Protein AF-U6K6Q1-F1 (afdb_monomer)

Secondary structure (DSSP, 8-state):
-EEEEEEEEEE--SSS-SSEEEEEEEEEEE-S-EEEEESEEEEEEEEE---TTSTTSSTTSTTSSTTTSTTTHHHHHHHHHHHTEEEEEEEEESSEEE-SEEEEEEEEEEE---GGGHHHHHHHHHHHHTT---EEEEEEEEEE-TTSPBPPHHHHHHHHT-EEEEEPPP-TTTTT-SSS-------B--PPPTHHHHHHH-SEEEEEEEEEEE-------------------SS-TT--------EEEEEEEEEE---TT-TTSPPEEEEEEEEEEEEE--HHHHHHHHHHHHHHHHHHHHHHHHHHTS--SS-----HHHHHHHHHHHHHHHHHHHHHHHHHS----EEEEEEEEEEEE-EEETTEEEEEEEEEEBPSSSSHHHHHHHHHHHH-SSEEEEEEEEEEEEEEEETTEEEEEEEEEEEEEEEEEP--TTSHHHHHHHHHHHHHHT------------------PPPP----------------------HHHHHHHHHHHHHHHHHHHHT--

pLDDT: mean 73.86, std 17.52, range [28.7, 96.25]

Radius of gyration: 39.55 Å; Cα contacts (8 Å, |Δi|>4): 735; chains: 1; bounding box: 113×82×103 Å

Foldseek 3Di:
DWKWWFDKDWDDDPDPDPFIKIKTKMKDADQAQKKFKFQKWKKWKKAFAPPPPDPPPPPPPPPPCVPVCPVVVVVVVVVVVPVRIFTFWMKMFRIDIDGHGIDITMIIITGDTDPVCVVVVVVVVVCLQVQFFGKMKIATQATGFPPRDHDFPVVRVQRRPDIDTDTDGRVPCVVPPVDDGDGMDIGDDDRPDPVVVLCQFFVAFDFPDKDKDQPPPPPPPPPDDDDDDDDDDDDDPPPPPPPPRFIWIKTKTKTFTDDPRDPVWDKAWFKKWWKKWKFFDDPVPVVVVVVVVVVVVVVVVVVVVVVVPPDPDDDDDPDDVVVVVVVVVVVVVVVVVVVVCVVVVARDGHTQFIWTGPIDTWDDDPRMIIDIGTTTTHDPDPNPSVVVQLVCLAQDQFWGKMWMWTWMWIWMQTSSGTMIHTRSIHTDIDTHHRPNCPPPVNVVVVVVVVVVVPPPPPPPPPDDDDDDDDDDDDDDDDDDDDDDDDDDDDDDDDDDDPPPVVVVVVVVVVVVVVCVVVVPD

Solvent-accessible surface area (backbone atoms only — not comparable to full-atom values): 30880 Å² total; per-residue (Å²): 75,32,54,23,62,44,44,79,47,80,41,78,48,92,54,98,59,84,50,40,30,36,38,34,39,32,38,38,35,34,96,48,60,42,39,45,49,31,50,23,41,34,30,36,34,28,34,70,60,83,74,85,78,69,82,86,76,62,86,86,69,60,90,81,52,70,88,75,42,74,83,54,43,76,71,46,52,68,60,54,68,55,77,45,49,41,65,34,30,42,37,34,23,59,67,40,61,48,37,48,42,77,26,78,40,62,32,40,31,44,40,54,54,53,82,89,48,48,66,60,52,49,51,50,53,52,39,30,74,68,50,37,50,64,64,34,36,41,31,31,68,46,58,40,22,48,91,75,44,82,52,55,66,69,58,46,51,55,35,51,65,37,72,42,81,43,63,47,78,49,51,80,43,68,90,75,41,96,62,82,86,74,78,77,48,90,40,85,43,90,67,85,77,69,58,65,60,57,60,52,26,54,70,46,71,42,72,79,44,85,42,84,40,79,60,76,77,80,72,77,70,78,82,80,77,81,86,79,91,73,95,75,83,84,91,78,84,86,72,72,69,74,77,81,88,42,45,36,38,38,31,43,44,34,29,50,51,42,51,84,69,40,95,90,39,73,64,45,62,50,28,44,20,39,41,36,33,36,19,47,47,71,66,68,62,59,57,53,52,53,53,53,52,52,51,52,54,50,53,54,51,50,55,57,51,58,66,72,70,68,79,94,77,91,80,94,70,98,62,69,72,64,59,58,56,55,54,53,52,54,56,53,53,55,55,56,52,51,59,53,46,67,74,60,55,66,89,73,44,54,74,36,29,34,42,70,43,72,73,35,75,45,52,68,61,88,48,38,37,35,43,81,43,82,40,59,43,44,52,94,61,96,43,58,55,39,52,52,52,53,48,49,33,35,54,32,76,51,64,45,53,34,28,37,42,36,34,30,34,39,36,29,41,42,80,53,41,68,33,48,43,49,71,44,76,41,75,44,78,41,74,44,76,24,67,26,54,70,35,74,65,47,42,51,49,51,50,54,49,51,55,63,69,60,58,72,74,75,78,76,88,75,77,79,87,78,94,79,87,82,91,81,86,87,84,86,81,88,81,87,85,86,90,82,91,84,90,84,82,89,84,90,76,92,83,82,80,80,66,67,62,58,57,52,51,53,53,50,52,53,52,51,53,52,51,58,68,71,64,78,122

Sequence (521 aa):
MDFTVSKIKFEAPQDSSRGLRLSADLSLQVPLDVSIHLSGISFQLLLPRTQQHQHHQHQQQQQQQQEQQEQQQEQQEEEEYGAGLLYLGELFVPEFELKGGVAELHAEGLINPAAGDLGEVSLFVSRVLGGLSPPVVVRGRGVSSVGGYPAPHWLKETLQHIHLTVSLPPLEGLIDSAFSQLQHIHLTVSLPPLEGLIDSAFSQLKMDRLTLRMLEGDREEKENNKETDRDTDGDRDKRRQHKDTGVLLGATIAASINSPFGDSSPIQIKRVGVDIQLLEMQQQQQQQQQQQQQQQQEEEKEQQQEEETGDDDERPSGGVSARRLQAAEQQQQQQQQQEQEEETAGVEGRSVGRLVVEEREVTQVGSIVSFEVYELLQFRDRGETFASLALSIMQEQQHVRVGVKGTASVLLLSPLGELHLTGLPIHSVVFIKGLGLFQPQTLKTLAASALNSLRIYDINPTTKASPHAPITPPTSSSSSSSSSSGDQGVSSRPYHPPHQQQQQQQQQQQQQQWWWWCGSG

Nearest PDB structures (foldseek):
  3but-assembly1_A-2  TM=4.213E-01  e=3.000E-02  Archaeoglobus fulgidus DSM 4304
  3isy-assembly1_A  TM=3.663E-01  e=3.340E-01  Bacillus subtilis
  1tza-assembly1_A  TM=3.771E-01  e=5.942E-01  Shewanella oneidensis MR-1
  7cun-assembly1_G  TM=4.565E-01  e=1.785E+00  Homo sapiens
  2zai-assembly6_C  TM=3.179E-01  e=1.526E+00  Pyrococcus furiosus DSM 3638

Structure (mmCIF, N/CA/C/O backbone):
data_AF-U6K6Q1-F1
#
_entry.id   AF-U6K6Q1-F1
#
loop_
_atom_site.group_PDB
_atom_site.id
_atom_site.type_symbol
_atom_site.label_atom_id
_atom_site.label_alt_id
_atom_site.label_comp_id
_atom_site.label_asym_id
_atom_site.label_entity_id
_atom_site.label_seq_id
_atom_site.pdbx_PDB_ins_code
_atom_site.Cartn_x
_atom_site.Cartn_y
_atom_site.Cartn_z
_atom_site.occupancy
_atom_site.B_iso_or_equiv
_atom_site.auth_seq_id
_atom_site.auth_comp_id
_atom_site.auth_asym_id
_atom_site.auth_atom_id
_atom_site.pdbx_PDB_model_num
ATOM 1 N N . MET A 1 1 ? 4.958 -8.259 -9.492 1.00 66.56 1 MET A N 1
ATOM 2 C CA . MET A 1 1 ? 4.538 -7.243 -10.479 1.00 66.56 1 MET A CA 1
ATOM 3 C C . MET A 1 1 ? 4.814 -7.856 -11.828 1.00 66.56 1 MET A C 1
ATOM 5 O O . MET A 1 1 ? 5.928 -8.316 -12.024 1.00 66.56 1 MET A O 1
ATOM 9 N N . ASP A 1 2 ? 3.858 -7.876 -12.742 1.00 74.25 2 ASP A N 1
ATOM 10 C CA . ASP A 1 2 ? 4.081 -8.536 -14.033 1.00 74.25 2 ASP A CA 1
ATOM 11 C C . ASP A 1 2 ? 4.434 -7.490 -15.083 1.00 74.25 2 ASP A C 1
ATOM 13 O O . ASP A 1 2 ? 3.788 -6.450 -15.163 1.00 74.25 2 ASP A O 1
ATOM 17 N N . PHE A 1 3 ? 5.503 -7.717 -15.843 1.00 79.31 3 PHE A N 1
ATOM 18 C CA . PHE A 1 3 ? 6.021 -6.747 -16.805 1.00 79.31 3 PHE A CA 1
ATOM 19 C C . PHE A 1 3 ? 5.931 -7.335 -18.202 1.00 79.31 3 PHE A C 1
ATOM 21 O O . PHE A 1 3 ? 6.559 -8.337 -18.502 1.00 79.31 3 PHE A O 1
ATOM 28 N N . THR A 1 4 ? 5.167 -6.712 -19.082 1.00 81.44 4 THR A N 1
ATOM 29 C CA . THR A 1 4 ? 4.908 -7.230 -20.426 1.00 81.44 4 THR A CA 1
ATOM 30 C C . THR A 1 4 ? 5.379 -6.233 -21.466 1.00 81.44 4 THR A C 1
ATOM 32 O O . THR A 1 4 ? 5.224 -5.027 -21.297 1.00 81.44 4 THR A O 1
ATOM 35 N N . VAL A 1 5 ? 5.979 -6.727 -22.546 1.00 82.25 5 VAL A N 1
ATOM 36 C CA . VAL A 1 5 ? 6.353 -5.897 -23.695 1.00 82.25 5 VAL A CA 1
ATOM 37 C C . VAL A 1 5 ? 5.320 -6.152 -24.779 1.00 82.25 5 VAL A C 1
ATOM 39 O O . VAL A 1 5 ? 5.245 -7.258 -25.313 1.00 82.25 5 VAL A O 1
ATOM 42 N N . SER A 1 6 ? 4.484 -5.157 -25.067 1.00 81.06 6 SER A N 1
ATOM 43 C CA . SER A 1 6 ? 3.384 -5.298 -26.026 1.00 81.06 6 SER A CA 1
ATOM 44 C C . SER A 1 6 ? 3.833 -4.977 -27.447 1.00 81.06 6 SER A C 1
ATOM 46 O O . SER A 1 6 ? 3.416 -5.643 -28.395 1.00 81.06 6 SER A O 1
ATOM 48 N N . LYS A 1 7 ? 4.721 -3.990 -27.613 1.00 83.94 7 LYS A N 1
ATOM 49 C CA . LYS A 1 7 ? 5.198 -3.562 -28.929 1.00 83.94 7 LYS A CA 1
ATOM 50 C C . LYS A 1 7 ? 6.616 -3.028 -28.859 1.00 83.94 7 LYS A C 1
ATOM 52 O O . LYS A 1 7 ? 6.969 -2.321 -27.927 1.00 83.94 7 LYS A O 1
ATOM 57 N N . ILE A 1 8 ? 7.407 -3.321 -29.887 1.00 83.50 8 ILE A N 1
ATOM 58 C CA . ILE A 1 8 ? 8.744 -2.758 -30.079 1.00 83.50 8 ILE A CA 1
ATOM 59 C C . ILE A 1 8 ? 8.831 -2.210 -31.502 1.00 83.50 8 ILE A C 1
ATOM 61 O O . ILE A 1 8 ? 8.461 -2.890 -32.459 1.00 83.50 8 ILE A O 1
ATOM 65 N N . LYS A 1 9 ? 9.319 -0.980 -31.649 1.00 86.81 9 LYS A N 1
ATOM 66 C CA . LYS A 1 9 ? 9.547 -0.316 -32.930 1.00 86.81 9 LYS A CA 1
ATOM 67 C C . LYS A 1 9 ? 10.988 0.174 -32.999 1.00 86.81 9 LYS A C 1
ATOM 69 O O . LYS A 1 9 ? 11.479 0.840 -32.093 1.00 86.81 9 LYS A O 1
ATOM 74 N N . PHE A 1 10 ? 11.650 -0.141 -34.104 1.00 85.81 10 PHE A N 1
ATOM 75 C CA . PHE A 1 10 ? 12.980 0.367 -34.414 1.00 85.81 10 PHE A CA 1
ATOM 76 C C . PHE A 1 10 ? 12.859 1.470 -35.462 1.00 85.81 10 PHE A C 1
ATOM 78 O O . PHE A 1 10 ? 12.177 1.299 -36.474 1.00 85.81 10 PHE A O 1
ATOM 85 N N . GLU A 1 11 ? 13.518 2.597 -35.226 1.00 85.94 11 GLU A N 1
ATOM 86 C CA . GLU A 1 11 ? 13.535 3.735 -36.139 1.00 85.94 11 GLU A CA 1
ATOM 87 C C . GLU A 1 11 ? 14.973 4.132 -36.467 1.00 85.94 11 GLU A C 1
ATOM 89 O O . GLU A 1 11 ? 15.870 4.087 -35.619 1.00 85.94 11 GLU A O 1
ATOM 94 N N . ALA A 1 12 ? 15.194 4.550 -37.714 1.00 84.88 12 ALA A N 1
ATOM 95 C CA . ALA A 1 12 ? 16.441 5.205 -38.070 1.00 84.88 12 ALA A CA 1
ATOM 96 C C . ALA A 1 12 ? 16.584 6.497 -37.240 1.00 84.88 12 ALA A C 1
ATOM 98 O O . ALA A 1 12 ? 15.589 7.206 -37.048 1.00 84.88 12 ALA A O 1
ATOM 99 N N . PRO A 1 13 ? 17.788 6.818 -36.739 1.00 85.12 13 PRO A N 1
ATOM 100 C CA . PRO A 1 13 ? 18.009 8.072 -36.034 1.00 85.12 13 PRO A CA 1
ATOM 101 C C . PRO A 1 13 ? 17.679 9.242 -36.973 1.00 85.12 13 PRO A C 1
ATOM 103 O O . PRO A 1 13 ? 18.097 9.256 -38.130 1.00 85.12 13 PRO A O 1
ATOM 106 N N . GLN A 1 14 ? 16.885 10.204 -36.493 1.00 83.62 14 GLN A N 1
ATOM 107 C CA . GLN A 1 14 ? 16.539 11.407 -37.268 1.00 83.62 14 GLN A CA 1
ATOM 108 C C . GLN A 1 14 ? 17.723 12.375 -37.371 1.00 83.62 14 GLN A C 1
ATOM 110 O O . GLN A 1 14 ? 17.832 13.136 -38.331 1.00 83.62 14 GLN A O 1
ATOM 115 N N . ASP A 1 15 ? 18.629 12.296 -36.400 1.00 84.88 15 ASP A N 1
ATOM 116 C CA . ASP A 1 15 ? 19.842 13.092 -36.338 1.00 84.88 15 ASP A CA 1
ATOM 117 C C . ASP A 1 15 ? 21.032 12.310 -36.903 1.00 84.88 15 ASP A C 1
ATOM 119 O O . ASP A 1 15 ? 21.005 11.086 -37.027 1.00 84.88 15 ASP A O 1
ATOM 123 N N . SER A 1 16 ? 22.149 12.993 -37.155 1.00 85.44 16 SER A N 1
ATOM 124 C CA . SER A 1 16 ? 23.437 12.353 -37.470 1.00 85.44 16 SER A CA 1
ATOM 125 C C . SER A 1 16 ? 24.037 11.568 -36.286 1.00 85.44 16 SER A C 1
ATOM 127 O O . SER A 1 16 ? 25.249 11.340 -36.238 1.00 85.44 16 SER A O 1
ATOM 129 N N . SER A 1 17 ? 23.221 11.219 -35.290 1.00 85.75 17 SER A N 1
ATOM 130 C CA . SER A 1 17 ? 23.610 10.392 -34.163 1.00 85.75 17 SER A CA 1
ATOM 131 C C . SER A 1 17 ? 23.842 8.961 -34.646 1.00 85.75 17 SER A C 1
ATOM 133 O O . SER A 1 17 ? 23.129 8.415 -35.486 1.00 85.75 17 SER A O 1
ATOM 135 N N . ARG A 1 18 ? 24.917 8.352 -34.145 1.00 85.31 18 ARG A N 1
ATOM 136 C CA . ARG A 1 18 ? 25.202 6.941 -34.398 1.00 85.31 18 ARG A CA 1
ATOM 137 C C . ARG A 1 18 ? 24.337 6.119 -33.447 1.00 85.31 18 ARG A C 1
ATOM 139 O O . ARG A 1 18 ? 24.408 6.331 -32.241 1.00 85.31 18 ARG A O 1
ATOM 146 N N . GLY A 1 19 ? 23.539 5.207 -33.988 1.00 88.44 19 GLY A N 1
ATOM 147 C CA . GLY A 1 19 ? 22.717 4.287 -33.206 1.00 88.44 19 GLY A CA 1
ATOM 148 C C . GLY A 1 19 ? 21.410 3.932 -33.905 1.00 88.44 19 GLY A C 1
ATOM 149 O O . GLY A 1 19 ? 21.126 4.417 -34.998 1.00 88.44 19 GLY A O 1
ATOM 150 N N . LEU A 1 20 ? 20.627 3.069 -33.267 1.00 88.81 20 LEU A N 1
ATOM 151 C CA . LEU A 1 20 ? 19.281 2.701 -33.697 1.00 88.81 20 LEU A CA 1
ATOM 152 C C . LEU A 1 20 ? 18.295 3.180 -32.632 1.00 88.81 20 LEU A C 1
ATOM 154 O O . LEU A 1 20 ? 18.433 2.809 -31.464 1.00 88.81 20 LEU A O 1
ATOM 158 N N . ARG A 1 21 ? 17.328 4.021 -33.012 1.00 90.69 21 ARG A N 1
ATOM 159 C CA . ARG A 1 21 ? 16.302 4.476 -32.071 1.00 90.69 21 ARG A CA 1
ATOM 160 C C . ARG A 1 21 ? 15.331 3.329 -31.823 1.00 90.69 21 ARG A C 1
ATOM 162 O O . ARG A 1 21 ? 14.949 2.610 -32.746 1.00 90.69 21 ARG A O 1
ATOM 169 N N . LEU A 1 22 ? 14.954 3.167 -30.569 1.00 91.75 22 LEU A N 1
ATOM 170 C CA . LEU A 1 22 ? 14.046 2.143 -30.090 1.00 91.75 22 LEU A CA 1
ATOM 171 C C . LEU A 1 22 ? 12.865 2.835 -29.419 1.00 91.75 22 LEU A C 1
ATOM 173 O O . LEU A 1 22 ? 13.074 3.727 -28.603 1.00 91.75 22 LEU A O 1
ATOM 177 N N . SER A 1 23 ? 11.645 2.419 -29.725 1.00 91.69 23 SER A N 1
ATOM 178 C CA . SER A 1 23 ? 10.492 2.693 -28.874 1.00 91.69 23 SER A CA 1
ATOM 179 C C . SER A 1 23 ? 9.794 1.394 -28.510 1.00 91.69 23 SER A C 1
ATOM 181 O O . SER A 1 23 ? 9.734 0.461 -29.314 1.00 91.69 23 SER A O 1
ATOM 183 N N . ALA A 1 24 ? 9.324 1.302 -27.274 1.00 90.38 24 ALA A N 1
ATOM 184 C CA . ALA A 1 24 ? 8.655 0.126 -26.758 1.00 90.38 24 ALA A CA 1
ATOM 185 C C . ALA A 1 24 ? 7.426 0.530 -25.948 1.00 90.38 24 ALA A C 1
ATOM 187 O O . ALA A 1 24 ? 7.513 1.388 -25.072 1.00 90.38 24 ALA A O 1
ATOM 188 N N . ASP A 1 25 ? 6.307 -0.124 -26.233 1.00 89.88 25 ASP A N 1
ATOM 189 C CA . ASP A 1 25 ? 5.116 -0.060 -25.398 1.00 89.88 25 ASP A CA 1
ATOM 190 C C . ASP A 1 25 ? 5.191 -1.230 -24.410 1.00 89.88 25 ASP A C 1
ATOM 192 O O . ASP A 1 25 ? 5.415 -2.388 -24.788 1.00 89.88 25 ASP A O 1
ATOM 196 N N . LEU A 1 26 ? 5.062 -0.910 -23.129 1.00 88.81 26 LEU A N 1
ATOM 197 C CA . LEU A 1 26 ? 5.197 -1.838 -22.016 1.00 88.81 26 LEU A CA 1
ATOM 198 C C . LEU A 1 26 ? 3.900 -1.810 -21.211 1.00 88.81 26 LEU A C 1
ATOM 200 O O . LEU A 1 26 ? 3.242 -0.774 -21.129 1.00 88.81 26 LEU A O 1
ATOM 204 N N . SER A 1 27 ? 3.537 -2.917 -20.576 1.00 86.06 27 SER A N 1
ATOM 205 C CA . SER A 1 27 ? 2.455 -2.931 -19.595 1.00 86.06 27 SER A CA 1
ATOM 206 C C . SER A 1 27 ? 2.941 -3.556 -18.294 1.00 86.06 27 SER A C 1
ATOM 208 O O . SER A 1 27 ? 3.436 -4.682 -18.288 1.00 86.06 27 SER A O 1
ATOM 210 N N . LEU A 1 28 ? 2.818 -2.810 -17.200 1.00 85.62 28 LEU A N 1
ATOM 211 C CA . LEU A 1 28 ? 3.228 -3.198 -15.856 1.00 85.62 28 LEU A CA 1
ATOM 212 C C . LEU A 1 28 ? 1.984 -3.437 -14.998 1.00 85.62 28 LEU A C 1
ATOM 214 O O . LEU A 1 28 ? 1.212 -2.515 -14.752 1.00 85.62 28 LEU A O 1
ATOM 218 N N . GLN A 1 29 ? 1.797 -4.661 -14.519 1.00 84.44 29 GLN A N 1
ATOM 219 C CA . GLN A 1 29 ? 0.744 -5.004 -13.577 1.00 84.44 29 GLN A CA 1
ATOM 220 C C . GLN A 1 29 ? 1.226 -4.782 -12.141 1.00 84.44 29 GLN A C 1
ATOM 222 O O . GLN A 1 29 ? 2.078 -5.511 -11.615 1.00 84.44 29 GLN A O 1
ATOM 227 N N . VAL A 1 30 ? 0.649 -3.769 -11.508 1.00 80.31 30 VAL A N 1
ATOM 228 C CA . VAL A 1 30 ? 0.929 -3.340 -10.142 1.00 80.31 30 VAL A CA 1
ATOM 229 C C . VAL A 1 30 ? -0.158 -3.920 -9.236 1.00 80.31 30 VAL A C 1
ATOM 231 O O . VAL A 1 30 ? -1.322 -3.537 -9.363 1.00 80.31 30 VAL A O 1
ATOM 234 N N . PRO A 1 31 ? 0.179 -4.844 -8.317 1.00 71.88 31 PRO A N 1
ATOM 235 C CA . PRO A 1 31 ? -0.803 -5.467 -7.429 1.00 71.88 31 PRO A CA 1
ATOM 236 C C . PRO A 1 31 ? -1.235 -4.553 -6.269 1.00 71.88 31 PRO A C 1
ATOM 238 O O . PRO A 1 31 ? -2.012 -4.977 -5.422 1.00 71.88 31 PRO A O 1
ATOM 241 N N . LEU A 1 32 ? -0.702 -3.331 -6.200 1.00 72.94 32 LEU A N 1
ATOM 242 C CA . LEU A 1 32 ? -0.916 -2.381 -5.113 1.00 72.94 32 LEU A CA 1
ATOM 243 C C . LEU A 1 32 ? -1.757 -1.204 -5.603 1.00 72.94 32 LEU A C 1
ATOM 245 O O . LEU A 1 32 ? -1.434 -0.622 -6.637 1.00 72.94 32 LEU A O 1
ATOM 249 N N . ASP A 1 33 ? -2.751 -0.786 -4.820 1.00 74.00 33 ASP A N 1
ATOM 250 C CA . ASP A 1 33 ? -3.537 0.431 -5.066 1.00 74.00 33 ASP A CA 1
ATOM 251 C C . ASP A 1 33 ? -2.784 1.694 -4.609 1.00 74.00 33 ASP A C 1
ATOM 253 O O . ASP A 1 33 ? -3.235 2.465 -3.755 1.00 74.00 33 ASP A O 1
ATOM 257 N N . VAL A 1 34 ? -1.592 1.893 -5.175 1.00 71.06 34 VAL A N 1
ATOM 258 C CA . VAL A 1 34 ? -0.758 3.078 -4.957 1.00 71.06 34 VAL A CA 1
ATOM 259 C C . VAL A 1 34 ? -0.616 3.823 -6.276 1.00 71.06 34 VAL A C 1
ATOM 261 O O . VAL A 1 34 ? -0.290 3.222 -7.301 1.00 71.06 34 VAL A O 1
ATOM 264 N N . SER A 1 35 ? -0.839 5.141 -6.238 1.00 77.12 35 SER A N 1
ATOM 265 C CA . SER A 1 35 ? -0.520 6.029 -7.356 1.00 77.12 35 SER A CA 1
ATOM 266 C C . SER A 1 35 ? 0.782 6.796 -7.103 1.00 77.12 35 SER A C 1
ATOM 268 O O . SER A 1 35 ? 0.905 7.486 -6.092 1.00 77.12 35 SER A O 1
ATOM 270 N N . ILE A 1 36 ? 1.771 6.658 -7.992 1.00 82.00 36 ILE A N 1
ATOM 271 C CA . ILE A 1 36 ? 3.059 7.371 -7.930 1.00 82.00 36 ILE A CA 1
ATOM 272 C C . ILE A 1 36 ? 3.342 7.986 -9.294 1.00 82.00 36 ILE A C 1
ATOM 274 O O . ILE A 1 36 ? 3.403 7.270 -10.289 1.00 82.00 36 ILE A O 1
ATOM 278 N N . HIS A 1 37 ? 3.589 9.292 -9.333 1.00 85.06 37 HIS A N 1
ATOM 279 C CA . HIS A 1 37 ? 3.980 9.986 -10.555 1.00 85.06 37 HIS A CA 1
ATOM 280 C C . HIS A 1 37 ? 5.478 10.323 -10.537 1.00 85.06 37 HIS A C 1
ATOM 282 O O . HIS A 1 37 ? 5.967 11.010 -9.642 1.00 85.06 37 HIS A O 1
ATOM 288 N N . LEU A 1 38 ? 6.222 9.829 -11.525 1.00 86.62 38 LEU A N 1
ATOM 289 C CA . LEU A 1 38 ? 7.661 10.029 -11.693 1.00 86.62 38 LEU A CA 1
ATOM 290 C C . LEU A 1 38 ? 7.927 10.713 -13.039 1.00 86.62 38 LEU A C 1
ATOM 292 O O . LEU A 1 38 ? 7.290 10.405 -14.043 1.00 86.62 38 LEU A O 1
ATOM 296 N N . SER A 1 39 ? 8.907 11.619 -13.076 1.00 87.38 39 SER A N 1
ATOM 297 C CA . SER A 1 39 ? 9.214 12.430 -14.267 1.00 87.38 39 SER A CA 1
ATOM 298 C C . SER A 1 39 ? 10.173 11.755 -15.245 1.00 87.38 39 SER A C 1
ATOM 300 O O . SER A 1 39 ? 10.752 12.425 -16.097 1.00 87.38 39 SER A O 1
ATOM 302 N N . GLY A 1 40 ? 10.498 10.487 -15.015 1.00 91.25 40 GLY A N 1
ATOM 303 C CA . GLY A 1 40 ? 11.492 9.789 -15.807 1.00 91.25 40 GLY A CA 1
ATOM 304 C C . GLY A 1 40 ? 12.041 8.561 -15.103 1.00 91.25 40 GLY A C 1
ATOM 305 O O . GLY A 1 40 ? 12.532 8.666 -13.976 1.00 91.25 40 GLY A O 1
ATOM 306 N N . ILE A 1 41 ? 12.024 7.417 -15.780 1.00 94.31 41 ILE A N 1
ATOM 307 C CA . ILE A 1 41 ? 12.776 6.223 -15.376 1.00 94.31 41 ILE A CA 1
ATOM 308 C C . ILE A 1 41 ? 13.686 5.822 -16.526 1.00 94.31 41 ILE A C 1
ATOM 310 O O . ILE A 1 41 ? 13.272 5.830 -17.680 1.00 94.31 41 ILE A O 1
ATOM 314 N N . SER A 1 42 ? 14.927 5.463 -16.217 1.00 94.88 42 SER A N 1
ATOM 315 C CA . SER A 1 42 ? 15.882 4.955 -17.201 1.00 94.88 42 SER A CA 1
ATOM 316 C C . SER A 1 42 ? 16.279 3.517 -16.902 1.00 94.88 42 SER A C 1
ATOM 318 O O . SER A 1 42 ? 16.504 3.138 -15.748 1.00 94.88 42 SER A O 1
ATOM 320 N N . PHE A 1 43 ? 16.415 2.740 -17.968 1.00 95.50 43 PHE A N 1
ATOM 321 C CA . PHE A 1 43 ? 16.844 1.354 -17.961 1.00 95.50 43 PHE A CA 1
ATOM 322 C C . PHE A 1 43 ? 18.026 1.176 -18.914 1.00 95.50 43 PHE A C 1
ATOM 324 O O . PHE A 1 43 ? 18.109 1.823 -19.955 1.00 95.50 43 PHE A O 1
ATOM 331 N N . GLN A 1 44 ? 18.943 0.284 -18.571 1.00 96.00 44 GLN A N 1
ATOM 332 C CA . GLN A 1 44 ? 19.998 -0.197 -19.452 1.00 96.00 44 GLN A CA 1
ATOM 333 C C . GLN A 1 44 ? 19.535 -1.475 -20.143 1.00 96.00 44 GLN A C 1
ATOM 335 O O . GLN A 1 44 ? 18.975 -2.366 -19.506 1.00 96.00 44 GLN A O 1
ATOM 340 N N . LEU A 1 45 ? 19.807 -1.565 -21.440 1.00 95.19 45 LEU A N 1
ATOM 341 C CA . LEU A 1 45 ? 19.646 -2.775 -22.230 1.00 95.19 45 LEU A CA 1
ATOM 342 C C . LEU A 1 45 ? 20.987 -3.489 -22.322 1.00 95.19 45 LEU A C 1
ATOM 344 O O . LEU A 1 45 ? 21.988 -2.895 -22.728 1.00 95.19 45 LEU A O 1
ATOM 348 N N . LEU A 1 46 ? 20.993 -4.764 -21.961 1.00 95.81 46 LEU A N 1
ATOM 349 C CA . LEU A 1 46 ? 22.179 -5.595 -21.855 1.00 95.81 46 LEU A CA 1
ATOM 350 C C . LEU A 1 46 ? 21.963 -6.917 -22.611 1.00 95.81 46 LEU A C 1
ATOM 352 O O . LEU A 1 46 ? 20.873 -7.484 -22.580 1.00 95.81 46 LEU A O 1
ATOM 356 N N . LEU A 1 47 ? 22.991 -7.434 -23.285 1.00 94.94 47 LEU A N 1
ATOM 357 C CA . LEU A 1 47 ? 22.974 -8.761 -23.910 1.00 94.94 47 LEU A CA 1
ATOM 358 C C . LEU A 1 47 ? 23.846 -9.749 -23.146 1.00 94.94 47 LEU A C 1
ATOM 360 O O . LEU A 1 47 ? 25.012 -9.442 -22.903 1.00 94.94 47 LEU A O 1
ATOM 364 N N . PRO A 1 48 ? 23.358 -10.963 -22.856 1.00 93.38 48 PRO A N 1
ATOM 365 C CA . PRO A 1 48 ? 24.222 -12.025 -22.370 1.00 93.38 48 PRO A CA 1
ATOM 366 C C . PRO A 1 48 ? 25.219 -12.433 -23.460 1.00 93.38 48 PRO A C 1
ATOM 368 O O . PRO A 1 48 ? 24.838 -12.767 -24.586 1.00 93.38 48 PRO A O 1
ATOM 371 N N . ARG A 1 49 ? 26.512 -12.418 -23.126 1.00 90.69 49 ARG A N 1
ATOM 372 C CA . ARG A 1 49 ? 27.579 -12.943 -23.984 1.00 90.69 49 ARG A CA 1
ATOM 373 C C . ARG A 1 49 ? 27.347 -14.428 -24.209 1.00 90.69 49 ARG A C 1
ATOM 375 O O . ARG A 1 49 ? 27.125 -15.185 -23.265 1.00 90.69 49 ARG A O 1
ATOM 382 N N . THR A 1 50 ? 27.442 -14.872 -25.460 1.00 83.38 50 THR A N 1
ATOM 383 C CA . THR A 1 50 ? 27.333 -16.300 -25.762 1.00 83.38 50 THR A CA 1
ATOM 384 C C . THR A 1 50 ? 28.585 -17.002 -25.206 1.00 83.38 50 THR A C 1
ATOM 386 O O . THR A 1 50 ? 29.647 -16.925 -25.816 1.00 83.38 50 THR A O 1
ATOM 389 N N . GLN A 1 51 ? 28.500 -17.687 -24.055 1.00 70.06 51 GLN A N 1
ATOM 390 C CA . GLN A 1 51 ? 29.637 -18.365 -23.391 1.00 70.06 51 GLN A CA 1
ATOM 391 C C . GLN A 1 51 ? 30.155 -19.618 -24.136 1.00 70.06 51 GLN A C 1
ATOM 393 O O . GLN A 1 51 ? 30.531 -20.623 -23.535 1.00 70.06 51 GLN A O 1
ATOM 398 N N . GLN A 1 52 ? 30.209 -19.606 -25.466 1.00 59.41 52 GLN A N 1
ATOM 399 C CA . GLN A 1 52 ? 30.529 -20.795 -26.256 1.00 59.41 52 GLN A CA 1
ATOM 400 C C . GLN A 1 52 ? 31.981 -21.304 -26.125 1.00 59.41 52 GLN A C 1
ATOM 402 O O . GLN A 1 52 ? 32.317 -22.262 -26.810 1.00 59.41 52 GLN A O 1
ATOM 407 N N . HIS A 1 53 ? 32.845 -20.734 -25.271 1.00 53.94 53 HIS A N 1
ATOM 408 C CA . HIS A 1 53 ? 34.269 -21.112 -25.217 1.00 53.94 53 HIS A CA 1
ATOM 409 C C . HIS A 1 53 ? 34.905 -21.348 -23.834 1.00 53.94 53 HIS A C 1
ATOM 411 O O . HIS A 1 53 ? 36.064 -21.753 -23.803 1.00 53.94 53 HIS A O 1
ATOM 417 N N . GLN A 1 54 ? 34.218 -21.167 -22.697 1.00 56.56 54 GLN A N 1
ATOM 418 C CA . GLN A 1 54 ? 34.889 -21.311 -21.384 1.00 56.56 54 GLN A CA 1
ATOM 419 C C . GLN A 1 54 ? 34.683 -22.663 -20.681 1.00 56.56 54 GLN A C 1
ATOM 421 O O . GLN A 1 54 ? 35.458 -23.018 -19.794 1.00 56.56 54 GLN A O 1
ATOM 426 N N . HIS A 1 55 ? 33.721 -23.486 -21.108 1.00 54.41 55 HIS A N 1
ATOM 427 C CA . HIS A 1 55 ? 33.331 -24.660 -20.318 1.00 54.41 55 HIS A CA 1
ATOM 428 C C . HIS A 1 55 ? 34.279 -25.878 -20.391 1.00 54.41 55 HIS A C 1
ATOM 430 O O . HIS A 1 55 ? 34.071 -26.843 -19.662 1.00 54.41 55 HIS A O 1
ATOM 436 N N . HIS A 1 56 ? 35.334 -25.864 -21.216 1.00 54.69 56 HIS A N 1
ATOM 437 C CA . HIS A 1 56 ? 36.183 -27.051 -21.427 1.00 54.69 56 HIS A CA 1
ATOM 438 C C . HIS A 1 56 ? 37.440 -27.150 -20.540 1.00 54.69 56 HIS A C 1
ATOM 440 O O . HIS A 1 56 ? 38.198 -28.105 -20.694 1.00 54.69 56 HIS A O 1
ATOM 446 N N . GLN A 1 57 ? 37.684 -26.215 -19.609 1.00 55.69 57 GLN A N 1
ATOM 447 C CA . GLN A 1 57 ? 38.921 -26.219 -18.801 1.00 55.69 57 GLN A CA 1
ATOM 448 C C . GLN A 1 57 ? 38.753 -26.393 -17.281 1.00 55.69 57 GLN A C 1
ATOM 450 O O . GLN A 1 57 ? 39.757 -26.611 -16.612 1.00 55.69 57 GLN A O 1
ATOM 455 N N . HIS A 1 58 ? 37.537 -26.362 -16.720 1.00 56.97 58 HIS A N 1
ATOM 456 C CA . HIS A 1 58 ? 37.352 -26.328 -15.254 1.00 56.97 58 HIS A CA 1
ATOM 457 C C . HIS A 1 58 ? 36.850 -27.628 -14.591 1.00 56.97 58 HIS A C 1
ATOM 459 O O . HIS A 1 58 ? 36.828 -27.723 -13.367 1.00 56.97 58 HIS A O 1
ATOM 465 N N . GLN A 1 59 ? 36.514 -28.678 -15.351 1.00 57.72 59 GLN A N 1
ATOM 466 C CA . GLN A 1 59 ? 35.849 -29.865 -14.786 1.00 57.72 59 GLN A CA 1
ATOM 467 C C . GLN A 1 59 ? 36.775 -30.859 -14.042 1.00 57.72 59 GLN A C 1
ATOM 469 O O . GLN A 1 59 ? 36.287 -31.836 -13.484 1.00 57.72 59 GLN A O 1
ATOM 474 N N . GLN A 1 60 ? 38.096 -30.634 -13.983 1.00 57.84 60 GLN A N 1
ATOM 475 C CA . GLN A 1 60 ? 39.035 -31.542 -13.290 1.00 57.84 60 GLN A CA 1
ATOM 476 C C . GLN A 1 60 ? 39.502 -31.080 -11.898 1.00 57.84 60 GLN A C 1
ATOM 478 O O . GLN A 1 60 ? 40.174 -31.852 -11.220 1.00 57.84 60 GLN A O 1
ATOM 483 N N . GLN A 1 61 ? 39.135 -29.882 -11.426 1.00 60.06 61 GLN A N 1
ATOM 484 C CA . GLN A 1 61 ? 39.613 -29.362 -10.129 1.00 60.06 61 GLN A CA 1
ATOM 485 C C . GLN A 1 61 ? 38.545 -29.250 -9.024 1.00 60.06 61 GLN A C 1
ATOM 487 O O . GLN A 1 61 ? 38.891 -28.988 -7.876 1.00 60.06 61 GLN A O 1
ATOM 492 N N . GLN A 1 62 ? 37.264 -29.498 -9.319 1.00 58.59 62 GLN A N 1
ATOM 493 C CA . GLN A 1 62 ? 36.158 -29.066 -8.448 1.00 58.59 62 GLN A CA 1
ATOM 494 C C . GLN A 1 62 ? 35.687 -30.036 -7.347 1.00 58.59 62 GLN A C 1
ATOM 496 O O . GLN A 1 62 ? 34.859 -29.642 -6.536 1.00 58.59 62 GLN A O 1
ATOM 501 N N . GLN A 1 63 ? 36.210 -31.262 -7.230 1.00 60.03 63 GLN A N 1
ATOM 502 C CA . GLN A 1 63 ? 35.729 -32.192 -6.185 1.00 60.03 63 GLN A CA 1
ATOM 503 C C . GLN A 1 63 ? 36.346 -31.996 -4.787 1.00 60.03 63 GLN A C 1
ATOM 505 O O . GLN A 1 63 ? 35.924 -32.672 -3.858 1.00 60.03 63 GLN A O 1
ATOM 510 N N . GLN A 1 64 ? 37.318 -31.093 -4.597 1.00 57.91 64 GLN A N 1
ATOM 511 C CA . GLN A 1 64 ? 37.977 -30.906 -3.287 1.00 57.91 64 GLN A CA 1
ATOM 512 C C . GLN A 1 64 ? 37.788 -29.524 -2.640 1.00 57.91 64 GLN A C 1
ATOM 514 O O . GLN A 1 64 ? 38.248 -29.330 -1.521 1.00 57.91 64 GLN A O 1
ATOM 519 N N . GLN A 1 65 ? 37.101 -28.573 -3.284 1.00 62.12 65 GLN A N 1
ATOM 520 C CA . GLN A 1 65 ? 36.879 -27.222 -2.726 1.00 62.12 65 GLN A CA 1
ATOM 521 C C . GLN A 1 65 ? 35.434 -26.944 -2.273 1.00 62.12 65 GLN A C 1
ATOM 523 O O . GLN A 1 65 ? 35.161 -25.867 -1.750 1.00 62.12 65 GLN A O 1
ATOM 528 N N . GLN A 1 66 ? 34.527 -27.915 -2.415 1.00 60.19 66 GLN A N 1
ATOM 529 C CA . GLN A 1 66 ? 33.081 -27.699 -2.285 1.00 60.19 66 GLN A CA 1
ATOM 530 C C . GLN A 1 66 ? 32.585 -27.317 -0.878 1.00 60.19 66 GLN A C 1
ATOM 532 O O . GLN A 1 66 ? 31.549 -26.678 -0.783 1.00 60.19 66 GLN A O 1
ATOM 537 N N . GLU A 1 67 ? 33.317 -27.606 0.204 1.00 58.25 67 GLU A N 1
ATOM 538 C CA . GLU A 1 67 ? 32.842 -27.300 1.571 1.00 58.25 67 GLU A CA 1
ATOM 539 C C . GLU A 1 67 ? 33.360 -25.968 2.151 1.00 58.25 67 GLU A C 1
ATOM 541 O O . GLU A 1 67 ? 32.866 -25.521 3.180 1.00 58.25 67 GLU A O 1
ATOM 546 N N . GLN A 1 68 ? 34.329 -25.296 1.513 1.00 58.75 68 GLN A N 1
ATOM 547 C CA . GLN A 1 68 ? 34.783 -23.958 1.953 1.00 58.75 68 GLN A CA 1
ATOM 548 C C . GLN A 1 68 ? 34.212 -22.806 1.112 1.00 58.75 68 GLN A C 1
ATOM 550 O O . GLN A 1 68 ? 34.397 -21.646 1.473 1.00 58.75 68 GLN A O 1
ATOM 555 N N . GLN A 1 69 ? 33.512 -23.101 0.011 1.00 59.03 69 GLN A N 1
ATOM 556 C CA . GLN A 1 69 ? 33.043 -22.088 -0.941 1.00 59.03 69 GLN A CA 1
ATOM 557 C C . GLN A 1 69 ? 31.638 -21.533 -0.662 1.00 59.03 69 GLN A C 1
ATOM 559 O O . GLN A 1 69 ? 31.356 -20.420 -1.100 1.00 59.03 69 GLN A O 1
ATOM 564 N N . GLU A 1 70 ? 30.789 -22.219 0.112 1.00 60.78 70 GLU A N 1
ATOM 565 C CA . GLU A 1 70 ? 29.391 -21.789 0.315 1.00 60.78 70 GLU A CA 1
ATOM 566 C C . GLU A 1 70 ? 29.240 -20.459 1.083 1.00 60.78 70 GLU A C 1
ATOM 568 O O . GLU A 1 70 ? 28.234 -19.786 0.914 1.00 60.78 70 GLU A O 1
ATOM 573 N N . GLN A 1 71 ? 30.241 -20.001 1.853 1.00 58.47 71 GLN A N 1
ATOM 574 C CA . GLN A 1 71 ? 30.199 -18.668 2.495 1.00 58.47 71 GLN A CA 1
ATOM 575 C C . GLN A 1 71 ? 30.879 -17.545 1.690 1.00 58.47 71 GLN A C 1
ATOM 577 O O . GLN A 1 71 ? 30.702 -16.376 2.021 1.00 58.47 71 GLN A O 1
ATOM 582 N N . GLN A 1 72 ? 31.650 -17.858 0.640 1.00 60.03 72 GLN A N 1
ATOM 583 C CA . GLN A 1 72 ? 32.199 -16.841 -0.279 1.00 60.03 72 GLN A CA 1
ATOM 584 C C . GLN A 1 72 ? 31.352 -16.663 -1.550 1.00 60.03 72 GLN A C 1
ATOM 586 O O . GLN A 1 72 ? 31.531 -15.669 -2.252 1.00 60.03 72 GLN A O 1
ATOM 591 N N . GLN A 1 73 ? 30.426 -17.583 -1.838 1.00 57.75 73 GLN A N 1
ATOM 592 C CA . GLN A 1 73 ? 29.613 -17.553 -3.057 1.00 57.75 73 GLN A CA 1
ATOM 593 C C . GLN A 1 73 ? 28.607 -16.397 -3.112 1.00 57.75 73 GLN A C 1
ATOM 595 O O . GLN A 1 73 ? 28.469 -15.803 -4.176 1.00 57.75 73 GLN A O 1
ATOM 600 N N . GLU A 1 74 ? 27.996 -15.983 -1.997 1.00 57.91 74 GLU A N 1
ATOM 601 C CA . GLU A 1 74 ? 26.995 -14.899 -2.043 1.00 57.91 74 GLU A CA 1
ATOM 602 C C . GLU A 1 74 ? 27.587 -13.527 -2.419 1.00 57.91 74 GLU A C 1
ATOM 604 O O . GLU A 1 74 ? 26.897 -12.715 -3.025 1.00 57.91 74 GLU A O 1
ATOM 609 N N . GLN A 1 75 ? 28.872 -13.263 -2.140 1.00 57.62 75 GLN A N 1
ATOM 610 C CA . GLN A 1 75 ? 29.527 -12.019 -2.585 1.00 57.62 75 GLN A CA 1
ATOM 611 C C . GLN A 1 75 ? 30.149 -12.125 -3.987 1.00 57.62 75 GLN A C 1
ATOM 613 O O . GLN A 1 75 ? 30.337 -11.101 -4.638 1.00 57.62 75 GLN A O 1
ATOM 618 N N . GLN A 1 76 ? 30.467 -1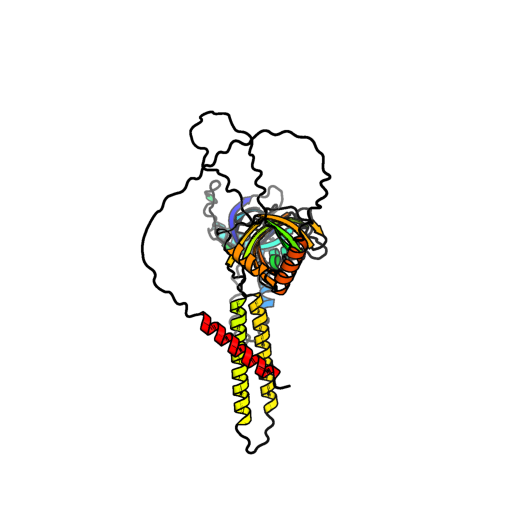3.332 -4.473 1.00 58.12 76 GLN A N 1
ATOM 619 C CA . GLN A 1 76 ? 30.995 -13.517 -5.833 1.00 58.12 76 GLN A CA 1
ATOM 620 C C . GLN A 1 76 ? 29.898 -13.593 -6.896 1.00 58.12 76 GLN A C 1
ATOM 622 O O . GLN A 1 76 ? 30.135 -13.146 -8.019 1.00 58.12 76 GLN A O 1
ATOM 627 N N . GLU A 1 77 ? 28.702 -14.086 -6.559 1.00 58.69 77 GLU A N 1
ATOM 628 C CA . GLU A 1 77 ? 27.593 -14.118 -7.516 1.00 58.69 77 GLU A CA 1
ATOM 629 C C . GLU A 1 77 ? 27.249 -12.706 -8.019 1.00 58.69 77 GLU A C 1
ATOM 631 O O . GLU A 1 77 ? 27.104 -12.523 -9.227 1.00 58.69 77 GLU A O 1
ATOM 636 N N . GLU A 1 78 ? 27.241 -11.672 -7.165 1.00 60.56 78 GLU A N 1
ATOM 637 C CA . GLU A 1 78 ? 26.954 -10.294 -7.606 1.00 60.56 78 GLU A CA 1
ATOM 638 C C . GLU A 1 78 ? 27.990 -9.713 -8.590 1.00 60.56 78 GLU A C 1
ATOM 640 O O . GLU A 1 78 ? 27.612 -8.973 -9.506 1.00 60.56 78 GLU A O 1
ATOM 645 N N . GLU A 1 79 ? 29.281 -10.050 -8.464 1.00 61.91 79 GLU A N 1
ATOM 646 C CA . GLU A 1 79 ? 30.310 -9.583 -9.409 1.00 61.91 79 GLU A CA 1
ATOM 647 C C . GLU A 1 79 ? 30.299 -10.374 -10.729 1.00 61.91 79 GLU A C 1
ATOM 649 O O . GLU A 1 79 ? 30.557 -9.804 -11.798 1.00 61.91 79 GLU A O 1
ATOM 654 N N . GLU A 1 80 ? 29.945 -11.664 -10.701 1.00 62.28 80 GLU A N 1
ATOM 655 C CA . GLU A 1 80 ? 29.930 -12.506 -11.902 1.00 62.28 80 GLU A CA 1
ATOM 656 C C . GLU A 1 80 ? 28.761 -12.169 -12.845 1.00 62.28 80 GLU A C 1
ATOM 658 O O . GLU A 1 80 ? 28.933 -12.176 -14.072 1.00 62.28 80 GLU A O 1
ATOM 663 N N . TYR A 1 81 ? 27.606 -11.745 -12.310 1.00 66.75 81 TYR A N 1
ATOM 664 C CA . TYR A 1 81 ? 26.462 -11.319 -13.132 1.00 66.75 81 TYR A CA 1
ATOM 665 C C . TYR A 1 81 ? 26.780 -10.120 -14.045 1.00 66.75 81 TYR A C 1
ATOM 667 O O . TYR A 1 81 ? 26.173 -9.976 -15.108 1.00 66.75 81 TYR A O 1
ATOM 675 N N . GLY A 1 82 ? 27.752 -9.270 -13.691 1.00 70.12 82 GLY A N 1
ATOM 676 C CA . GLY A 1 82 ? 28.138 -8.113 -14.505 1.00 70.12 82 GLY A CA 1
ATOM 677 C C . GLY A 1 82 ? 29.077 -8.439 -15.672 1.00 70.12 82 GLY A C 1
ATOM 678 O O . GLY A 1 82 ? 28.963 -7.847 -16.748 1.00 70.12 82 GLY A O 1
ATOM 679 N N . ALA A 1 83 ? 30.002 -9.386 -15.495 1.00 78.00 83 ALA A N 1
ATOM 680 C CA . ALA A 1 83 ? 31.092 -9.630 -16.448 1.00 78.00 83 ALA A CA 1
ATOM 681 C C . ALA A 1 83 ? 30.630 -10.288 -17.767 1.00 78.00 83 ALA A C 1
ATOM 683 O O . ALA A 1 83 ? 31.303 -10.191 -18.802 1.00 78.00 83 ALA A O 1
ATOM 684 N N . GLY A 1 84 ? 29.467 -10.943 -17.740 1.00 90.12 84 GLY A N 1
ATOM 685 C CA . GLY A 1 84 ? 28.866 -11.629 -18.882 1.00 90.12 84 GLY A CA 1
ATOM 686 C C . GLY A 1 84 ? 27.934 -10.774 -19.741 1.00 90.12 84 GLY A C 1
ATOM 687 O O . GLY A 1 84 ? 27.403 -11.294 -20.720 1.00 90.12 84 GLY A O 1
ATOM 688 N N . LEU A 1 85 ? 27.711 -9.501 -19.407 1.00 94.12 85 LEU A N 1
ATOM 689 C CA . LEU A 1 85 ? 26.701 -8.665 -20.057 1.00 94.12 85 LEU A CA 1
ATOM 690 C C . LEU A 1 85 ? 27.333 -7.593 -20.962 1.00 94.12 85 LEU A C 1
ATOM 692 O O . LEU A 1 85 ? 28.252 -6.875 -20.578 1.00 94.12 85 LEU A O 1
ATOM 696 N N . LEU A 1 86 ? 26.833 -7.482 -22.191 1.00 95.19 86 LEU A N 1
ATOM 697 C CA . LEU A 1 86 ? 27.222 -6.484 -23.188 1.00 95.19 86 LEU A CA 1
ATOM 698 C C . LEU A 1 86 ? 26.232 -5.330 -23.175 1.00 95.19 86 LEU A C 1
ATOM 700 O O . LEU A 1 86 ? 25.034 -5.545 -23.332 1.00 95.19 86 LEU A O 1
ATOM 704 N N . TYR A 1 87 ? 26.721 -4.103 -23.068 1.00 95.44 87 TYR A N 1
ATOM 705 C CA . TYR A 1 87 ? 25.861 -2.930 -23.128 1.00 95.44 87 TYR A CA 1
ATOM 706 C C . TYR A 1 87 ? 25.338 -2.681 -24.551 1.00 95.44 87 TYR A C 1
ATOM 708 O O . TYR A 1 87 ? 26.116 -2.475 -25.484 1.00 95.44 87 TYR A O 1
ATOM 716 N N . LEU A 1 88 ? 24.012 -2.674 -24.709 1.00 95.56 88 LEU A N 1
ATOM 717 C CA . LEU A 1 88 ? 23.347 -2.333 -25.966 1.00 95.56 88 LEU A CA 1
ATOM 718 C C . LEU A 1 88 ? 22.965 -0.865 -26.056 1.00 95.56 88 LEU A C 1
ATOM 720 O O . LEU A 1 88 ? 23.067 -0.279 -27.130 1.00 95.56 88 LEU A O 1
ATOM 724 N N . GLY A 1 89 ? 22.453 -0.293 -24.972 1.00 95.12 89 GLY A N 1
ATOM 725 C CA . GLY A 1 89 ? 21.824 1.017 -25.019 1.00 95.12 89 GLY A CA 1
ATOM 726 C C . GLY A 1 89 ? 21.014 1.340 -23.776 1.00 95.12 89 GLY A C 1
ATOM 727 O O . GLY A 1 89 ? 21.035 0.615 -22.781 1.00 95.12 89 GLY A O 1
ATOM 728 N N . GLU A 1 90 ? 20.267 2.429 -23.866 1.00 95.69 90 GLU A N 1
ATOM 729 C CA . GLU A 1 90 ? 19.402 2.925 -22.799 1.00 95.69 90 GLU A CA 1
ATOM 730 C C . GLU A 1 90 ? 17.963 3.035 -23.293 1.00 95.69 90 GLU A C 1
ATOM 732 O O . GLU A 1 90 ? 17.728 3.407 -24.442 1.00 95.69 90 GLU A O 1
ATOM 737 N N . LEU A 1 91 ? 17.022 2.732 -22.402 1.00 95.12 91 LEU A N 1
ATOM 738 C CA . LEU A 1 91 ? 15.600 3.037 -22.515 1.00 95.12 91 LEU A CA 1
ATOM 739 C C . LEU A 1 91 ? 15.235 4.078 -21.459 1.00 95.12 91 LEU A C 1
ATOM 741 O O . LEU A 1 91 ? 15.728 4.035 -20.335 1.00 95.12 91 LEU A O 1
ATOM 745 N N . PHE A 1 92 ? 14.333 4.978 -21.805 1.00 95.62 92 PHE A N 1
ATOM 746 C CA . PHE A 1 92 ? 13.845 6.058 -20.973 1.00 95.62 92 PHE A CA 1
ATOM 747 C C . PHE A 1 92 ? 12.325 6.138 -21.080 1.00 95.62 92 PHE A C 1
ATOM 749 O O . PHE A 1 92 ? 11.773 6.187 -22.175 1.00 95.62 92 PHE A O 1
ATOM 756 N N . VAL A 1 93 ? 11.649 6.151 -19.938 1.00 95.50 93 VAL A N 1
ATOM 757 C CA . VAL A 1 93 ? 10.203 6.342 -19.824 1.00 95.50 93 VAL A CA 1
ATOM 758 C C . VAL A 1 93 ? 9.989 7.763 -19.305 1.00 95.50 93 VAL A C 1
ATOM 760 O O . VAL A 1 93 ? 10.233 7.971 -18.117 1.00 95.50 93 VAL A O 1
ATOM 763 N N . PRO A 1 94 ? 9.615 8.739 -20.156 1.00 92.31 94 PRO A N 1
ATOM 764 C CA . PRO A 1 94 ? 9.594 10.161 -19.802 1.00 92.31 94 PRO A CA 1
ATOM 765 C C . PRO A 1 94 ? 8.546 10.521 -18.752 1.00 92.31 94 PRO A C 1
ATOM 767 O O . PRO A 1 94 ? 8.812 11.333 -17.876 1.00 92.31 94 PRO A O 1
ATOM 770 N N . GLU A 1 95 ? 7.371 9.909 -18.814 1.00 89.75 95 GLU A N 1
ATOM 771 C CA . GLU A 1 95 ? 6.308 10.107 -17.835 1.00 89.75 95 GLU A CA 1
ATOM 772 C C . GLU A 1 95 ? 5.893 8.730 -17.345 1.00 89.75 95 GLU A C 1
ATOM 774 O O . GLU A 1 95 ? 5.451 7.884 -18.123 1.00 89.75 95 GLU A O 1
ATOM 779 N N . PHE A 1 96 ? 6.116 8.478 -16.060 1.00 87.19 96 PHE A N 1
ATOM 780 C CA . PHE A 1 96 ? 5.788 7.204 -15.449 1.00 87.19 96 PHE A CA 1
ATOM 781 C C . PHE A 1 96 ? 4.770 7.436 -14.348 1.00 87.19 96 PHE A C 1
ATOM 783 O O . PHE A 1 96 ? 5.077 8.015 -13.307 1.00 87.19 96 PHE A O 1
ATOM 790 N N . GLU A 1 97 ? 3.555 6.962 -14.582 1.00 86.81 97 GLU A N 1
ATOM 791 C CA . GLU A 1 97 ? 2.501 6.948 -13.585 1.00 86.81 97 GLU A CA 1
ATOM 792 C C . GLU A 1 97 ? 2.258 5.499 -13.159 1.00 86.81 97 GLU A C 1
ATOM 794 O O . GLU A 1 97 ? 1.657 4.703 -13.879 1.00 86.81 97 GLU A O 1
ATOM 799 N N . LEU A 1 98 ? 2.758 5.142 -11.978 1.00 82.12 98 LEU A N 1
ATOM 800 C CA . LEU A 1 98 ? 2.377 3.901 -11.325 1.00 82.12 98 LEU A CA 1
ATOM 801 C C . LEU A 1 98 ? 0.952 4.093 -10.821 1.00 82.12 98 LEU A C 1
ATOM 803 O O . LEU A 1 98 ? 0.721 5.009 -10.044 1.00 82.12 98 LEU A O 1
ATOM 807 N N . LYS A 1 99 ? 0.012 3.260 -11.248 1.00 85.88 99 LYS A N 1
ATOM 808 C CA . LYS A 1 99 ? -1.336 3.154 -10.678 1.00 85.88 99 LYS A CA 1
ATOM 809 C C . LYS A 1 99 ? -1.600 1.684 -10.388 1.00 85.88 99 LYS A C 1
ATOM 811 O O . LYS A 1 99 ? -1.058 0.827 -11.086 1.00 85.88 99 LYS A O 1
ATOM 816 N N . GLY A 1 100 ? -2.439 1.398 -9.395 1.00 82.88 100 GLY A N 1
ATOM 817 C CA . GLY A 1 100 ? -2.942 0.040 -9.190 1.00 82.88 100 GLY A CA 1
ATOM 818 C C . GLY A 1 100 ? -3.608 -0.500 -10.456 1.00 82.88 100 GLY A C 1
ATOM 819 O O . GLY A 1 100 ? -4.305 0.232 -11.163 1.00 82.88 100 GLY A O 1
ATOM 820 N N . GLY A 1 101 ? -3.356 -1.773 -10.767 1.00 88.38 101 GLY A N 1
ATOM 821 C CA . GLY A 1 101 ? -3.817 -2.409 -12.001 1.00 88.38 101 GLY A CA 1
ATOM 822 C C . GLY A 1 101 ? -2.753 -2.445 -13.099 1.00 88.38 101 GLY A C 1
ATOM 823 O O . GLY A 1 101 ? -1.584 -2.702 -12.826 1.00 88.38 101 GLY A O 1
ATOM 824 N N . VAL A 1 102 ? -3.167 -2.278 -14.358 1.00 86.75 102 VAL A N 1
ATOM 825 C CA . VAL A 1 102 ? -2.276 -2.350 -15.529 1.00 86.75 102 VAL A CA 1
ATOM 826 C C . VAL A 1 102 ? -1.870 -0.937 -15.938 1.00 86.75 102 VAL A C 1
ATOM 828 O O . VAL A 1 102 ? -2.700 -0.168 -16.418 1.00 86.75 102 VAL A O 1
ATOM 831 N N . ALA A 1 103 ? -0.595 -0.603 -15.754 1.00 86.69 103 ALA A N 1
ATOM 832 C CA . ALA A 1 103 ? 0.002 0.644 -16.211 1.00 86.69 103 ALA A CA 1
ATOM 833 C C . ALA A 1 103 ? 0.613 0.450 -17.603 1.00 86.69 103 ALA A C 1
ATOM 835 O O . ALA A 1 103 ? 1.477 -0.407 -17.783 1.00 86.69 103 ALA A O 1
ATOM 836 N N . GLU A 1 104 ? 0.183 1.243 -18.583 1.00 91.62 104 GLU A N 1
ATOM 837 C CA . GLU A 1 104 ? 0.801 1.292 -19.910 1.00 91.62 104 GLU A CA 1
ATOM 838 C C . GLU A 1 104 ? 1.933 2.321 -19.914 1.00 91.62 104 GLU A C 1
ATOM 840 O O . GLU A 1 104 ? 1.744 3.466 -19.506 1.00 91.62 104 GLU A O 1
ATOM 845 N N . LEU A 1 105 ? 3.118 1.914 -20.361 1.00 91.94 105 LEU A N 1
ATOM 846 C CA . LEU A 1 105 ? 4.316 2.746 -20.375 1.00 91.94 105 LEU A CA 1
ATOM 847 C C . LEU A 1 105 ? 4.837 2.853 -21.801 1.00 91.94 105 LEU A C 1
ATOM 849 O O . LEU A 1 105 ? 4.950 1.848 -22.502 1.00 91.94 105 LEU A O 1
ATOM 853 N N . HIS A 1 106 ? 5.228 4.060 -22.195 1.00 94.88 106 HIS A N 1
ATOM 854 C CA . HIS A 1 106 ? 5.948 4.289 -23.439 1.00 94.88 106 HIS A CA 1
ATOM 855 C C . HIS A 1 106 ? 7.420 4.548 -23.126 1.00 94.88 106 HIS A C 1
ATOM 857 O O . HIS A 1 106 ? 7.762 5.540 -22.483 1.00 94.88 106 HIS A O 1
ATOM 863 N N . ALA A 1 107 ? 8.291 3.637 -23.548 1.00 95.19 107 ALA A N 1
ATOM 864 C CA . ALA A 1 107 ? 9.732 3.771 -23.411 1.00 95.19 107 ALA A CA 1
ATOM 865 C C . ALA A 1 107 ? 10.355 4.169 -24.749 1.00 95.19 107 ALA A C 1
ATOM 867 O O . ALA A 1 107 ? 10.066 3.571 -25.783 1.00 95.19 107 ALA A O 1
ATOM 868 N N . GLU A 1 108 ? 11.276 5.121 -24.720 1.00 96.12 108 GLU A N 1
ATOM 869 C CA . GLU A 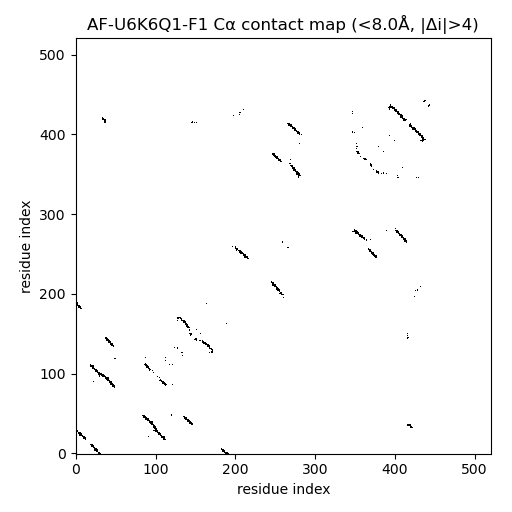1 108 ? 12.100 5.511 -25.858 1.00 96.12 108 GLU A CA 1
ATOM 870 C C . GLU A 1 108 ? 13.574 5.327 -25.529 1.00 96.12 108 GLU A C 1
ATOM 872 O O . GLU A 1 108 ? 14.007 5.547 -24.406 1.00 96.12 108 GLU A O 1
ATOM 877 N N . GLY A 1 109 ? 14.382 4.943 -26.503 1.00 94.56 109 GLY A N 1
ATOM 878 C CA . GLY A 1 109 ? 15.780 4.655 -26.259 1.00 94.56 109 GLY A CA 1
ATOM 879 C C . GLY A 1 109 ? 16.655 4.704 -27.489 1.00 94.56 109 GLY A C 1
ATOM 880 O O . GLY A 1 109 ? 16.194 4.871 -28.621 1.00 94.56 109 GLY A O 1
ATOM 881 N N . LEU A 1 110 ? 17.949 4.532 -27.248 1.00 94.19 110 LEU A N 1
ATOM 882 C CA . LEU A 1 110 ? 18.967 4.477 -28.284 1.00 94.19 110 LEU A CA 1
ATOM 883 C C . LEU A 1 110 ? 19.852 3.256 -28.055 1.00 94.19 110 LEU A C 1
ATOM 885 O O . LEU A 1 110 ? 20.513 3.136 -27.023 1.00 94.19 110 LEU A O 1
ATOM 889 N N . ILE A 1 111 ? 19.888 2.373 -29.049 1.00 93.50 111 ILE A N 1
ATOM 890 C CA . ILE A 1 111 ? 20.833 1.263 -29.118 1.00 93.50 111 ILE A CA 1
ATOM 891 C C . ILE A 1 111 ? 22.125 1.800 -29.735 1.00 93.50 111 ILE A C 1
ATOM 893 O O . ILE A 1 111 ? 22.152 2.206 -30.899 1.00 93.50 111 ILE A O 1
ATOM 897 N N . ASN A 1 112 ? 23.191 1.817 -28.942 1.00 95.19 112 ASN A N 1
ATOM 898 C CA . ASN A 1 112 ? 24.516 2.299 -29.311 1.00 95.19 112 ASN A CA 1
ATOM 899 C C . ASN A 1 112 ? 25.599 1.429 -28.640 1.00 95.19 112 ASN A C 1
ATOM 901 O O . ASN A 1 112 ? 26.231 1.866 -27.672 1.00 95.19 112 ASN A O 1
ATOM 905 N N . PRO A 1 113 ? 25.790 0.184 -29.112 1.00 95.25 113 PRO A N 1
ATOM 906 C CA . PRO A 1 113 ? 26.794 -0.718 -28.564 1.00 95.25 113 PRO A CA 1
ATOM 907 C C . PRO A 1 113 ? 28.209 -0.202 -28.840 1.00 95.25 113 PRO A C 1
ATOM 909 O O . PRO A 1 113 ? 28.459 0.505 -29.822 1.00 95.25 113 PRO A O 1
ATOM 912 N N . ALA A 1 114 ? 29.167 -0.595 -28.001 1.00 95.56 114 ALA A N 1
ATOM 913 C CA . ALA A 1 114 ? 30.564 -0.252 -28.230 1.00 95.56 114 ALA A CA 1
ATOM 914 C C . ALA A 1 114 ? 31.090 -0.909 -29.520 1.00 95.56 114 ALA A C 1
ATOM 916 O O . ALA A 1 114 ? 30.691 -2.010 -29.895 1.00 95.56 114 ALA A O 1
ATOM 917 N N . ALA A 1 115 ? 32.044 -0.256 -30.190 1.00 94.62 115 ALA A N 1
ATOM 918 C CA . ALA A 1 115 ? 32.588 -0.744 -31.462 1.00 94.62 115 ALA A CA 1
ATOM 919 C C . ALA A 1 115 ? 33.208 -2.154 -31.363 1.00 94.62 115 ALA A C 1
ATOM 921 O O . ALA A 1 115 ? 33.145 -2.916 -32.325 1.00 94.62 115 ALA A O 1
ATOM 922 N N . GLY A 1 116 ? 33.779 -2.506 -30.204 1.00 95.62 116 GLY A N 1
ATOM 923 C CA . GLY A 1 116 ? 34.336 -3.838 -29.944 1.00 95.62 116 GLY A CA 1
ATOM 924 C C . GLY A 1 116 ? 33.283 -4.943 -29.813 1.00 95.62 116 GLY A C 1
ATOM 925 O O . GLY A 1 116 ? 33.595 -6.105 -30.052 1.00 95.62 116 GLY A O 1
ATOM 926 N N . ASP A 1 117 ? 32.036 -4.581 -29.513 1.00 95.31 117 ASP A N 1
ATOM 927 C CA . ASP A 1 117 ? 30.947 -5.519 -29.230 1.00 95.31 117 ASP A CA 1
ATOM 928 C C . ASP A 1 117 ? 30.055 -5.784 -30.457 1.00 95.31 117 ASP A C 1
ATOM 930 O O . ASP A 1 117 ? 29.159 -6.629 -30.420 1.00 95.31 117 ASP A O 1
ATOM 934 N N . LEU A 1 118 ? 30.312 -5.105 -31.582 1.00 92.94 118 LEU A N 1
ATOM 935 C CA . LEU A 1 118 ? 29.503 -5.206 -32.804 1.00 92.94 118 LEU A CA 1
ATOM 936 C C . LEU A 1 118 ? 29.408 -6.632 -33.367 1.00 92.94 118 LEU A C 1
ATOM 938 O O . LEU A 1 118 ? 28.411 -6.960 -34.005 1.00 92.94 118 LEU A O 1
ATOM 942 N N . GLY A 1 119 ? 30.411 -7.484 -33.134 1.00 93.50 119 GLY A N 1
ATOM 943 C CA . GLY A 1 119 ? 30.375 -8.889 -33.551 1.00 93.50 119 GLY A CA 1
ATOM 944 C C . GLY A 1 119 ? 29.264 -9.680 -32.854 1.00 93.50 119 GLY A C 1
ATOM 945 O O . GLY A 1 119 ? 28.454 -10.325 -33.518 1.00 93.50 119 GLY A O 1
ATOM 946 N N . GLU A 1 120 ? 29.175 -9.570 -31.528 1.00 93.50 120 GLU A N 1
ATOM 947 C CA . GLU A 1 120 ? 28.140 -10.231 -30.720 1.00 93.50 120 GLU A CA 1
ATOM 948 C C . GLU A 1 120 ? 26.754 -9.640 -30.998 1.00 93.50 120 GLU A C 1
ATOM 950 O O . GLU A 1 120 ? 25.782 -10.379 -31.154 1.00 93.50 120 GLU A O 1
ATOM 955 N N . VAL A 1 121 ? 26.659 -8.314 -31.158 1.00 92.56 121 VAL A N 1
ATOM 956 C CA . VAL A 1 121 ? 25.397 -7.656 -31.534 1.00 92.56 121 VAL A CA 1
ATOM 957 C C . VAL A 1 121 ? 24.931 -8.107 -32.920 1.00 92.56 121 VAL A C 1
ATOM 959 O O . VAL A 1 121 ? 23.746 -8.366 -33.114 1.00 92.56 121 VAL A O 1
ATOM 962 N N . SER A 1 122 ? 25.842 -8.265 -33.883 1.00 90.12 122 SER A N 1
ATOM 963 C CA . SER A 1 122 ? 25.516 -8.782 -35.217 1.00 90.12 122 SER A CA 1
ATOM 964 C C . SER A 1 122 ? 24.989 -10.220 -35.164 1.00 90.12 122 SER A C 1
ATOM 966 O O . SER A 1 122 ? 23.995 -10.543 -35.821 1.00 90.12 122 SER A O 1
ATOM 968 N N . LEU A 1 123 ? 25.591 -11.080 -34.334 1.00 91.44 123 LEU A N 1
ATOM 969 C CA . LEU A 1 123 ? 25.093 -12.438 -34.095 1.00 91.44 123 LEU A CA 1
ATOM 970 C C . LEU A 1 123 ? 23.707 -12.424 -33.449 1.00 91.44 123 LEU A C 1
ATOM 972 O O . LEU A 1 123 ? 22.826 -13.167 -33.881 1.00 91.44 123 LEU A O 1
ATOM 976 N N . PHE A 1 124 ? 23.497 -11.567 -32.452 1.00 91.62 124 PHE A N 1
ATOM 977 C CA . PHE A 1 124 ? 22.196 -11.371 -31.821 1.00 91.62 124 PHE A CA 1
ATOM 978 C C . PHE A 1 124 ? 21.134 -10.956 -32.845 1.00 91.62 124 PHE A C 1
ATOM 980 O O . PHE A 1 124 ? 20.120 -11.638 -32.974 1.00 91.62 124 PHE A O 1
ATOM 987 N N . VAL A 1 125 ? 21.394 -9.914 -33.639 1.00 88.25 125 VAL A N 1
ATOM 988 C CA . VAL A 1 125 ? 20.481 -9.450 -34.697 1.00 88.25 125 VAL A CA 1
ATOM 989 C C . VAL A 1 125 ? 20.214 -10.560 -35.712 1.00 88.25 125 VAL A C 1
ATOM 991 O O . VAL A 1 125 ? 19.069 -10.775 -36.092 1.00 88.25 125 VAL A O 1
ATOM 994 N N . SER A 1 126 ? 21.238 -11.320 -36.104 1.00 87.69 126 SER A N 1
ATOM 995 C CA . SER A 1 126 ? 21.084 -12.452 -37.027 1.00 87.69 126 SER A CA 1
ATOM 996 C C . SER A 1 126 ? 20.169 -13.542 -36.460 1.00 87.69 126 SER A C 1
ATOM 998 O O . SER A 1 126 ? 19.355 -14.097 -37.193 1.00 87.69 126 SER A O 1
ATOM 1000 N N . ARG A 1 127 ? 20.257 -13.832 -35.153 1.00 89.75 127 ARG A N 1
ATOM 1001 C CA . ARG A 1 127 ? 19.350 -14.770 -34.467 1.00 89.75 127 ARG A CA 1
ATOM 1002 C C . ARG A 1 127 ? 17.916 -14.243 -34.467 1.00 89.75 127 ARG A C 1
ATOM 1004 O O . ARG A 1 127 ? 17.012 -14.985 -34.835 1.00 89.75 127 ARG A O 1
ATOM 1011 N N . VAL A 1 128 ? 17.730 -12.971 -34.115 1.00 86.38 128 VAL A N 1
ATOM 1012 C CA . VAL A 1 128 ? 16.417 -12.306 -34.109 1.00 86.38 128 VAL A CA 1
ATOM 1013 C C . VAL A 1 128 ? 15.776 -12.330 -35.508 1.00 86.38 128 VAL A C 1
ATOM 1015 O O . VAL A 1 128 ? 14.611 -12.693 -35.654 1.00 86.38 128 VAL A O 1
ATOM 1018 N N . LEU A 1 129 ? 16.546 -12.014 -36.557 1.00 84.00 129 LEU A N 1
ATOM 1019 C CA . LEU A 1 129 ? 16.102 -12.087 -37.957 1.00 84.00 129 LEU A CA 1
ATOM 1020 C C . LEU A 1 129 ? 15.824 -13.522 -38.425 1.00 84.00 129 LEU A C 1
ATOM 1022 O O . LEU A 1 129 ? 15.011 -13.727 -39.320 1.00 84.00 129 LEU A O 1
ATOM 1026 N N . GLY A 1 130 ? 16.473 -14.515 -37.815 1.00 87.75 130 GLY A N 1
ATOM 1027 C CA . GLY A 1 130 ? 16.209 -15.937 -38.032 1.00 87.75 130 GLY A CA 1
ATOM 1028 C C . GLY A 1 130 ? 14.966 -16.468 -37.310 1.00 87.75 130 GLY A C 1
ATOM 1029 O O . GLY A 1 130 ? 14.793 -17.682 -37.256 1.00 87.75 130 GLY A O 1
ATOM 1030 N N . GLY A 1 131 ? 14.142 -15.593 -36.720 1.00 84.62 131 GLY A N 1
ATOM 1031 C CA . GLY A 1 131 ? 12.941 -15.967 -35.966 1.00 84.62 131 GLY A CA 1
ATOM 1032 C C . GLY A 1 131 ? 13.221 -16.458 -34.544 1.00 84.62 131 GLY A C 1
ATOM 1033 O O . GLY A 1 131 ? 12.303 -16.880 -33.847 1.00 84.62 131 GLY A O 1
ATOM 1034 N N . LEU A 1 132 ? 14.474 -16.404 -34.080 1.00 89.44 132 LEU A N 1
ATOM 1035 C CA . LEU A 1 132 ? 14.794 -16.736 -32.695 1.00 89.44 132 LEU A CA 1
ATOM 1036 C C . LEU A 1 132 ? 14.447 -15.563 -31.776 1.00 89.44 132 LEU A C 1
ATOM 1038 O O . LEU A 1 132 ? 14.486 -14.401 -32.169 1.00 89.44 132 LEU A O 1
ATOM 1042 N N . SER A 1 133 ? 14.175 -15.884 -30.515 1.00 87.56 133 SER A N 1
ATOM 1043 C CA . SER A 1 133 ? 13.848 -14.926 -29.458 1.00 87.56 133 SER A CA 1
ATOM 1044 C C . SER A 1 133 ? 14.955 -14.916 -28.392 1.00 87.56 133 SER A C 1
ATOM 1046 O O . SER A 1 133 ? 14.780 -15.446 -27.291 1.00 87.56 133 SER A O 1
ATOM 1048 N N . PRO A 1 134 ? 16.163 -14.420 -28.723 1.00 90.56 134 PRO A N 1
ATOM 1049 C CA . PRO A 1 134 ? 17.243 -14.360 -27.751 1.00 90.56 134 PRO A CA 1
ATOM 1050 C C . PRO A 1 134 ? 16.863 -13.450 -26.569 1.00 90.56 134 PRO A C 1
ATOM 1052 O O . PRO A 1 134 ? 16.207 -12.422 -26.772 1.00 90.56 134 PRO A O 1
ATOM 1055 N N . PRO A 1 135 ? 17.280 -13.806 -25.342 1.00 91.69 135 PRO A N 1
ATOM 1056 C CA . PRO A 1 135 ? 17.016 -12.994 -24.165 1.00 91.69 135 PRO A CA 1
ATOM 1057 C C . PRO A 1 135 ? 17.835 -11.697 -24.193 1.00 91.69 135 PRO A C 1
ATOM 1059 O O . PRO A 1 135 ? 18.996 -11.677 -24.607 1.00 91.69 135 PRO A O 1
ATOM 1062 N N . VAL A 1 136 ? 17.224 -10.626 -23.704 1.00 92.25 136 VAL A N 1
ATOM 1063 C CA . VAL A 1 136 ? 17.822 -9.323 -23.416 1.00 92.25 136 VAL A CA 1
ATOM 1064 C C . VAL A 1 136 ? 17.625 -9.063 -21.931 1.00 92.25 136 VAL A C 1
ATOM 1066 O O . VAL A 1 136 ? 16.564 -9.336 -21.378 1.00 92.25 136 VAL A O 1
ATOM 1069 N N . VAL A 1 137 ? 18.644 -8.537 -21.274 1.00 92.81 137 VAL A N 1
ATOM 1070 C CA . VAL A 1 137 ? 18.575 -8.145 -19.872 1.00 92.81 137 VAL A CA 1
ATOM 1071 C C . VAL A 1 137 ? 18.266 -6.651 -19.791 1.00 92.81 137 VAL A C 1
ATOM 1073 O O . VAL A 1 137 ? 18.944 -5.833 -20.410 1.00 92.81 137 VAL A O 1
ATOM 1076 N N . VAL A 1 138 ? 17.234 -6.282 -19.037 1.00 92.38 138 VAL A N 1
ATOM 1077 C CA . VAL A 1 138 ? 16.842 -4.899 -18.756 1.00 92.38 138 VAL A CA 1
ATOM 1078 C C . VAL A 1 138 ? 17.167 -4.605 -17.299 1.00 92.38 138 VAL A C 1
ATOM 1080 O O . VAL A 1 138 ? 16.602 -5.228 -16.400 1.00 92.38 138 VAL A O 1
ATOM 1083 N N . ARG A 1 139 ? 18.071 -3.654 -17.062 1.00 93.50 139 ARG A N 1
ATOM 1084 C CA . ARG A 1 139 ? 18.498 -3.256 -15.715 1.00 93.50 139 ARG A CA 1
ATOM 1085 C C . ARG A 1 139 ? 18.043 -1.839 -15.403 1.00 93.50 139 ARG A C 1
ATOM 1087 O O . ARG A 1 139 ? 18.292 -0.940 -16.201 1.00 93.50 139 ARG A O 1
ATOM 1094 N N . GLY A 1 140 ? 17.409 -1.601 -14.260 1.00 93.00 140 GLY A N 1
ATOM 1095 C CA . GLY A 1 140 ? 17.069 -0.234 -13.866 1.00 93.00 140 GLY A CA 1
ATOM 1096 C C . GLY A 1 140 ? 18.324 0.578 -13.530 1.00 93.00 140 GLY A C 1
ATOM 1097 O O . GLY A 1 140 ? 19.254 0.094 -12.887 1.00 93.00 140 GLY A O 1
ATOM 1098 N N . ARG A 1 141 ? 18.382 1.819 -14.020 1.00 93.75 141 ARG A N 1
ATOM 1099 C CA . ARG A 1 141 ? 19.555 2.697 -13.881 1.00 93.75 141 ARG A CA 1
ATOM 1100 C C . ARG A 1 141 ? 19.294 3.867 -12.950 1.00 93.75 141 ARG A C 1
ATOM 1102 O O . ARG A 1 141 ? 20.137 4.200 -12.120 1.00 93.75 141 ARG A O 1
ATOM 1109 N N . GLY A 1 142 ? 18.156 4.528 -13.117 1.00 91.25 142 GLY A N 1
ATOM 1110 C CA . GLY A 1 142 ? 17.870 5.742 -12.372 1.00 91.25 142 GLY A CA 1
ATOM 1111 C C . GLY A 1 142 ? 16.461 6.261 -12.573 1.00 91.25 142 GLY A C 1
ATOM 1112 O O . GLY A 1 142 ? 15.763 5.880 -13.511 1.00 91.25 142 GLY A O 1
ATOM 1113 N N . VAL A 1 143 ? 16.088 7.168 -11.678 1.00 92.06 143 VAL A N 1
ATOM 1114 C CA . VAL A 1 143 ? 14.790 7.836 -11.623 1.00 92.06 143 VAL A CA 1
ATOM 1115 C C . VAL A 1 143 ? 14.977 9.319 -11.374 1.00 92.06 143 VAL A C 1
ATOM 1117 O O . VAL A 1 143 ? 15.822 9.736 -10.576 1.00 92.06 143 VAL A O 1
ATOM 1120 N N . SER A 1 144 ? 14.146 10.103 -12.040 1.00 86.25 144 SER A N 1
ATOM 1121 C CA . SER A 1 144 ? 13.944 11.521 -11.778 1.00 86.25 144 SER A CA 1
ATOM 1122 C C . SER A 1 144 ? 12.551 11.738 -11.194 1.00 86.25 144 SER A C 1
ATOM 1124 O O . SER A 1 144 ? 11.582 11.133 -11.659 1.00 86.25 144 SER A O 1
ATOM 1126 N N . SER A 1 145 ? 12.449 12.585 -10.169 1.00 81.38 145 SER A N 1
ATOM 1127 C CA . SER A 1 145 ? 11.157 13.014 -9.639 1.00 81.38 145 SER A CA 1
ATOM 1128 C C . SER A 1 145 ? 10.716 14.337 -10.258 1.00 81.38 145 SER A C 1
ATOM 1130 O O . SER A 1 145 ? 11.519 15.168 -10.700 1.00 81.38 145 SER A O 1
ATOM 1132 N N . VAL A 1 146 ? 9.399 14.531 -10.274 1.00 77.75 146 VAL A N 1
ATOM 1133 C CA . VAL A 1 146 ? 8.767 15.755 -10.765 1.00 77.75 146 VAL A CA 1
ATOM 1134 C C . VAL A 1 146 ? 9.289 16.954 -9.968 1.00 77.75 146 VAL A C 1
ATOM 1136 O O . VAL A 1 146 ? 9.384 16.913 -8.744 1.00 77.75 146 VAL A O 1
ATOM 1139 N N . GLY A 1 147 ? 9.658 18.031 -10.664 1.00 79.62 147 GLY A N 1
ATOM 1140 C CA . GLY A 1 147 ? 10.165 19.256 -10.032 1.00 79.62 147 GLY A CA 1
ATOM 1141 C C . GLY A 1 147 ? 11.675 19.287 -9.772 1.00 79.62 147 GLY A C 1
ATOM 1142 O O . GLY A 1 147 ? 12.151 20.229 -9.146 1.00 79.62 147 GLY A O 1
ATOM 1143 N N . GLY A 1 148 ? 12.442 18.306 -10.264 1.00 82.06 148 GLY A N 1
ATOM 1144 C CA . GLY A 1 148 ? 13.911 18.325 -10.197 1.00 82.06 148 GLY A CA 1
ATOM 1145 C C . GLY A 1 148 ? 14.491 17.977 -8.824 1.00 82.06 148 GLY A C 1
ATOM 1146 O O . GLY A 1 148 ? 15.691 18.146 -8.601 1.00 82.06 148 GLY A O 1
ATOM 1147 N N . TYR A 1 149 ? 13.661 17.484 -7.905 1.00 80.94 149 TYR A N 1
ATOM 1148 C CA . TYR A 1 149 ? 14.131 16.941 -6.639 1.00 80.94 149 TYR A CA 1
ATOM 1149 C C . TYR A 1 149 ? 14.908 15.629 -6.879 1.00 80.94 149 TYR A C 1
ATOM 1151 O O . TYR A 1 149 ? 14.667 14.914 -7.854 1.00 80.94 149 TYR A O 1
ATOM 1159 N N . PRO A 1 150 ? 15.893 15.288 -6.032 1.00 83.62 150 PRO A N 1
ATOM 1160 C CA . PRO A 1 150 ? 16.508 13.973 -6.097 1.00 83.62 150 PRO A CA 1
ATOM 1161 C C . PRO A 1 150 ? 15.483 12.918 -5.672 1.00 83.62 150 PRO A C 1
ATOM 1163 O O . PRO A 1 150 ? 14.844 13.051 -4.630 1.00 83.62 150 PRO A O 1
ATOM 1166 N N . ALA A 1 151 ? 15.363 11.840 -6.448 1.00 82.69 151 ALA A N 1
ATOM 1167 C CA . ALA A 1 151 ? 14.514 10.723 -6.056 1.00 82.69 151 ALA A CA 1
ATOM 1168 C C . ALA A 1 151 ? 14.968 10.123 -4.701 1.00 82.69 151 ALA A C 1
ATOM 1170 O O . ALA A 1 151 ? 16.184 10.066 -4.447 1.00 82.69 151 ALA A O 1
ATOM 1171 N N . PRO A 1 152 ? 14.025 9.655 -3.859 1.00 77.94 152 PRO A N 1
ATOM 1172 C CA . PRO A 1 152 ? 14.311 8.982 -2.598 1.00 77.94 152 PRO A CA 1
ATOM 1173 C C . PRO A 1 152 ? 15.278 7.812 -2.768 1.00 77.94 152 PRO A C 1
ATOM 1175 O O . PRO A 1 152 ? 15.258 7.125 -3.791 1.00 77.94 152 PRO A O 1
ATOM 1178 N N . HIS A 1 153 ? 16.110 7.575 -1.752 1.00 83.00 153 HIS A N 1
ATOM 1179 C CA . HIS A 1 153 ? 17.135 6.529 -1.783 1.00 83.00 153 HIS A CA 1
ATOM 1180 C C . HIS A 1 153 ? 16.543 5.147 -2.056 1.00 83.00 153 HIS A C 1
ATOM 1182 O O . HIS A 1 153 ? 16.957 4.489 -3.005 1.00 83.00 153 HIS A O 1
ATOM 1188 N N . TRP A 1 154 ? 15.495 4.781 -1.312 1.00 83.12 154 TRP A N 1
ATOM 1189 C CA . TRP A 1 154 ? 14.807 3.499 -1.465 1.00 83.12 154 TRP A CA 1
ATOM 1190 C C . TRP A 1 154 ? 14.313 3.273 -2.899 1.00 83.12 154 TRP A C 1
ATOM 1192 O O . TRP A 1 154 ? 14.379 2.159 -3.405 1.00 83.12 154 TRP A O 1
ATOM 1202 N N . LEU A 1 155 ? 13.852 4.323 -3.589 1.00 84.38 155 LEU A N 1
ATOM 1203 C CA . LEU A 1 155 ? 13.342 4.215 -4.956 1.00 84.38 155 LEU A CA 1
ATOM 1204 C C . LEU A 1 155 ? 14.485 4.009 -5.954 1.00 84.38 155 LEU A C 1
ATOM 1206 O O . LEU A 1 155 ? 14.356 3.222 -6.890 1.00 84.38 155 LEU A O 1
ATOM 1210 N N . LYS A 1 156 ? 15.616 4.693 -5.741 1.00 88.00 156 LYS A N 1
ATOM 1211 C CA . LYS A 1 156 ? 16.836 4.481 -6.531 1.00 88.00 156 LYS A CA 1
ATOM 1212 C C . LYS A 1 156 ? 17.358 3.061 -6.359 1.00 88.00 156 LYS A C 1
ATOM 1214 O O . LYS A 1 156 ? 17.636 2.415 -7.362 1.00 88.00 156 LYS A O 1
ATOM 1219 N N . GLU A 1 157 ? 17.437 2.576 -5.123 1.00 85.38 157 GLU A N 1
ATOM 1220 C CA . GLU A 1 157 ? 17.838 1.199 -4.828 1.00 85.38 157 GLU A CA 1
ATOM 1221 C C . GLU A 1 157 ? 16.871 0.205 -5.458 1.00 85.38 157 GLU A C 1
ATOM 1223 O O . GLU A 1 157 ? 17.304 -0.666 -6.203 1.00 85.38 157 GLU A O 1
ATOM 1228 N N . THR A 1 158 ? 15.564 0.374 -5.247 1.00 82.38 158 THR A N 1
ATOM 1229 C CA . THR A 1 158 ? 14.538 -0.514 -5.816 1.00 82.38 158 THR A CA 1
ATOM 1230 C C . THR A 1 158 ? 14.695 -0.623 -7.329 1.00 82.38 158 THR A C 1
ATOM 1232 O O . THR A 1 158 ? 14.698 -1.725 -7.866 1.00 82.38 158 THR A O 1
ATOM 1235 N N . LEU A 1 159 ? 14.898 0.504 -8.020 1.00 88.00 159 LEU A N 1
ATOM 1236 C CA . LEU A 1 159 ? 15.135 0.509 -9.462 1.00 88.00 159 LEU A CA 1
ATOM 1237 C C . LEU A 1 159 ? 16.455 -0.154 -9.852 1.00 88.00 159 LEU A C 1
ATOM 1239 O O . LEU A 1 159 ? 16.484 -0.878 -10.838 1.00 88.00 159 LEU A O 1
ATOM 1243 N N . GLN A 1 160 ? 17.534 0.048 -9.102 1.00 89.50 160 GLN A N 1
ATOM 1244 C CA . GLN A 1 160 ? 18.826 -0.589 -9.386 1.00 89.50 160 GLN A CA 1
ATOM 1245 C C . GLN A 1 160 ? 18.796 -2.114 -9.234 1.00 89.50 160 GLN A C 1
ATOM 1247 O O . GLN A 1 160 ? 19.548 -2.802 -9.929 1.00 89.50 160 GLN A O 1
ATOM 1252 N N . HIS A 1 161 ? 17.909 -2.628 -8.379 1.00 86.62 161 HIS A N 1
ATOM 1253 C CA . HIS A 1 161 ? 17.652 -4.059 -8.215 1.00 86.62 161 HIS A CA 1
ATOM 1254 C C . HIS A 1 161 ? 16.697 -4.624 -9.275 1.00 86.62 161 HIS A C 1
ATOM 1256 O O . HIS A 1 161 ? 16.547 -5.841 -9.373 1.00 86.62 161 HIS A O 1
ATOM 1262 N N . ILE A 1 162 ? 16.062 -3.783 -10.104 1.00 86.44 162 ILE A N 1
ATOM 1263 C CA . ILE A 1 162 ? 15.292 -4.284 -11.244 1.00 86.44 162 ILE A CA 1
ATOM 1264 C C . ILE A 1 162 ? 16.264 -4.901 -12.242 1.00 86.44 162 ILE A C 1
ATOM 1266 O O . ILE A 1 162 ? 17.034 -4.200 -12.902 1.00 86.44 162 ILE A O 1
ATOM 1270 N N . HIS A 1 163 ? 16.170 -6.218 -12.372 1.00 89.19 163 HIS A N 1
ATOM 1271 C CA . HIS A 1 163 ? 16.928 -7.022 -13.312 1.00 89.19 163 HIS A CA 1
ATOM 1272 C C . HIS A 1 163 ? 15.974 -7.986 -14.022 1.00 89.19 163 HIS A C 1
ATOM 1274 O O . HIS A 1 163 ? 15.580 -9.018 -13.481 1.00 89.19 163 HIS A O 1
ATOM 1280 N N . LEU A 1 164 ? 15.553 -7.618 -15.232 1.00 88.75 164 LEU A N 1
ATOM 1281 C CA . LEU A 1 164 ? 14.567 -8.369 -16.005 1.00 88.75 164 LEU A CA 1
ATOM 1282 C C . LEU A 1 164 ? 15.258 -9.092 -17.149 1.00 88.75 164 LEU A C 1
ATOM 1284 O O . LEU A 1 164 ? 15.945 -8.460 -17.942 1.00 88.75 164 LEU A O 1
ATOM 1288 N N . THR A 1 165 ? 15.029 -10.393 -17.292 1.00 89.88 165 THR A N 1
ATOM 1289 C CA . THR A 1 165 ? 15.406 -11.114 -18.514 1.00 89.88 165 THR A CA 1
ATOM 1290 C C . THR A 1 165 ? 14.176 -11.216 -19.403 1.00 89.88 165 THR A C 1
ATOM 1292 O O . THR A 1 165 ? 13.224 -11.915 -19.067 1.00 89.88 165 THR A O 1
ATOM 1295 N N . VAL A 1 166 ? 14.177 -10.489 -20.519 1.00 87.50 166 VAL A N 1
ATOM 1296 C CA . VAL A 1 166 ? 13.056 -10.414 -21.459 1.00 87.50 166 VAL A CA 1
ATOM 12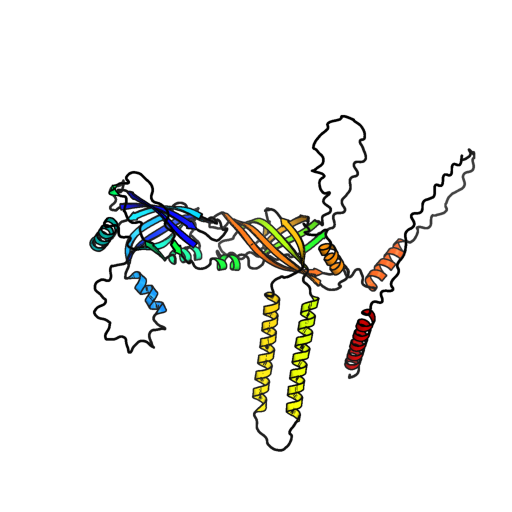97 C C . VAL A 1 166 ? 13.430 -11.059 -22.787 1.00 87.50 166 VAL A C 1
ATOM 1299 O O . VAL A 1 166 ? 14.486 -10.799 -23.355 1.00 87.50 166 VAL A O 1
ATOM 1302 N N . SER A 1 167 ? 12.552 -11.904 -23.306 1.00 85.06 167 SER A N 1
ATOM 1303 C CA . SER A 1 167 ? 12.688 -12.485 -24.640 1.00 85.06 167 SER A CA 1
ATOM 1304 C C . SER A 1 167 ? 12.068 -11.539 -25.668 1.00 85.06 167 SER A C 1
ATOM 1306 O O . SER A 1 167 ? 10.911 -11.144 -25.522 1.00 85.06 167 SER A O 1
ATOM 1308 N N . LEU A 1 168 ? 12.824 -11.142 -26.698 1.00 82.69 168 LEU A N 1
ATOM 1309 C CA . LEU A 1 168 ? 12.276 -10.278 -27.750 1.00 82.69 168 LEU A CA 1
ATOM 1310 C C . LEU A 1 168 ? 11.252 -11.044 -28.596 1.00 82.69 168 LEU A C 1
ATOM 1312 O O . LEU A 1 168 ? 11.550 -12.170 -28.990 1.00 82.69 168 LEU A O 1
ATOM 1316 N N . PRO A 1 169 ? 10.090 -10.467 -28.942 1.00 72.62 169 PRO A N 1
ATOM 1317 C CA . PRO A 1 169 ? 9.149 -11.133 -29.837 1.00 72.62 169 PRO A CA 1
ATOM 1318 C C . PRO A 1 169 ? 9.855 -11.541 -31.143 1.00 72.62 169 PRO A C 1
ATOM 1320 O O . PRO A 1 169 ? 10.659 -10.756 -31.663 1.00 72.62 169 PRO A O 1
ATOM 1323 N N . PRO A 1 170 ? 9.599 -12.754 -31.671 1.00 74.69 170 PRO A N 1
ATOM 1324 C CA . PRO A 1 170 ? 10.167 -13.165 -32.945 1.00 74.69 170 PRO A CA 1
ATOM 1325 C C . PRO A 1 170 ? 9.744 -12.162 -34.016 1.00 74.69 170 PRO A C 1
ATOM 1327 O O . PRO A 1 170 ? 8.593 -11.728 -34.064 1.00 74.69 170 PRO A O 1
ATOM 1330 N N . LEU A 1 171 ? 10.667 -11.798 -34.903 1.00 70.25 171 LEU A N 1
ATOM 1331 C CA . LEU A 1 171 ? 10.375 -10.872 -35.999 1.00 70.25 171 LEU A CA 1
ATOM 1332 C C . LEU A 1 171 ? 9.609 -11.539 -37.154 1.00 70.25 171 LEU A C 1
ATOM 1334 O O . LEU A 1 171 ? 9.667 -11.044 -38.283 1.00 70.25 171 LEU A O 1
ATOM 1338 N N . GLU A 1 172 ? 8.902 -12.645 -36.888 1.00 56.25 172 GLU A N 1
ATOM 1339 C CA . GLU A 1 172 ? 7.982 -13.306 -37.819 1.00 56.25 172 GLU A CA 1
ATOM 1340 C C . GLU A 1 172 ? 6.842 -12.336 -38.149 1.00 56.25 172 GLU A C 1
ATOM 1342 O O . GLU A 1 172 ? 5.805 -12.285 -37.497 1.00 56.25 172 GLU A O 1
ATOM 1347 N N . GLY A 1 173 ? 7.103 -11.466 -39.120 1.00 49.75 173 GLY A N 1
ATOM 1348 C CA . GLY A 1 173 ? 6.222 -10.366 -39.474 1.00 49.75 173 GLY A CA 1
ATOM 1349 C C . GLY A 1 173 ? 6.950 -9.149 -40.024 1.00 49.75 173 GLY A C 1
ATOM 1350 O O . GLY A 1 173 ? 6.387 -8.483 -40.869 1.00 49.75 173 GLY A O 1
ATOM 1351 N N . LEU A 1 174 ? 8.217 -8.869 -39.690 1.00 51.22 174 LEU A N 1
ATOM 1352 C CA . LEU A 1 174 ? 8.872 -7.618 -40.134 1.00 51.22 174 LEU A CA 1
ATOM 1353 C C . LEU A 1 174 ? 9.015 -7.506 -41.670 1.00 51.22 174 LEU A C 1
ATOM 1355 O O . LEU A 1 174 ? 9.158 -6.406 -42.197 1.00 51.22 174 LEU A O 1
ATOM 1359 N N . ILE A 1 175 ? 8.918 -8.626 -42.397 1.00 51.38 175 ILE A N 1
ATOM 1360 C CA . ILE A 1 175 ? 8.890 -8.647 -43.869 1.00 51.38 175 ILE A CA 1
ATOM 1361 C C . ILE A 1 175 ? 7.470 -8.384 -44.418 1.00 51.38 175 ILE A C 1
ATOM 1363 O O . ILE A 1 175 ? 7.335 -7.772 -45.475 1.00 51.38 175 ILE A O 1
ATOM 1367 N N . ASP A 1 176 ? 6.421 -8.748 -43.674 1.00 41.84 176 ASP A N 1
ATOM 1368 C CA . ASP A 1 176 ? 5.016 -8.612 -44.089 1.00 41.84 176 ASP A CA 1
ATOM 1369 C C . ASP A 1 176 ? 4.301 -7.397 -43.454 1.00 41.84 176 ASP A C 1
ATOM 1371 O O . ASP A 1 176 ? 3.290 -6.919 -43.968 1.00 41.84 176 ASP A O 1
ATOM 1375 N N . SER A 1 177 ? 4.838 -6.838 -42.365 1.00 36.62 177 SER A N 1
ATOM 1376 C CA . SER A 1 177 ? 4.176 -5.864 -41.497 1.00 36.62 177 SER A CA 1
ATOM 1377 C C . SER A 1 177 ? 4.953 -4.547 -41.371 1.00 36.62 177 SER A C 1
ATOM 1379 O O . SER A 1 177 ? 5.320 -4.107 -40.281 1.00 36.62 177 SER A O 1
ATOM 1381 N N . ALA A 1 178 ? 5.069 -3.826 -42.490 1.00 41.75 178 ALA A N 1
ATOM 1382 C CA . ALA A 1 178 ? 4.898 -2.370 -42.434 1.00 41.75 178 ALA A CA 1
ATOM 1383 C C . ALA A 1 178 ? 3.469 -1.987 -41.972 1.00 41.75 178 ALA A C 1
ATOM 1385 O O . ALA A 1 178 ? 3.218 -0.835 -41.629 1.00 41.75 178 ALA A O 1
ATOM 1386 N N . PHE A 1 179 ? 2.535 -2.947 -41.913 1.00 41.22 179 PHE A N 1
ATOM 1387 C CA . PHE A 1 179 ? 1.177 -2.780 -41.406 1.00 41.22 179 PHE A CA 1
ATOM 1388 C C . PHE A 1 179 ? 0.714 -4.047 -40.656 1.00 41.22 179 PHE A C 1
ATOM 1390 O O . PHE A 1 179 ? 0.795 -5.139 -41.207 1.00 41.22 179 PHE A O 1
ATOM 1397 N N . SER A 1 180 ? 0.180 -3.863 -39.439 1.00 33.31 180 SER A N 1
ATOM 1398 C CA . SER A 1 180 ? -0.581 -4.818 -38.592 1.00 33.31 180 SER A CA 1
ATOM 1399 C C . SER A 1 180 ? 0.155 -5.519 -37.429 1.00 33.31 180 SER A C 1
ATOM 1401 O O . SER A 1 180 ? 0.673 -6.617 -37.555 1.00 33.31 180 SER A O 1
ATOM 1403 N N . GLN A 1 181 ? 0.128 -4.827 -36.281 1.00 41.66 181 GLN A N 1
ATOM 1404 C CA . GLN A 1 181 ? -0.125 -5.291 -34.898 1.00 41.66 181 GLN A CA 1
ATOM 1405 C C . GLN A 1 181 ? 0.360 -6.694 -34.457 1.00 41.66 181 GLN A C 1
ATOM 1407 O O . GLN A 1 181 ? -0.242 -7.710 -34.787 1.00 41.66 181 GLN A O 1
ATOM 1412 N N . LEU A 1 182 ? 1.367 -6.699 -33.573 1.00 36.62 182 LEU A N 1
ATOM 1413 C CA . LEU A 1 182 ? 1.797 -7.826 -32.729 1.00 36.62 182 LEU A CA 1
ATOM 1414 C C . LEU A 1 182 ? 0.977 -7.875 -31.421 1.00 36.62 182 LEU A C 1
ATOM 1416 O O . LEU A 1 182 ? 0.612 -6.825 -30.893 1.00 36.62 182 LEU A O 1
ATOM 1420 N N . GLN A 1 183 ? 0.680 -9.079 -30.912 1.00 41.81 183 GLN A N 1
ATOM 1421 C CA . GLN A 1 183 ? -0.112 -9.320 -29.691 1.00 41.81 183 GLN A CA 1
ATOM 1422 C C . GLN A 1 183 ? 0.741 -9.759 -28.481 1.00 41.81 183 GLN A C 1
ATOM 1424 O O . GLN A 1 183 ? 1.806 -10.350 -28.632 1.00 41.81 183 GLN A O 1
ATOM 1429 N N . HIS A 1 184 ? 0.198 -9.443 -27.297 1.00 34.56 184 HIS A N 1
ATOM 1430 C CA . HIS A 1 184 ? 0.725 -9.506 -25.925 1.00 34.56 184 HIS A CA 1
ATOM 1431 C C . HIS A 1 184 ? 1.584 -10.728 -25.538 1.00 34.56 184 HIS A C 1
ATOM 1433 O O . HIS A 1 184 ? 1.208 -11.871 -25.788 1.00 34.56 184 HIS A O 1
ATOM 1439 N N . ILE A 1 185 ? 2.670 -10.481 -24.792 1.00 43.72 185 ILE A N 1
ATOM 1440 C CA . ILE A 1 185 ? 3.505 -11.504 -24.137 1.00 43.72 185 ILE A CA 1
ATOM 1441 C C . ILE A 1 185 ? 3.464 -11.295 -22.621 1.00 43.72 185 ILE A C 1
ATOM 1443 O O . ILE A 1 185 ? 3.756 -10.202 -22.149 1.00 43.72 185 ILE A O 1
ATOM 1447 N N . HIS A 1 186 ? 3.132 -12.343 -21.863 1.00 32.41 186 HIS A N 1
ATOM 1448 C CA . HIS A 1 186 ? 3.060 -12.328 -20.399 1.00 32.41 186 HIS A CA 1
ATOM 1449 C C . HIS A 1 186 ? 4.427 -12.688 -19.790 1.00 32.41 186 HIS A C 1
ATOM 1451 O O . HIS A 1 186 ? 4.936 -13.774 -20.062 1.00 32.41 186 HIS A O 1
ATOM 1457 N N . LEU A 1 187 ? 5.018 -11.818 -18.964 1.00 38.19 187 LEU A N 1
ATOM 1458 C CA . LEU A 1 187 ? 6.187 -12.157 -18.142 1.00 38.19 187 LEU A CA 1
ATOM 1459 C C . LEU A 1 187 ? 5.875 -11.830 -16.681 1.00 38.19 187 LEU A C 1
ATOM 1461 O O . LEU A 1 187 ? 5.426 -10.731 -16.354 1.00 38.19 187 LEU A O 1
ATOM 1465 N N . THR A 1 188 ? 6.135 -12.796 -15.810 1.00 28.70 188 THR A N 1
ATOM 1466 C CA . THR A 1 188 ? 5.915 -12.686 -14.367 1.00 28.70 188 THR A CA 1
ATOM 1467 C C . THR A 1 188 ? 7.241 -12.379 -13.690 1.00 28.70 188 THR A C 1
ATOM 1469 O O . THR A 1 188 ? 8.223 -13.091 -13.904 1.00 28.70 188 THR A O 1
ATOM 1472 N N . VAL A 1 189 ? 7.283 -11.310 -12.893 1.00 39.38 189 VAL A N 1
ATOM 1473 C CA . VAL A 1 189 ? 8.498 -10.867 -12.197 1.00 39.38 189 VAL A CA 1
ATOM 1474 C C . VAL A 1 189 ? 8.196 -10.661 -10.711 1.00 39.38 189 VAL A C 1
ATOM 1476 O O . VAL A 1 189 ? 7.274 -9.945 -10.306 1.00 39.38 189 VAL A O 1
ATOM 1479 N N . SER A 1 190 ? 9.006 -11.277 -9.858 1.00 30.72 190 SER A N 1
ATOM 1480 C CA . SER A 1 190 ? 8.990 -11.053 -8.413 1.00 30.72 190 SER A CA 1
ATOM 1481 C C . SER A 1 190 ? 9.910 -9.880 -8.064 1.00 30.72 190 SER A C 1
ATOM 1483 O O . SER A 1 190 ? 11.129 -10.010 -8.125 1.00 30.72 190 SER A O 1
ATOM 1485 N N . LEU A 1 191 ? 9.329 -8.729 -7.719 1.00 38.44 191 LEU A N 1
ATOM 1486 C CA . LEU A 1 191 ? 10.042 -7.628 -7.061 1.00 38.44 191 LEU A CA 1
ATOM 1487 C C . LEU A 1 191 ? 9.940 -7.801 -5.535 1.00 38.44 191 LEU A C 1
ATOM 1489 O O . LEU A 1 191 ? 8.953 -8.389 -5.081 1.00 38.44 191 LEU A O 1
ATOM 1493 N N . PRO A 1 192 ? 10.905 -7.291 -4.746 1.00 38.28 192 PRO A N 1
ATOM 1494 C CA . PRO A 1 192 ? 10.801 -7.297 -3.290 1.00 38.28 192 PRO A CA 1
ATOM 1495 C C . PRO A 1 192 ? 9.537 -6.543 -2.828 1.00 38.28 192 PRO A C 1
ATOM 1497 O O . PRO A 1 192 ? 9.140 -5.560 -3.466 1.00 38.28 192 PRO A O 1
ATOM 1500 N N . PRO A 1 193 ? 8.873 -6.998 -1.751 1.00 47.28 193 PRO A N 1
ATOM 1501 C CA . PRO A 1 193 ? 7.627 -6.407 -1.282 1.00 47.28 193 PRO A CA 1
ATOM 1502 C C . PRO A 1 193 ? 7.848 -4.959 -0.824 1.00 47.28 193 PRO A C 1
ATOM 1504 O O . PRO A 1 193 ? 8.684 -4.676 0.030 1.00 47.28 193 PRO A O 1
ATOM 1507 N N . LEU A 1 194 ? 7.048 -4.029 -1.356 1.00 49.06 194 LEU A N 1
ATOM 1508 C CA . LEU A 1 194 ? 6.978 -2.634 -0.890 1.00 49.06 194 LEU A CA 1
ATOM 1509 C C . LEU A 1 194 ? 6.305 -2.496 0.494 1.00 49.06 194 LEU A C 1
ATOM 1511 O O . LEU A 1 194 ? 6.075 -1.377 0.948 1.00 49.06 194 LEU A O 1
ATOM 1515 N N . GLU A 1 195 ? 5.998 -3.611 1.166 1.00 52.69 195 GLU A N 1
ATOM 1516 C CA . GLU A 1 195 ? 5.363 -3.676 2.493 1.00 52.69 195 GLU A CA 1
ATOM 1517 C C . GLU A 1 195 ? 6.102 -2.809 3.523 1.00 52.69 195 GLU A C 1
ATOM 1519 O O . GLU A 1 195 ? 5.471 -2.069 4.277 1.00 52.69 195 GLU A O 1
ATOM 1524 N N . GLY A 1 196 ? 7.437 -2.742 3.437 1.00 52.38 196 GLY A N 1
ATOM 1525 C CA . GLY A 1 196 ? 8.250 -1.908 4.323 1.00 52.38 196 GLY A CA 1
ATOM 1526 C C . GLY A 1 196 ? 7.934 -0.407 4.270 1.00 52.38 196 GLY A C 1
ATOM 1527 O O . GLY A 1 196 ? 8.184 0.295 5.247 1.00 52.38 196 GLY A O 1
ATOM 1528 N N . LEU A 1 197 ? 7.361 0.117 3.178 1.00 55.22 197 LEU A N 1
ATOM 1529 C CA . LEU A 1 197 ? 6.993 1.537 3.087 1.00 55.22 197 LEU A CA 1
ATOM 1530 C C . LEU A 1 197 ? 5.687 1.847 3.834 1.00 55.22 197 LEU A C 1
ATOM 1532 O O . LEU A 1 197 ? 5.539 2.943 4.370 1.00 55.22 197 LEU A O 1
ATOM 1536 N N . ILE A 1 198 ? 4.757 0.890 3.892 1.00 58.66 198 ILE A N 1
ATOM 1537 C CA . ILE A 1 198 ? 3.479 1.045 4.598 1.00 58.66 198 ILE A CA 1
ATOM 1538 C C . ILE A 1 198 ? 3.703 0.897 6.106 1.00 58.66 198 ILE A C 1
ATOM 1540 O O . ILE A 1 198 ? 3.291 1.774 6.869 1.00 58.66 198 ILE A O 1
ATOM 1544 N N . ASP A 1 199 ? 4.437 -0.141 6.511 1.00 57.31 199 ASP A N 1
ATOM 1545 C CA . ASP A 1 199 ? 4.697 -0.442 7.923 1.00 57.31 199 ASP A CA 1
ATOM 1546 C C . ASP A 1 199 ? 5.579 0.626 8.594 1.00 57.31 199 ASP A C 1
ATOM 1548 O O . ASP A 1 199 ? 5.413 0.939 9.775 1.00 57.31 199 ASP A O 1
ATOM 1552 N N . SER A 1 200 ? 6.492 1.249 7.836 1.00 53.28 200 SER A N 1
ATOM 1553 C CA . SER A 1 200 ? 7.353 2.320 8.355 1.00 53.28 200 SER A CA 1
ATOM 1554 C C . SER A 1 200 ? 6.678 3.693 8.400 1.00 53.28 200 SER A C 1
ATOM 1556 O O . SER A 1 200 ? 6.945 4.457 9.329 1.00 53.28 200 SER A O 1
ATOM 1558 N N . ALA A 1 201 ? 5.802 4.023 7.441 1.00 56.03 201 ALA A N 1
ATOM 1559 C CA . ALA A 1 201 ? 5.236 5.370 7.328 1.00 56.03 201 ALA A CA 1
ATOM 1560 C C . ALA A 1 201 ? 4.088 5.649 8.314 1.00 56.03 201 ALA A C 1
ATOM 1562 O O . ALA A 1 201 ? 3.953 6.766 8.826 1.00 56.03 201 ALA A O 1
ATOM 1563 N N . PHE A 1 202 ? 3.266 4.635 8.598 1.00 55.44 202 PHE A N 1
ATOM 1564 C CA . PHE A 1 202 ? 2.066 4.759 9.428 1.00 55.44 202 PHE A CA 1
ATOM 1565 C C . PHE A 1 202 ? 2.147 3.814 10.620 1.00 55.44 202 PHE A C 1
ATOM 1567 O O . PHE A 1 202 ? 1.391 2.856 10.737 1.00 55.44 202 PHE A O 1
ATOM 1574 N N . SER A 1 203 ? 3.080 4.089 11.527 1.00 48.97 203 SER A N 1
ATOM 1575 C CA . SER A 1 203 ? 3.440 3.139 12.583 1.00 48.97 203 SER A CA 1
ATOM 1576 C C . SER A 1 203 ? 2.341 2.903 13.624 1.00 48.97 203 SER A C 1
ATOM 1578 O O . SER A 1 203 ? 2.491 1.982 14.411 1.00 48.97 203 SER A O 1
ATOM 1580 N N . GLN A 1 204 ? 1.272 3.713 13.665 1.00 60.16 204 GLN A N 1
ATOM 1581 C CA . GLN A 1 204 ? 0.090 3.520 14.521 1.00 60.16 204 GLN A CA 1
ATOM 1582 C C . GLN A 1 204 ? -0.954 4.616 14.239 1.00 60.16 204 GLN A C 1
ATOM 1584 O O . GLN A 1 204 ? -0.789 5.772 14.641 1.00 60.16 204 GLN A O 1
ATOM 1589 N N . LEU A 1 205 ? -2.066 4.268 13.584 1.00 56.69 205 LEU A N 1
ATOM 1590 C CA . LEU A 1 205 ? -3.260 5.116 13.607 1.00 56.69 205 LEU A CA 1
ATOM 1591 C C . LEU A 1 205 ? -3.966 4.885 14.947 1.00 56.69 205 LEU A C 1
ATOM 1593 O O . LEU A 1 205 ? -4.456 3.787 15.207 1.00 56.69 205 LEU A O 1
ATOM 1597 N N . LYS A 1 206 ? -3.990 5.902 15.815 1.00 64.25 206 LYS A N 1
ATOM 1598 C CA . LYS A 1 206 ? -4.503 5.779 17.181 1.00 64.25 206 LYS A CA 1
ATOM 1599 C C . LYS A 1 206 ? -5.764 6.611 17.366 1.00 64.25 206 LYS A C 1
ATOM 1601 O O . LYS A 1 206 ? -5.789 7.831 17.233 1.00 64.25 206 LYS A O 1
ATOM 1606 N N . MET A 1 207 ? -6.840 5.947 17.753 1.00 62.19 207 MET A N 1
ATOM 1607 C CA . MET A 1 207 ? -8.062 6.646 18.122 1.00 62.19 207 MET A CA 1
ATOM 1608 C C . MET A 1 207 ? -7.947 7.145 19.568 1.00 62.19 207 MET A C 1
ATOM 1610 O O . MET A 1 207 ? -8.190 6.394 20.510 1.00 62.19 207 MET A O 1
ATOM 1614 N N . ASP A 1 208 ? -7.546 8.405 19.749 1.00 60.22 208 ASP A N 1
ATOM 1615 C CA . ASP A 1 208 ? -7.281 8.972 21.080 1.00 60.22 208 ASP A CA 1
ATOM 1616 C C . ASP A 1 208 ? -8.553 9.165 21.916 1.00 60.22 208 ASP A C 1
ATOM 1618 O O . ASP A 1 208 ? -8.523 9.016 23.141 1.00 60.22 208 ASP A O 1
ATOM 1622 N N . ARG A 1 209 ? -9.685 9.508 21.282 1.00 64.19 209 ARG A N 1
ATOM 1623 C CA . ARG A 1 209 ? -10.939 9.748 22.007 1.00 64.19 209 ARG A CA 1
ATOM 1624 C C . ARG A 1 209 ? -12.182 9.415 21.186 1.00 64.19 209 ARG A C 1
ATOM 1626 O O . ARG A 1 209 ? -12.443 10.021 20.148 1.00 64.19 209 ARG A O 1
ATOM 1633 N N . LEU A 1 210 ? -13.004 8.521 21.736 1.00 66.88 210 LEU A N 1
ATOM 1634 C CA . LEU A 1 210 ? -14.333 8.169 21.239 1.00 66.88 210 LEU A CA 1
ATOM 1635 C C . LEU A 1 210 ? -15.407 8.837 22.112 1.00 66.88 210 LEU A C 1
ATOM 1637 O O . LEU A 1 210 ? -15.428 8.643 23.326 1.00 66.88 210 LEU A O 1
ATOM 1641 N N . THR A 1 211 ? -16.308 9.610 21.511 1.00 69.19 211 THR A N 1
ATOM 1642 C CA . THR A 1 211 ? -17.477 10.200 22.179 1.00 69.19 211 THR A CA 1
ATOM 1643 C C . THR A 1 211 ? -18.751 9.729 21.485 1.00 69.19 211 THR A C 1
ATOM 1645 O O . THR A 1 211 ? -19.067 10.121 20.366 1.00 69.19 211 THR A O 1
ATOM 1648 N N . LEU A 1 212 ? -19.529 8.897 22.166 1.00 67.94 212 LEU A N 1
ATOM 1649 C CA . LEU A 1 212 ? -20.833 8.465 21.674 1.00 67.94 212 LEU A CA 1
ATOM 1650 C C . LEU A 1 212 ? -21.886 9.505 22.059 1.00 67.94 212 LEU A C 1
ATOM 1652 O O . LEU A 1 212 ? -22.028 9.831 23.239 1.00 67.94 212 LEU A O 1
ATOM 1656 N N . ARG A 1 213 ? -22.624 10.030 21.075 1.00 68.81 213 ARG A N 1
ATOM 1657 C CA . ARG A 1 213 ? -23.798 10.873 21.320 1.00 68.81 213 ARG A CA 1
ATOM 1658 C C . ARG A 1 213 ? -25.015 10.222 20.681 1.00 68.81 213 ARG A C 1
ATOM 1660 O O . ARG A 1 213 ? -25.065 10.011 19.473 1.00 68.81 213 ARG A O 1
ATOM 1667 N N . MET A 1 214 ? -26.016 9.913 21.498 1.00 65.25 214 MET A N 1
ATOM 1668 C CA . MET A 1 214 ? -27.327 9.581 20.956 1.00 65.25 214 MET A CA 1
ATOM 1669 C C . MET A 1 214 ? -27.932 10.876 20.428 1.00 65.25 214 MET A C 1
ATOM 1671 O O . MET A 1 214 ? -28.091 11.831 21.186 1.00 65.25 214 MET A O 1
ATOM 1675 N N . LEU A 1 215 ? -28.209 10.927 19.127 1.00 65.31 215 LEU A N 1
ATOM 1676 C CA . LEU A 1 215 ? -29.051 11.984 18.597 1.00 65.31 215 LEU A CA 1
ATOM 1677 C C . LEU A 1 215 ? -30.473 11.651 19.023 1.00 65.31 215 LEU A C 1
ATOM 1679 O O . LEU A 1 215 ? -31.075 10.697 18.528 1.00 65.31 215 LEU A O 1
ATOM 1683 N N . GLU A 1 216 ? -30.999 12.421 19.969 1.00 59.91 216 GLU A N 1
ATOM 1684 C CA . GLU A 1 216 ? -32.442 12.525 20.097 1.00 59.91 216 GLU A CA 1
ATOM 1685 C C . GLU A 1 216 ? -32.909 13.127 18.778 1.00 59.91 216 GLU A C 1
ATOM 1687 O O . GLU A 1 216 ? -32.521 14.234 18.411 1.00 59.91 216 GLU A O 1
ATOM 1692 N N . GLY A 1 217 ? -33.622 12.328 17.983 1.00 54.12 217 GLY A N 1
ATOM 1693 C CA . GLY A 1 217 ? -34.237 12.833 16.775 1.00 54.12 217 GLY A CA 1
ATOM 1694 C C . GLY A 1 217 ? -35.224 13.896 17.212 1.00 54.12 217 GLY A C 1
ATOM 1695 O O . GLY A 1 217 ? -36.334 13.542 17.612 1.00 54.12 217 GLY A O 1
ATOM 1696 N N . ASP A 1 218 ? -34.804 15.162 17.160 1.00 52.53 218 ASP A N 1
ATOM 1697 C CA . ASP A 1 218 ? -35.674 16.321 17.260 1.00 52.53 218 ASP A CA 1
ATOM 1698 C C . ASP A 1 218 ? -36.658 16.183 16.112 1.00 52.53 218 ASP A C 1
ATOM 1700 O O . ASP A 1 218 ? -36.445 16.573 14.961 1.00 52.53 218 ASP A O 1
ATOM 1704 N N . ARG A 1 219 ? -37.737 15.480 16.429 1.00 52.31 219 ARG A N 1
ATOM 1705 C CA . ARG A 1 219 ? -38.919 15.359 15.622 1.00 52.31 219 ARG A CA 1
ATOM 1706 C C . ARG A 1 219 ? -39.503 16.758 15.674 1.00 52.31 219 ARG A C 1
ATOM 1708 O O . ARG A 1 219 ? -40.381 17.031 16.481 1.00 52.31 219 ARG A O 1
ATOM 1715 N N . GLU A 1 220 ? -38.985 17.648 14.828 1.00 55.44 220 GLU A N 1
ATOM 1716 C CA . GLU A 1 220 ? -39.739 18.796 14.361 1.00 55.44 220 GLU A CA 1
ATOM 1717 C C . GLU A 1 220 ? -40.983 18.202 13.706 1.00 55.44 220 GLU A C 1
ATOM 1719 O O . GLU A 1 220 ? -41.024 17.857 12.520 1.00 55.44 220 GLU A O 1
ATOM 1724 N N . GLU A 1 221 ? -41.996 17.971 14.534 1.00 56.12 221 GLU A N 1
ATOM 1725 C CA . GLU A 1 221 ? -43.356 17.801 14.101 1.00 56.12 221 GLU A CA 1
ATOM 1726 C C . GLU A 1 221 ? -43.689 19.095 13.380 1.00 56.12 221 GLU A C 1
ATOM 1728 O O . GLU A 1 221 ? -44.115 20.083 13.966 1.00 56.12 221 GLU 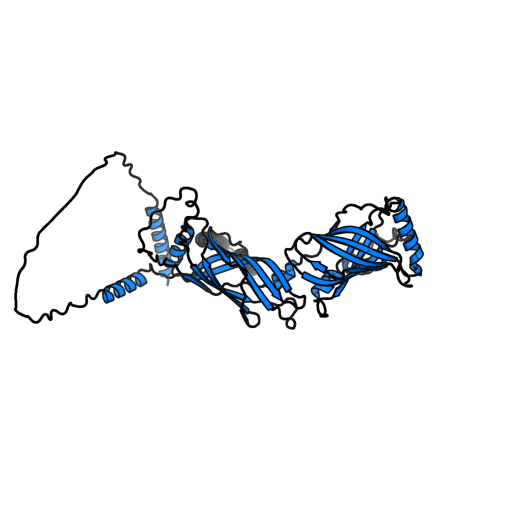A O 1
ATOM 1733 N N . LYS A 1 222 ? -43.484 19.089 12.061 1.00 55.53 222 LYS A N 1
ATOM 1734 C CA . LYS A 1 222 ? -44.209 19.958 11.141 1.00 55.53 222 LYS A CA 1
ATOM 1735 C C . LYS A 1 222 ? -45.688 19.552 11.165 1.00 55.53 222 LYS A C 1
ATOM 1737 O O . LYS A 1 222 ? -46.270 19.193 10.147 1.00 55.53 222 LYS A O 1
ATOM 1742 N N . GLU A 1 223 ? -46.301 19.595 12.345 1.00 58.94 223 GLU A N 1
ATOM 1743 C CA . GLU A 1 223 ? -47.703 19.926 12.500 1.00 58.94 223 GLU A CA 1
ATOM 1744 C C . GLU A 1 223 ? -47.816 21.397 12.113 1.00 58.94 223 GLU A C 1
ATOM 1746 O O . GLU A 1 223 ? -47.507 22.278 12.905 1.00 58.94 223 GLU A O 1
ATOM 1751 N N . ASN A 1 224 ? -48.109 21.648 10.838 1.00 52.72 224 ASN A N 1
ATOM 1752 C CA . ASN A 1 224 ? -48.888 22.781 10.326 1.00 52.72 224 ASN A CA 1
ATOM 1753 C C . ASN A 1 224 ? -48.543 23.008 8.852 1.00 52.72 224 ASN A C 1
ATOM 1755 O O . ASN A 1 224 ? -47.750 23.872 8.493 1.00 52.72 224 ASN A O 1
ATOM 1759 N N . ASN A 1 225 ? -49.160 22.223 7.973 1.00 50.94 225 ASN A N 1
ATOM 1760 C CA . ASN A 1 225 ? -50.181 22.806 7.106 1.00 50.94 225 ASN A CA 1
ATOM 1761 C C . ASN A 1 225 ? -50.929 21.707 6.360 1.00 50.94 225 ASN A C 1
ATOM 1763 O O . ASN A 1 225 ? -50.447 21.072 5.425 1.00 50.94 225 ASN A O 1
ATOM 1767 N N . LYS A 1 226 ? -52.144 21.518 6.859 1.00 59.53 226 LYS A N 1
ATOM 1768 C CA . LYS A 1 226 ? -53.269 20.868 6.219 1.00 59.53 226 LYS A CA 1
ATOM 1769 C C . LYS A 1 226 ? -53.659 21.652 4.958 1.00 59.53 226 LYS A C 1
ATOM 1771 O O . LYS A 1 226 ? -53.489 22.865 4.909 1.00 59.53 226 LYS A O 1
ATOM 1776 N N . GLU A 1 227 ? -54.256 20.929 4.016 1.00 57.31 227 GLU A N 1
ATOM 1777 C CA . GLU A 1 227 ? -55.033 21.433 2.877 1.00 57.31 227 GLU A CA 1
ATOM 1778 C C . GLU A 1 227 ? -54.250 22.080 1.728 1.00 57.31 227 GLU A C 1
ATOM 1780 O O . GLU A 1 227 ? -54.013 23.281 1.657 1.00 57.31 227 GLU A O 1
ATOM 1785 N N . THR A 1 228 ? -53.987 21.271 0.703 1.00 53.97 228 THR A N 1
ATOM 1786 C CA . THR A 1 228 ? -54.718 21.457 -0.559 1.00 53.97 228 THR A CA 1
ATOM 1787 C C . THR A 1 228 ? -54.673 20.173 -1.378 1.00 53.97 228 THR A C 1
ATOM 1789 O O . THR A 1 228 ? -53.619 19.721 -1.820 1.00 53.97 228 THR A O 1
ATOM 1792 N N . ASP A 1 229 ? -55.857 19.589 -1.543 1.00 59.91 229 ASP A N 1
ATOM 1793 C CA . ASP A 1 229 ? -56.173 18.519 -2.481 1.00 59.91 229 ASP A CA 1
ATOM 1794 C C . ASP A 1 229 ? -55.623 18.839 -3.869 1.00 59.91 229 ASP A C 1
ATOM 1796 O O . ASP A 1 229 ? -55.970 19.895 -4.397 1.00 59.91 229 ASP A O 1
ATOM 1800 N N . ARG A 1 230 ? -54.843 17.929 -4.472 1.00 54.31 230 ARG A N 1
ATOM 1801 C CA . ARG A 1 230 ? -54.968 17.555 -5.894 1.00 54.31 230 ARG A CA 1
ATOM 1802 C C . ARG A 1 230 ? -54.408 16.159 -6.136 1.00 54.31 230 ARG A C 1
ATOM 1804 O O . ARG A 1 230 ? -53.205 15.920 -6.028 1.00 54.31 230 ARG A O 1
ATOM 1811 N N . ASP A 1 231 ? -55.323 15.289 -6.531 1.00 59.00 231 ASP A N 1
ATOM 1812 C CA . ASP A 1 231 ? -55.106 13.964 -7.089 1.00 59.00 231 ASP A CA 1
ATOM 1813 C C . ASP A 1 231 ? -54.017 13.990 -8.171 1.00 59.00 231 ASP A C 1
ATOM 1815 O O . ASP A 1 231 ? -54.205 14.518 -9.267 1.00 59.00 231 ASP A O 1
ATOM 1819 N N . THR A 1 232 ? -52.858 13.414 -7.865 1.00 58.66 232 THR A N 1
ATOM 1820 C CA . THR A 1 232 ? -51.926 12.917 -8.883 1.00 58.66 232 THR A CA 1
ATOM 1821 C C . THR A 1 232 ? -51.473 11.534 -8.454 1.00 58.66 232 THR A C 1
ATOM 1823 O O . THR A 1 232 ? -50.559 11.352 -7.653 1.00 58.66 232 THR A O 1
ATOM 1826 N N . ASP A 1 233 ? -52.230 10.575 -8.971 1.00 57.84 233 ASP A N 1
ATOM 1827 C CA . ASP A 1 233 ? -52.006 9.145 -8.895 1.00 57.84 233 ASP A CA 1
ATOM 1828 C C . ASP A 1 233 ? -50.636 8.765 -9.472 1.00 57.84 233 ASP A C 1
ATOM 1830 O O . ASP A 1 233 ? -50.238 9.245 -10.536 1.00 57.84 233 ASP A O 1
ATOM 1834 N N . GLY A 1 234 ? -49.969 7.835 -8.791 1.00 58.97 234 GLY A N 1
ATOM 1835 C CA . GLY A 1 234 ? -48.930 6.997 -9.380 1.00 58.97 234 GLY A CA 1
ATOM 1836 C C . GLY A 1 234 ? -47.489 7.373 -9.036 1.00 58.97 234 GLY A C 1
ATOM 1837 O O . GLY A 1 234 ? -46.889 8.246 -9.650 1.00 58.97 234 GLY A O 1
ATOM 1838 N N . ASP A 1 235 ? -46.895 6.573 -8.147 1.00 57.56 235 ASP A N 1
ATOM 1839 C CA . ASP A 1 235 ? -45.455 6.251 -8.131 1.00 57.56 235 ASP A CA 1
ATOM 1840 C C . ASP A 1 235 ? -44.495 7.111 -7.274 1.00 57.56 235 ASP A C 1
ATOM 1842 O O . ASP A 1 235 ? -43.313 7.255 -7.584 1.00 57.56 235 ASP A O 1
ATOM 1846 N N . ARG A 1 236 ? -44.956 7.645 -6.128 1.00 56.41 236 ARG A N 1
ATOM 1847 C CA . ARG A 1 236 ? -44.095 8.380 -5.163 1.00 56.41 236 ARG A CA 1
ATOM 1848 C C . ARG A 1 236 ? -43.811 7.698 -3.817 1.00 56.41 236 ARG A C 1
ATOM 1850 O O . ARG A 1 236 ? -43.109 8.281 -2.996 1.00 56.41 236 ARG A O 1
ATOM 1857 N N . ASP A 1 237 ? -44.273 6.472 -3.570 1.00 56.31 237 ASP A N 1
ATOM 1858 C CA . ASP A 1 237 ? -44.323 5.928 -2.193 1.00 56.31 237 ASP A CA 1
ATOM 1859 C C . ASP A 1 237 ? -43.175 4.970 -1.788 1.00 56.31 237 ASP A C 1
ATOM 1861 O O . ASP A 1 237 ? -43.246 4.318 -0.749 1.00 56.31 237 ASP A O 1
ATOM 1865 N N . LYS A 1 238 ? -42.076 4.877 -2.557 1.00 57.50 238 LYS A N 1
ATOM 1866 C CA . LYS A 1 238 ? -40.922 4.009 -2.203 1.00 57.50 238 LYS A CA 1
ATOM 1867 C C . LYS A 1 238 ? -39.652 4.724 -1.739 1.00 57.50 238 LYS A C 1
ATOM 1869 O O . LYS A 1 238 ? -38.669 4.063 -1.427 1.00 57.50 238 LYS A O 1
ATOM 1874 N N . ARG A 1 239 ? -39.663 6.053 -1.615 1.00 51.22 239 ARG A N 1
ATOM 1875 C CA . ARG A 1 239 ? -38.590 6.811 -0.941 1.00 51.22 239 ARG A CA 1
ATOM 1876 C C . ARG A 1 239 ? -39.091 7.450 0.348 1.00 51.22 239 ARG A C 1
ATOM 1878 O O . ARG A 1 239 ? -38.786 8.607 0.625 1.00 51.22 239 ARG A O 1
ATOM 1885 N N . ARG A 1 240 ? -39.860 6.700 1.147 1.00 53.50 240 ARG A N 1
ATOM 1886 C CA . ARG A 1 240 ? -39.978 7.011 2.574 1.00 53.50 240 ARG A CA 1
ATOM 1887 C C . ARG A 1 240 ? -38.572 6.889 3.135 1.00 53.50 240 ARG A C 1
ATOM 1889 O O . ARG A 1 240 ? -38.091 5.785 3.361 1.00 53.50 240 ARG A O 1
ATOM 1896 N N . GLN A 1 241 ? -37.904 8.038 3.213 1.00 51.75 241 GLN A N 1
ATOM 1897 C CA . GLN A 1 241 ? -36.640 8.227 3.896 1.00 51.75 241 GLN A CA 1
ATOM 1898 C C . GLN A 1 241 ? -36.764 7.465 5.207 1.00 51.75 241 GLN A C 1
ATOM 1900 O O . GLN A 1 241 ? -37.658 7.760 6.009 1.00 51.75 241 GLN A O 1
ATOM 1905 N N . HIS A 1 242 ? -35.961 6.411 5.359 1.00 52.78 242 HIS A N 1
ATOM 1906 C CA . HIS A 1 242 ? -35.744 5.820 6.663 1.00 52.78 242 HIS A CA 1
ATOM 1907 C C . HIS A 1 242 ? -35.390 7.004 7.555 1.00 52.78 242 HIS A C 1
ATOM 1909 O O . HIS A 1 242 ? -34.401 7.679 7.308 1.00 52.78 242 HIS A O 1
ATOM 1915 N N . LYS A 1 243 ? -36.286 7.369 8.479 1.00 56.16 243 LYS A N 1
ATOM 1916 C CA . LYS A 1 243 ? -35.951 8.359 9.496 1.00 56.16 243 LYS A CA 1
ATOM 1917 C C . LYS A 1 243 ? -34.750 7.763 10.203 1.00 56.16 243 LYS A C 1
ATOM 1919 O O . LYS A 1 243 ? -34.901 6.716 10.831 1.00 56.16 243 LYS A O 1
ATOM 1924 N N . ASP A 1 244 ? -33.595 8.376 9.989 1.00 59.06 244 ASP A N 1
ATOM 1925 C CA . ASP A 1 244 ? -32.294 7.889 10.418 1.00 59.06 244 ASP A CA 1
ATOM 1926 C C . ASP A 1 244 ? -32.228 7.904 11.949 1.00 59.06 244 ASP A C 1
ATOM 1928 O O . ASP A 1 244 ? -31.690 8.810 12.578 1.00 59.06 244 ASP A O 1
ATOM 1932 N N . THR A 1 245 ? -32.829 6.896 12.580 1.00 65.75 245 THR A N 1
ATOM 1933 C CA . THR A 1 245 ? -32.552 6.536 13.965 1.00 65.75 245 THR A CA 1
ATOM 1934 C C . THR A 1 245 ? -31.172 5.896 13.969 1.00 65.75 245 THR A C 1
ATOM 1936 O O . THR A 1 245 ? -31.039 4.681 13.828 1.00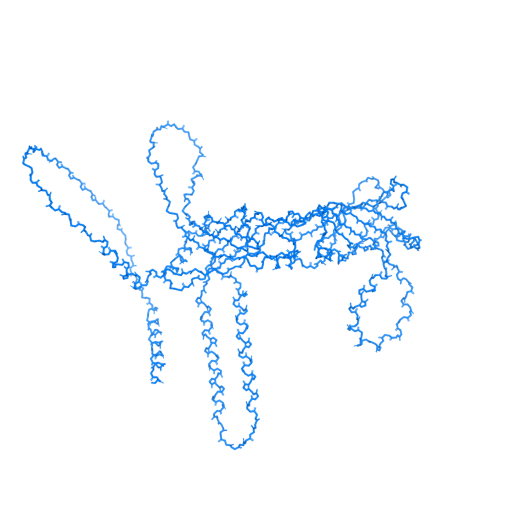 65.75 245 THR A O 1
ATOM 1939 N N . GLY A 1 246 ? -30.144 6.735 14.029 1.00 76.75 246 GLY A N 1
ATOM 1940 C CA . GLY A 1 246 ? -28.747 6.331 14.081 1.00 76.75 246 GLY A CA 1
ATOM 1941 C C . GLY A 1 246 ? -28.072 6.844 15.346 1.00 76.75 246 GLY A C 1
ATOM 1942 O O . GLY A 1 246 ? -28.542 7.773 16.003 1.00 76.75 246 GLY A O 1
ATOM 1943 N N . VAL A 1 247 ? -26.947 6.230 15.694 1.00 85.12 247 VAL A N 1
ATOM 1944 C CA . VAL A 1 247 ? -26.078 6.725 16.763 1.00 85.12 247 VAL A CA 1
ATOM 1945 C C . VAL A 1 247 ? -25.018 7.591 16.110 1.00 85.12 247 VAL A C 1
ATOM 1947 O O . VAL A 1 247 ? -24.291 7.112 15.239 1.00 85.12 247 VAL A O 1
ATOM 1950 N N . LEU A 1 248 ? -24.923 8.854 16.524 1.00 85.94 248 LEU A N 1
ATOM 1951 C CA . LEU A 1 248 ? -23.864 9.731 16.050 1.00 85.94 248 LEU A CA 1
ATOM 1952 C C . LEU A 1 248 ? -22.594 9.452 16.842 1.00 85.94 248 LEU A C 1
ATOM 1954 O O . LEU A 1 248 ? -22.547 9.559 18.073 1.00 85.94 248 LEU A O 1
ATOM 1958 N N . LEU A 1 249 ? -21.542 9.114 16.115 1.00 84.38 249 LEU A N 1
ATOM 1959 C CA . LEU A 1 249 ? -20.224 8.952 16.681 1.00 84.38 249 LEU A CA 1
ATOM 1960 C C . LEU A 1 249 ? -19.440 10.246 16.501 1.00 84.38 249 LEU A C 1
ATOM 1962 O O . LEU A 1 249 ? -19.111 10.627 15.381 1.00 84.38 249 LEU A O 1
ATOM 1966 N N . GLY A 1 250 ? -19.144 10.907 17.619 1.00 83.44 250 GLY A N 1
ATOM 1967 C CA . GLY A 1 250 ? -18.198 12.011 17.684 1.00 83.44 250 GLY A CA 1
ATOM 1968 C C . GLY A 1 250 ? -16.823 11.485 18.080 1.00 83.44 250 GLY A C 1
ATOM 1969 O O . GLY A 1 250 ? -16.663 10.980 19.188 1.00 83.44 250 GLY A O 1
ATOM 1970 N N . ALA A 1 251 ? -15.809 11.592 17.236 1.00 83.88 251 ALA A N 1
ATOM 1971 C CA . ALA A 1 251 ? -14.467 11.140 17.588 1.00 83.88 251 ALA A CA 1
ATOM 1972 C C . ALA A 1 251 ? -13.385 12.065 17.056 1.00 83.88 251 ALA A C 1
ATOM 1974 O O . ALA A 1 251 ? -13.541 12.675 16.005 1.00 83.88 251 ALA A O 1
ATOM 1975 N N . THR A 1 252 ? -12.262 12.119 17.763 1.00 84.31 252 THR A N 1
ATOM 1976 C CA . THR A 1 252 ? -11.029 12.688 17.221 1.00 84.31 252 THR A CA 1
ATOM 1977 C C . THR A 1 252 ? -10.132 11.522 16.848 1.00 84.31 252 THR A C 1
ATOM 1979 O O . THR A 1 252 ? -9.722 10.748 17.718 1.00 84.31 252 THR A O 1
ATOM 1982 N N . ILE A 1 253 ? -9.864 11.373 15.554 1.00 85.50 253 ILE A N 1
ATOM 1983 C CA . ILE A 1 253 ? -8.900 10.394 15.056 1.00 85.50 253 ILE A CA 1
ATOM 1984 C C . ILE A 1 253 ? -7.565 11.115 14.940 1.00 85.50 253 ILE A C 1
ATOM 1986 O O . ILE A 1 253 ? -7.509 12.194 14.348 1.00 85.50 253 ILE A O 1
ATOM 1990 N N . ALA A 1 254 ? -6.515 10.536 15.522 1.00 85.69 254 ALA A N 1
ATOM 1991 C CA . ALA A 1 254 ? -5.159 11.049 15.430 1.00 85.69 254 ALA A CA 1
ATOM 1992 C C . ALA A 1 254 ? -4.207 9.962 14.909 1.00 85.69 254 ALA A C 1
ATOM 1994 O O . ALA A 1 254 ? -4.401 8.767 15.123 1.00 85.69 254 ALA A O 1
ATOM 1995 N N . ALA A 1 255 ? -3.168 10.357 14.193 1.00 85.38 255 ALA A N 1
ATOM 1996 C CA . ALA A 1 255 ? -2.129 9.447 13.737 1.00 85.38 255 ALA A CA 1
ATOM 1997 C C . ALA A 1 255 ? -0.772 10.131 13.851 1.00 85.38 255 ALA A C 1
ATOM 1999 O O . ALA A 1 255 ? -0.639 11.308 13.510 1.00 85.38 255 ALA A O 1
ATOM 2000 N N . SER A 1 256 ? 0.225 9.385 14.327 1.00 85.69 256 SER A N 1
ATOM 2001 C CA . SER A 1 256 ? 1.620 9.808 14.245 1.00 85.69 256 SER A CA 1
ATOM 2002 C C . SER A 1 256 ? 2.192 9.343 12.914 1.00 85.69 256 SER A C 1
ATOM 2004 O O . SER A 1 256 ? 2.087 8.169 12.562 1.00 85.69 256 SER A O 1
ATOM 2006 N N . ILE A 1 257 ? 2.801 10.266 12.186 1.00 85.06 257 ILE A N 1
ATOM 2007 C CA . ILE A 1 257 ? 3.416 10.028 10.887 1.00 85.06 257 ILE A CA 1
ATOM 2008 C C . ILE A 1 257 ? 4.916 9.997 11.079 1.00 85.06 257 ILE A C 1
ATOM 2010 O O . ILE A 1 257 ? 5.508 10.972 11.549 1.00 85.06 257 ILE A O 1
ATOM 2014 N N . ASN A 1 258 ? 5.526 8.908 10.637 1.00 80.94 258 ASN A N 1
ATOM 2015 C CA . ASN A 1 258 ? 6.967 8.818 10.505 1.00 80.94 258 ASN A CA 1
ATOM 2016 C C . ASN A 1 258 ? 7.291 8.930 9.016 1.00 80.94 258 ASN A C 1
ATOM 2018 O O . ASN A 1 258 ? 6.759 8.182 8.206 1.00 80.94 258 ASN A O 1
ATOM 2022 N N . SER A 1 259 ? 8.097 9.918 8.618 1.00 81.19 259 SER A N 1
ATOM 2023 C CA . SER A 1 259 ? 8.410 10.099 7.196 1.00 81.19 259 SER A CA 1
ATOM 2024 C C . SER A 1 259 ? 9.422 9.040 6.740 1.00 81.19 259 SER A C 1
ATOM 2026 O O . SER A 1 259 ? 10.575 9.107 7.174 1.00 81.19 259 SER A O 1
ATOM 2028 N N . PRO A 1 260 ? 9.080 8.121 5.811 1.00 73.81 260 PRO A N 1
ATOM 2029 C CA . PRO A 1 260 ? 10.057 7.221 5.191 1.00 73.81 260 PRO A CA 1
ATOM 2030 C C . PRO A 1 260 ? 11.096 7.961 4.332 1.00 73.81 260 PRO A C 1
ATOM 2032 O O . PRO A 1 260 ? 12.069 7.364 3.879 1.00 73.81 260 PRO A O 1
ATOM 2035 N N . PHE A 1 261 ? 10.910 9.261 4.080 1.00 75.38 261 PHE A N 1
ATOM 2036 C CA . PHE A 1 261 ? 11.853 10.087 3.324 1.00 75.38 261 PHE A CA 1
ATOM 2037 C C . PHE A 1 261 ? 12.916 10.757 4.217 1.00 75.38 261 PHE A C 1
ATOM 2039 O O . PHE A 1 261 ? 13.742 11.521 3.715 1.00 75.38 261 PHE A O 1
ATOM 2046 N N . GLY A 1 262 ? 12.906 10.465 5.523 1.00 78.62 262 GLY A N 1
ATOM 2047 C CA . GLY A 1 262 ? 13.796 11.050 6.522 1.00 78.62 262 GLY A CA 1
ATOM 2048 C C . GLY A 1 262 ? 13.312 12.400 7.059 1.00 78.62 262 GLY A C 1
ATOM 2049 O O . GLY A 1 262 ? 12.405 13.030 6.511 1.00 78.62 262 GLY A O 1
ATOM 2050 N N . ASP A 1 263 ? 13.959 12.866 8.129 1.00 79.44 263 ASP A N 1
ATOM 2051 C CA . ASP A 1 263 ? 13.562 14.069 8.882 1.00 79.44 263 ASP A CA 1
ATOM 2052 C C . ASP A 1 263 ? 13.565 15.360 8.044 1.00 79.44 263 ASP A C 1
ATOM 2054 O O . ASP A 1 263 ? 12.879 16.329 8.366 1.00 79.44 263 ASP A O 1
ATOM 2058 N N . SER A 1 264 ? 14.335 15.389 6.952 1.00 78.25 264 SER A N 1
ATOM 2059 C CA . SER A 1 264 ? 14.458 16.542 6.051 1.00 78.25 264 SER A CA 1
ATOM 2060 C C . SER A 1 264 ? 13.348 16.637 5.002 1.00 78.25 264 SER A C 1
ATOM 2062 O O . SER A 1 264 ? 13.255 17.648 4.305 1.00 78.25 264 SER A O 1
ATOM 2064 N N . SER A 1 265 ? 12.513 15.606 4.879 1.00 80.31 265 SER A N 1
ATOM 2065 C CA . SER A 1 265 ? 11.493 15.491 3.838 1.00 80.31 265 SER A CA 1
ATOM 2066 C C . SER A 1 265 ? 10.117 15.293 4.475 1.00 80.31 265 SER A C 1
ATOM 2068 O O . SER A 1 265 ? 9.636 14.158 4.571 1.00 80.31 265 SER A O 1
ATOM 2070 N N . PRO A 1 266 ? 9.476 16.378 4.953 1.00 83.81 266 PRO A N 1
ATOM 2071 C CA . PRO A 1 266 ? 8.184 16.279 5.613 1.00 83.81 266 PRO A CA 1
ATOM 2072 C C . PRO A 1 266 ? 7.108 15.842 4.619 1.00 83.81 266 PRO A C 1
ATOM 2074 O O . PRO A 1 266 ? 6.984 16.394 3.525 1.00 83.81 266 PRO A O 1
ATOM 2077 N N . ILE A 1 267 ? 6.306 14.865 5.029 1.00 88.38 267 ILE A N 1
ATOM 2078 C CA . ILE A 1 267 ? 5.086 14.472 4.327 1.00 88.38 267 ILE A CA 1
ATOM 2079 C C . ILE A 1 267 ? 3.941 15.324 4.859 1.00 88.38 267 ILE A C 1
ATOM 2081 O O . ILE A 1 267 ? 3.769 15.432 6.074 1.00 88.38 267 ILE A O 1
ATOM 2085 N N . GLN A 1 268 ? 3.155 15.909 3.955 1.00 93.31 268 GLN A N 1
ATOM 2086 C CA . GLN A 1 268 ? 1.940 16.636 4.313 1.00 93.31 268 GLN A CA 1
ATOM 2087 C C . GLN A 1 268 ? 0.720 15.782 3.996 1.00 93.31 268 GLN A C 1
ATOM 2089 O O . GLN A 1 268 ? 0.474 15.484 2.830 1.00 93.31 268 GLN A O 1
ATOM 2094 N N . ILE A 1 269 ? -0.073 15.406 4.993 1.00 94.44 269 ILE A N 1
ATOM 2095 C CA . ILE A 1 269 ? -1.351 14.741 4.730 1.00 94.44 269 ILE A CA 1
ATOM 2096 C C . ILE A 1 269 ? -2.397 15.806 4.435 1.00 94.44 269 ILE A C 1
ATOM 2098 O O . ILE A 1 269 ? -2.677 16.663 5.269 1.00 94.44 269 ILE A O 1
ATOM 2102 N N . LYS A 1 270 ? -2.975 15.744 3.236 1.00 95.88 270 LYS A N 1
ATOM 2103 C CA . LYS A 1 270 ? -4.024 16.666 2.803 1.00 95.88 270 LYS A CA 1
ATOM 2104 C C . LYS A 1 270 ? -5.395 16.160 3.204 1.00 95.88 270 LYS A C 1
ATOM 2106 O O . LYS A 1 270 ? -6.179 16.926 3.755 1.00 95.88 270 LYS A O 1
ATOM 2111 N N . ARG A 1 271 ? -5.699 14.895 2.893 1.00 95.88 271 ARG A N 1
ATOM 2112 C CA . ARG A 1 271 ? -7.025 14.312 3.132 1.00 95.88 271 ARG A CA 1
ATOM 2113 C C . ARG A 1 271 ? -6.932 12.903 3.693 1.00 95.88 271 ARG A C 1
ATOM 2115 O O . ARG A 1 271 ? -6.033 12.153 3.321 1.00 95.88 271 ARG A O 1
ATOM 2122 N N . VAL A 1 272 ? -7.881 12.550 4.553 1.00 95.12 272 VAL A N 1
ATOM 2123 C CA . VAL A 1 272 ? -8.030 11.203 5.116 1.00 95.12 272 VAL A CA 1
ATOM 2124 C C . VAL A 1 272 ? -9.492 10.782 5.035 1.00 95.12 272 VAL A C 1
ATOM 2126 O O . VAL A 1 272 ? -10.381 11.544 5.411 1.00 95.12 272 VAL A O 1
ATOM 2129 N N . GLY A 1 273 ? -9.732 9.575 4.534 1.00 95.06 273 GLY A N 1
ATOM 2130 C CA . GLY A 1 273 ? -10.999 8.855 4.616 1.00 95.06 273 GLY A CA 1
ATOM 2131 C C . GLY A 1 273 ? -10.800 7.557 5.394 1.00 95.06 273 GLY A C 1
ATOM 2132 O O . GLY A 1 273 ? -9.714 6.975 5.376 1.00 95.06 273 GLY A O 1
ATOM 2133 N N . VAL A 1 274 ? -11.829 7.099 6.103 1.00 94.94 274 VAL A N 1
ATOM 2134 C CA . VAL A 1 274 ? -11.768 5.838 6.854 1.00 94.94 274 VAL A CA 1
ATOM 2135 C C . VAL A 1 274 ? -13.058 5.048 6.709 1.00 94.94 274 VAL A C 1
ATOM 2137 O O . VAL A 1 274 ? -14.153 5.600 6.728 1.00 94.94 274 VAL A O 1
ATOM 2140 N N . ASP A 1 275 ? -12.929 3.734 6.612 1.00 95.06 275 ASP A N 1
ATOM 2141 C CA . ASP A 1 275 ? -14.031 2.783 6.653 1.00 95.06 275 ASP A CA 1
ATOM 2142 C C . ASP A 1 275 ? -13.707 1.741 7.715 1.00 95.06 275 ASP A C 1
ATOM 2144 O O . ASP A 1 275 ? -12.904 0.834 7.491 1.00 95.06 275 ASP A O 1
ATOM 2148 N N . ILE A 1 276 ? -14.277 1.921 8.905 1.00 94.50 276 ILE A N 1
ATOM 2149 C CA . ILE A 1 276 ? -13.958 1.115 10.081 1.00 94.50 276 ILE A CA 1
ATOM 2150 C C . ILE A 1 276 ? -15.191 0.396 10.611 1.00 94.50 276 ILE A C 1
ATOM 2152 O O . ILE A 1 276 ? -16.306 0.906 10.612 1.00 94.50 276 ILE A O 1
ATOM 2156 N N . GLN A 1 277 ? -14.977 -0.806 11.114 1.00 94.94 277 GLN A N 1
ATOM 2157 C CA . GLN A 1 277 ? -15.934 -1.609 11.849 1.00 94.94 277 GLN A CA 1
ATOM 2158 C C . GLN A 1 277 ? -15.522 -1.626 13.316 1.00 94.94 277 GLN A C 1
ATOM 2160 O O . GLN A 1 277 ? -14.373 -1.909 13.654 1.00 94.94 277 GLN A O 1
ATOM 2165 N N . LEU A 1 278 ? -16.485 -1.326 14.181 1.00 94.00 278 LEU A N 1
ATOM 2166 C CA . LEU A 1 278 ? -16.367 -1.483 15.621 1.00 94.00 278 LEU A CA 1
ATOM 2167 C C . LEU A 1 278 ? -16.727 -2.923 15.980 1.00 94.00 278 LEU A C 1
ATOM 2169 O O . LEU A 1 278 ? -17.742 -3.448 15.515 1.00 94.00 278 LEU A O 1
ATOM 2173 N N . LEU A 1 279 ? -15.901 -3.551 16.803 1.00 94.19 279 LEU A N 1
ATOM 2174 C CA . LEU A 1 279 ? -15.996 -4.945 17.208 1.00 94.19 279 LEU A CA 1
ATOM 2175 C C . LEU A 1 279 ? -16.066 -5.008 18.738 1.00 94.19 279 LEU A C 1
ATOM 2177 O O . LEU A 1 279 ? -15.230 -4.433 19.431 1.00 94.19 279 LEU A O 1
ATOM 2181 N N . GLU A 1 280 ? -17.061 -5.700 19.279 1.00 91.69 280 GLU A N 1
ATOM 2182 C CA . GLU A 1 280 ? -17.128 -6.011 20.706 1.00 91.69 280 GLU A CA 1
ATOM 2183 C C . GLU A 1 280 ? -16.160 -7.164 20.976 1.00 91.69 280 GLU A C 1
ATOM 2185 O O . GLU A 1 280 ? -16.322 -8.256 20.421 1.00 91.69 280 GLU A O 1
ATOM 2190 N N . MET A 1 281 ? -15.130 -6.904 21.786 1.00 87.25 281 MET A N 1
ATOM 2191 C CA . MET A 1 281 ? -14.153 -7.921 22.167 1.00 87.25 281 MET A CA 1
ATOM 2192 C C . MET A 1 281 ? -14.686 -8.699 23.369 1.00 87.25 281 MET A C 1
ATOM 2194 O O . MET A 1 281 ? -14.987 -8.121 24.414 1.00 87.25 281 MET A O 1
ATOM 2198 N N . GLN A 1 282 ? -14.801 -10.017 23.237 1.00 80.19 282 GLN A N 1
ATOM 2199 C CA . GLN A 1 282 ? -15.381 -10.855 24.281 1.00 80.19 282 GLN A CA 1
ATOM 2200 C C . GLN A 1 282 ? -14.323 -11.191 25.346 1.00 80.19 282 GLN A C 1
ATOM 2202 O O . GLN A 1 282 ? -13.597 -12.173 25.244 1.00 80.19 282 GLN A O 1
ATOM 2207 N N . GLN A 1 283 ? -14.224 -10.365 26.391 1.00 71.75 283 GLN A N 1
ATOM 2208 C CA . GLN A 1 283 ? -13.169 -10.487 27.411 1.00 71.75 283 GLN A CA 1
ATOM 2209 C C . GLN A 1 283 ? -13.266 -11.773 28.261 1.00 71.75 283 GLN A C 1
ATOM 2211 O O . GLN A 1 283 ? -12.270 -12.234 28.815 1.00 71.75 283 GLN A O 1
ATOM 2216 N N . GLN A 1 284 ? -14.454 -12.382 28.360 1.00 66.50 284 GLN A N 1
ATOM 2217 C CA . GLN A 1 284 ? -14.693 -13.503 29.279 1.00 66.50 284 GLN A CA 1
ATOM 2218 C C . GLN A 1 284 ? -13.987 -14.809 28.903 1.00 66.50 284 GLN A C 1
ATOM 2220 O O . GLN A 1 284 ? -13.653 -15.583 29.798 1.00 66.50 284 GLN A O 1
ATOM 2225 N N . GLN A 1 285 ? -13.749 -15.077 27.617 1.00 67.94 285 GLN A N 1
ATOM 2226 C CA . GLN A 1 285 ? -13.184 -16.371 27.219 1.00 67.94 285 GLN A CA 1
ATOM 2227 C C . GLN A 1 285 ? -11.679 -16.458 27.506 1.00 67.94 285 GLN A C 1
ATOM 2229 O O . GLN A 1 285 ? -11.192 -17.500 27.941 1.00 67.94 285 GLN A O 1
ATOM 2234 N N . GLN A 1 286 ? -10.964 -15.340 27.361 1.00 71.06 286 GLN A N 1
ATOM 2235 C CA . GLN A 1 286 ? -9.516 -15.289 27.563 1.00 71.06 286 GLN A CA 1
ATOM 2236 C C . GLN A 1 286 ? -9.135 -15.411 29.048 1.00 71.06 286 GLN A C 1
ATOM 2238 O O . GLN A 1 286 ? -8.235 -16.174 29.392 1.00 71.06 286 GLN A O 1
ATOM 2243 N N . GLN A 1 287 ? -9.880 -14.761 29.955 1.00 73.94 287 GLN A N 1
ATOM 2244 C CA . GLN A 1 287 ? -9.642 -14.904 31.401 1.00 73.94 287 GLN A CA 1
ATOM 2245 C C . GLN A 1 287 ? -9.882 -16.333 31.911 1.00 73.94 287 GLN A C 1
ATOM 2247 O O . GLN A 1 287 ? -9.167 -16.786 32.805 1.00 73.94 287 GLN A O 1
ATOM 2252 N N . GLN A 1 288 ? -10.851 -17.066 31.347 1.00 77.19 288 GLN A N 1
ATOM 2253 C CA . GLN A 1 288 ? -11.071 -18.469 31.718 1.00 77.19 288 GLN A CA 1
ATOM 2254 C C . GLN A 1 288 ? -9.928 -19.383 31.268 1.00 77.19 288 GLN A C 1
ATOM 2256 O O . GLN A 1 288 ? -9.535 -20.269 32.026 1.00 77.19 288 GLN A O 1
ATOM 2261 N N . GLN A 1 289 ? -9.365 -19.158 30.077 1.00 79.06 289 GLN A N 1
ATOM 2262 C CA . GLN A 1 289 ? -8.193 -19.913 29.623 1.00 79.06 289 GLN A CA 1
ATOM 2263 C C . GLN A 1 289 ? -6.954 -19.621 30.473 1.00 79.06 289 GLN A C 1
ATOM 2265 O O . GLN A 1 289 ? -6.250 -20.556 30.853 1.00 79.06 289 GLN A O 1
ATOM 2270 N N . GLN A 1 290 ? -6.728 -18.358 30.846 1.00 80.12 290 GLN A N 1
ATOM 2271 C CA . GLN A 1 290 ? -5.603 -17.996 31.713 1.00 80.12 290 GLN A CA 1
ATOM 2272 C C . GLN A 1 290 ? -5.713 -18.634 33.105 1.00 80.12 290 GLN A C 1
ATOM 2274 O O . GLN A 1 290 ? -4.719 -19.137 33.627 1.00 80.12 290 GLN A O 1
ATOM 2279 N N . GLN A 1 291 ? -6.917 -18.688 33.689 1.00 82.94 291 GLN A N 1
ATOM 2280 C CA . GLN A 1 291 ? -7.124 -19.390 34.962 1.00 82.94 291 GLN A CA 1
ATOM 2281 C C . GLN A 1 291 ? -6.895 -20.902 34.851 1.00 82.94 291 GLN A C 1
ATOM 2283 O O . GLN A 1 291 ? -6.315 -21.487 35.763 1.00 82.94 291 GLN A O 1
ATOM 2288 N N . GLN A 1 292 ? -7.302 -21.540 33.748 1.00 83.31 292 GLN A N 1
ATOM 2289 C CA . GLN A 1 292 ? -7.028 -22.968 33.546 1.00 83.31 292 GLN A CA 1
ATOM 2290 C C . GLN A 1 292 ? -5.533 -23.262 33.397 1.00 83.31 292 GLN A C 1
ATOM 2292 O O . GLN A 1 292 ? -5.060 -24.256 33.942 1.00 83.31 292 GLN A O 1
ATOM 2297 N N . GLN A 1 293 ? -4.774 -22.406 32.709 1.00 82.50 293 GLN 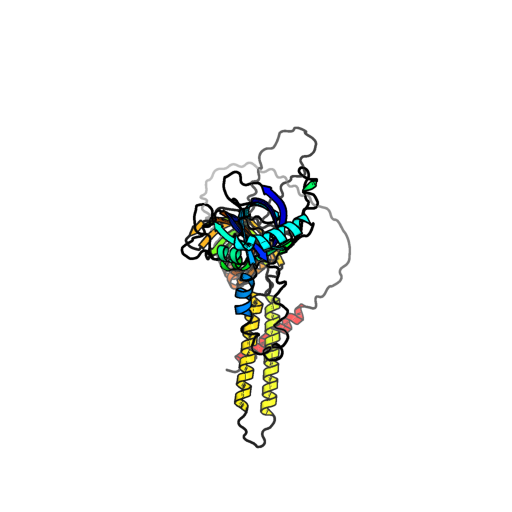A N 1
ATOM 2298 C CA . GLN A 1 293 ? -3.325 -22.591 32.595 1.00 82.50 293 GLN A CA 1
ATOM 2299 C C . GLN A 1 293 ? -2.590 -22.343 33.916 1.00 82.50 293 GLN A C 1
ATOM 2301 O O . GLN A 1 293 ? -1.651 -23.074 34.221 1.00 82.50 293 GLN A O 1
ATOM 2306 N N . GLN A 1 294 ? -3.025 -21.374 34.730 1.00 84.19 294 GLN A N 1
ATOM 2307 C CA . GLN A 1 294 ? -2.450 -21.192 36.068 1.00 84.19 294 GLN A CA 1
ATOM 2308 C C . GLN A 1 294 ? -2.695 -22.407 36.968 1.00 84.19 294 GLN A C 1
ATOM 2310 O O . GLN A 1 294 ? -1.772 -22.826 37.659 1.00 84.19 294 GLN A O 1
ATOM 2315 N N . GLN A 1 295 ? -3.883 -23.020 36.906 1.00 84.50 295 GLN A N 1
ATOM 2316 C CA . GLN A 1 295 ? -4.155 -24.255 37.651 1.00 84.50 295 GLN A CA 1
ATOM 2317 C C . GLN A 1 295 ? -3.273 -25.421 37.188 1.00 84.50 295 GLN A C 1
ATOM 2319 O O . GLN A 1 295 ? -2.757 -26.150 38.028 1.00 84.50 295 GLN A O 1
ATOM 2324 N N . GLN A 1 296 ? -3.031 -25.567 35.881 1.00 84.06 296 GLN A N 1
ATOM 2325 C CA . GLN A 1 296 ? -2.124 -26.608 35.374 1.00 84.06 296 GLN A CA 1
ATOM 2326 C C . GLN A 1 296 ? -0.670 -26.383 35.815 1.00 84.06 296 GLN A C 1
ATOM 2328 O O . GLN A 1 296 ? 0.012 -27.341 36.168 1.00 84.06 296 GLN A O 1
ATOM 2333 N N . GLN A 1 297 ? -0.200 -25.130 35.850 1.00 82.75 297 GLN A N 1
ATOM 2334 C CA . GLN A 1 297 ? 1.138 -24.825 36.368 1.00 82.75 297 GLN A CA 1
ATOM 2335 C C . GLN A 1 297 ? 1.253 -25.053 37.881 1.00 82.75 297 GLN A C 1
ATOM 2337 O O . GLN A 1 297 ? 2.316 -25.460 38.348 1.00 82.75 297 GLN A O 1
ATOM 2342 N N . GLU A 1 298 ? 0.197 -24.793 38.660 1.00 85.00 298 GLU A N 1
ATOM 2343 C CA . GLU A 1 298 ? 0.186 -25.127 40.091 1.00 85.00 298 GLU A CA 1
ATOM 2344 C C . GLU A 1 298 ? 0.204 -26.643 40.319 1.00 85.00 298 GLU A C 1
ATOM 2346 O O . GLU A 1 298 ? 1.004 -27.101 41.134 1.00 85.00 298 GLU A O 1
ATOM 2351 N N . GLU A 1 299 ? -0.563 -27.426 39.552 1.00 84.44 299 GLU A N 1
ATOM 2352 C CA . GLU A 1 299 ? -0.543 -28.896 39.639 1.00 84.44 299 GLU A CA 1
ATOM 2353 C C . GLU A 1 299 ? 0.827 -29.489 39.262 1.00 84.44 299 GLU A C 1
ATOM 2355 O O . GLU A 1 299 ? 1.314 -30.394 39.942 1.00 84.44 299 GLU A O 1
ATOM 2360 N N . GLU A 1 300 ? 1.499 -28.971 38.226 1.00 82.62 300 GLU A N 1
ATOM 2361 C CA . GLU A 1 300 ? 2.868 -29.400 37.888 1.00 82.62 300 GLU A CA 1
ATOM 2362 C C . GLU A 1 300 ? 3.873 -29.048 38.992 1.00 82.62 300 GLU A C 1
ATOM 2364 O O . GLU A 1 300 ? 4.818 -29.798 39.252 1.00 82.62 300 GLU A O 1
ATOM 2369 N N . LYS A 1 301 ? 3.675 -27.909 39.661 1.00 82.38 301 LYS A N 1
ATOM 2370 C CA . LYS A 1 301 ? 4.551 -27.463 40.744 1.00 82.38 301 LYS A CA 1
ATOM 2371 C C . LYS A 1 301 ? 4.344 -28.276 42.022 1.00 82.38 301 LYS A C 1
ATOM 2373 O O . LYS A 1 301 ? 5.327 -28.539 42.714 1.00 82.38 301 LYS A O 1
ATOM 2378 N N . GLU A 1 302 ? 3.112 -28.688 42.321 1.00 84.75 302 GLU A N 1
ATOM 2379 C CA . GLU A 1 302 ? 2.824 -29.621 43.417 1.00 84.75 302 GLU A CA 1
ATOM 2380 C C . GLU A 1 302 ? 3.415 -31.008 43.140 1.00 84.75 302 GLU A C 1
ATOM 2382 O O . GLU A 1 302 ? 4.094 -31.551 44.011 1.00 84.75 302 GLU A O 1
ATOM 2387 N N . GLN A 1 303 ? 3.283 -31.538 41.917 1.00 83.25 303 GLN A N 1
ATOM 2388 C CA . GLN A 1 303 ? 3.876 -32.836 41.559 1.00 83.25 303 GLN A CA 1
ATOM 2389 C C . GLN A 1 303 ? 5.407 -32.836 41.681 1.00 83.25 303 GLN A C 1
ATOM 2391 O O . GLN A 1 303 ? 5.990 -33.803 42.171 1.00 83.25 303 GLN A O 1
ATOM 2396 N N . GLN A 1 304 ? 6.073 -31.737 41.311 1.00 78.25 304 GLN A N 1
ATOM 2397 C CA . GLN A 1 304 ? 7.524 -31.616 41.498 1.00 78.25 304 GLN A CA 1
ATOM 2398 C C . GLN A 1 304 ? 7.934 -31.503 42.977 1.00 78.25 304 GLN A C 1
ATOM 2400 O O . GLN A 1 304 ? 9.034 -31.928 43.328 1.00 78.25 304 GLN A O 1
ATOM 2405 N N . GLN A 1 305 ? 7.085 -30.953 43.856 1.00 77.88 305 GLN A N 1
ATOM 2406 C CA . GLN A 1 305 ? 7.367 -30.893 45.299 1.00 77.88 305 GLN A CA 1
ATOM 2407 C C . GLN A 1 305 ? 7.139 -32.233 46.006 1.00 77.88 305 GLN A C 1
ATOM 2409 O O . GLN A 1 305 ? 7.894 -32.572 46.923 1.00 77.88 305 GLN A O 1
ATOM 2414 N N . GLU A 1 306 ? 6.140 -33.010 45.583 1.00 78.56 306 GLU A N 1
ATOM 2415 C CA . GLU A 1 306 ? 5.925 -34.361 46.113 1.00 78.56 306 GLU A CA 1
ATOM 2416 C C . GLU A 1 306 ? 7.073 -35.311 45.734 1.00 78.56 306 GLU A C 1
ATOM 2418 O O . GLU A 1 306 ? 7.497 -36.108 46.570 1.00 78.56 306 GLU A O 1
ATOM 2423 N N . GLU A 1 307 ? 7.668 -35.181 44.540 1.00 73.00 307 GLU A N 1
ATOM 2424 C CA . GLU A 1 307 ? 8.877 -35.948 44.189 1.00 73.00 307 GLU A CA 1
ATOM 2425 C C . GLU A 1 307 ? 10.127 -35.522 44.985 1.00 73.00 307 GLU A C 1
ATOM 2427 O O . GLU A 1 307 ? 10.997 -36.355 45.245 1.00 73.00 307 GLU A O 1
ATOM 2432 N N . GLU A 1 308 ? 10.240 -34.258 45.414 1.00 69.62 308 GLU A N 1
ATOM 2433 C CA . GLU A 1 308 ? 11.420 -33.765 46.153 1.00 69.62 308 GLU A CA 1
ATOM 2434 C C . GLU A 1 308 ? 11.421 -34.197 47.635 1.00 69.62 308 GLU A C 1
ATOM 2436 O O . GLU A 1 308 ? 12.467 -34.181 48.280 1.00 69.62 308 GLU A O 1
ATOM 2441 N N . THR A 1 309 ? 10.279 -34.629 48.182 1.00 69.38 309 THR A N 1
ATOM 2442 C CA . THR A 1 309 ? 10.142 -35.027 49.600 1.00 69.38 309 THR A CA 1
ATOM 2443 C C . THR A 1 309 ? 10.148 -36.544 49.836 1.00 69.38 309 THR A C 1
ATOM 2445 O O . THR A 1 309 ? 10.003 -36.987 50.976 1.00 69.38 309 THR A O 1
ATOM 2448 N N . GLY A 1 310 ? 10.341 -37.346 48.783 1.00 61.09 310 GLY A N 1
ATOM 2449 C CA . GLY A 1 310 ? 10.087 -38.790 48.802 1.00 61.09 310 GLY A CA 1
ATOM 2450 C C . GLY A 1 310 ? 11.205 -39.733 49.269 1.00 61.09 310 GLY A C 1
ATOM 2451 O O . GLY A 1 310 ? 10.886 -40.882 49.548 1.00 61.09 310 GLY A O 1
ATOM 2452 N N . ASP A 1 311 ? 12.475 -39.328 49.374 1.00 56.53 311 ASP A N 1
ATOM 2453 C CA . ASP A 1 311 ? 13.561 -40.272 49.714 1.00 56.53 311 ASP A CA 1
ATOM 2454 C C . ASP A 1 311 ? 14.731 -39.579 50.440 1.00 56.53 311 ASP A C 1
ATOM 2456 O O . ASP A 1 311 ? 15.756 -39.219 49.855 1.00 56.53 311 ASP A O 1
ATOM 2460 N N . ASP A 1 312 ? 14.574 -39.401 51.752 1.00 56.81 312 ASP A N 1
ATOM 2461 C CA . ASP A 1 312 ? 15.676 -39.135 52.678 1.00 56.81 312 ASP A CA 1
ATOM 2462 C C . ASP A 1 312 ? 16.208 -40.476 53.207 1.00 56.81 312 ASP A C 1
ATOM 2464 O O . ASP A 1 312 ? 15.782 -40.952 54.255 1.00 56.81 312 ASP A O 1
ATOM 2468 N N . ASP A 1 313 ? 17.156 -41.082 52.488 1.00 57.03 313 ASP A N 1
ATOM 2469 C CA . ASP A 1 313 ? 18.174 -41.933 53.111 1.00 57.03 313 ASP A CA 1
ATOM 2470 C C . ASP A 1 313 ? 19.478 -41.936 52.278 1.00 57.03 313 ASP A C 1
ATOM 2472 O O . ASP A 1 313 ? 19.618 -42.561 51.228 1.00 57.03 313 ASP A O 1
ATOM 2476 N N . GLU A 1 314 ? 20.461 -41.198 52.803 1.00 55.91 314 GLU A N 1
ATOM 2477 C CA . GLU A 1 314 ? 21.908 -41.344 52.592 1.00 55.91 314 GLU A CA 1
ATOM 2478 C C . GLU A 1 314 ? 22.494 -41.156 51.169 1.00 55.91 314 GLU A C 1
ATOM 2480 O O . GLU A 1 314 ? 22.915 -42.123 50.534 1.00 55.91 314 GLU A O 1
ATOM 2485 N N . ARG A 1 315 ? 22.737 -39.900 50.734 1.00 58.03 315 ARG A N 1
ATOM 2486 C CA . ARG A 1 315 ? 24.053 -39.447 50.185 1.00 58.03 315 ARG A CA 1
ATOM 2487 C C . ARG A 1 315 ? 24.070 -37.978 49.714 1.00 58.03 315 ARG A C 1
ATOM 2489 O O . ARG A 1 315 ? 23.174 -37.551 48.995 1.00 58.03 315 ARG A O 1
ATOM 2496 N N . PRO A 1 316 ? 25.143 -37.212 50.000 1.00 60.09 316 PRO A N 1
ATOM 2497 C CA . PRO A 1 316 ? 25.285 -35.833 49.539 1.00 60.09 316 PRO A CA 1
ATOM 2498 C C . PRO A 1 316 ? 25.820 -35.798 48.098 1.00 60.09 316 PRO A C 1
ATOM 2500 O O . PRO A 1 316 ? 26.970 -36.161 47.851 1.00 60.09 316 PRO A O 1
ATOM 2503 N N . SER A 1 317 ? 25.015 -35.346 47.133 1.00 52.84 317 SER A N 1
ATOM 2504 C CA . SER A 1 317 ? 25.461 -35.139 45.747 1.00 52.84 317 SER A CA 1
ATOM 2505 C C . SER A 1 317 ? 24.947 -33.803 45.201 1.00 52.84 317 SER A C 1
ATOM 2507 O O . SER A 1 317 ? 23.749 -33.594 45.035 1.00 52.84 317 SER A O 1
ATOM 2509 N N . GLY A 1 318 ? 25.867 -32.863 44.967 1.00 56.44 318 GLY A N 1
ATOM 2510 C CA . GLY A 1 318 ? 25.608 -31.448 44.670 1.00 56.44 318 GLY A CA 1
ATOM 2511 C C . GLY A 1 318 ? 25.091 -31.132 43.260 1.00 56.44 318 GLY A C 1
ATOM 2512 O O . GLY A 1 318 ? 25.714 -30.342 42.558 1.00 56.44 318 GLY A O 1
ATOM 2513 N N . GLY A 1 319 ? 23.959 -31.711 42.847 1.00 58.00 319 GLY A N 1
ATOM 2514 C CA . GLY A 1 319 ? 23.369 -31.508 41.510 1.00 58.00 319 GLY A CA 1
ATOM 2515 C C . GLY A 1 319 ? 22.105 -30.637 41.434 1.00 58.00 319 GLY A C 1
ATOM 2516 O O . GLY A 1 319 ? 21.639 -30.342 40.336 1.00 58.00 319 GLY A O 1
ATOM 2517 N N . VAL A 1 320 ? 21.527 -30.219 42.564 1.00 60.03 320 VAL A N 1
ATOM 2518 C CA . VAL A 1 320 ? 20.134 -29.718 42.605 1.00 60.03 320 VAL A CA 1
ATOM 2519 C C . VAL A 1 320 ? 19.971 -28.294 42.039 1.00 60.03 320 VAL A C 1
ATOM 2521 O O . VAL A 1 320 ? 18.933 -27.957 41.472 1.00 60.03 320 VAL A O 1
ATOM 2524 N N . SER A 1 321 ? 21.012 -27.455 42.089 1.00 62.66 321 SER A N 1
ATOM 2525 C CA . SER A 1 321 ? 20.906 -26.047 41.664 1.00 62.66 321 SER A CA 1
ATOM 2526 C C . SER A 1 321 ? 20.765 -25.845 40.150 1.00 62.66 321 SER A C 1
ATOM 2528 O O . SER A 1 321 ? 20.202 -24.837 39.729 1.00 62.66 321 SER A O 1
ATOM 2530 N N . ALA A 1 322 ? 21.241 -26.783 39.321 1.00 65.62 322 ALA A N 1
ATOM 2531 C CA . ALA A 1 322 ? 21.176 -26.642 37.863 1.00 65.62 322 ALA A CA 1
ATOM 2532 C C . ALA A 1 322 ? 19.752 -26.852 37.311 1.00 65.62 322 ALA A C 1
ATOM 2534 O O . ALA A 1 322 ? 19.350 -26.156 36.383 1.00 65.62 322 ALA A O 1
ATOM 2535 N N . ARG A 1 323 ? 18.953 -27.746 37.920 1.00 65.50 323 ARG A N 1
ATOM 2536 C CA . ARG A 1 323 ? 17.560 -27.993 37.498 1.00 65.50 323 ARG A CA 1
ATOM 2537 C C . ARG A 1 323 ? 16.620 -26.828 37.818 1.00 65.50 323 ARG A C 1
ATOM 2539 O O . ARG A 1 323 ? 15.751 -26.524 37.009 1.00 65.50 323 ARG A O 1
ATOM 2546 N N . ARG A 1 324 ? 16.819 -26.128 38.945 1.00 66.75 324 ARG A N 1
ATOM 2547 C CA . ARG A 1 324 ? 15.979 -24.968 39.315 1.00 66.75 324 ARG A CA 1
ATOM 2548 C C . ARG A 1 324 ? 16.101 -23.793 38.345 1.00 66.75 324 ARG A C 1
ATOM 2550 O O . ARG A 1 324 ? 15.105 -23.126 38.088 1.00 66.75 324 ARG A O 1
ATOM 2557 N N . LEU A 1 325 ? 17.295 -23.544 37.805 1.00 72.06 325 LEU A N 1
ATOM 2558 C CA . LEU A 1 325 ? 17.508 -22.470 36.827 1.00 72.06 325 LEU A CA 1
ATOM 2559 C C . LEU A 1 325 ? 16.813 -22.769 35.492 1.00 72.06 325 LEU A C 1
ATOM 2561 O O . LEU A 1 325 ? 16.184 -21.881 34.928 1.00 72.06 325 LEU A O 1
ATOM 2565 N N . GLN A 1 326 ? 16.847 -24.024 35.041 1.00 73.31 326 GLN A N 1
ATOM 2566 C CA . GLN A 1 326 ? 16.233 -24.431 33.776 1.00 73.31 326 GLN A CA 1
ATOM 2567 C C . GLN A 1 326 ? 14.695 -24.353 33.814 1.00 73.31 326 GLN A C 1
ATOM 2569 O O . GLN A 1 326 ? 14.077 -23.931 32.841 1.00 73.31 326 GLN A O 1
ATOM 2574 N N . ALA A 1 327 ? 14.079 -24.685 34.956 1.00 70.62 327 ALA A N 1
ATOM 2575 C CA . ALA A 1 327 ? 12.632 -24.554 35.149 1.00 70.62 327 ALA A CA 1
ATOM 2576 C C . ALA A 1 327 ? 12.171 -23.083 35.185 1.00 70.62 327 ALA A C 1
ATOM 2578 O O . ALA A 1 327 ? 11.148 -22.740 34.596 1.00 70.62 327 ALA A O 1
ATOM 2579 N N . ALA A 1 328 ? 12.945 -22.197 35.824 1.00 74.56 328 ALA A N 1
ATOM 2580 C CA . ALA A 1 328 ? 12.630 -20.767 35.869 1.00 74.56 328 ALA A CA 1
ATOM 2581 C C . ALA A 1 328 ? 12.709 -20.107 34.478 1.00 74.56 328 ALA A C 1
ATOM 2583 O O . ALA A 1 328 ? 11.873 -19.269 34.144 1.00 74.56 328 ALA A O 1
ATOM 2584 N N . GLU A 1 329 ? 13.676 -20.513 33.651 1.00 77.25 329 GLU A N 1
ATOM 2585 C CA . GLU A 1 329 ? 13.847 -19.996 32.288 1.00 77.25 329 GLU A CA 1
ATOM 2586 C C . GLU A 1 329 ? 12.715 -20.455 31.349 1.00 77.25 329 GLU A C 1
ATOM 2588 O O . GLU A 1 329 ? 12.192 -19.659 30.567 1.00 77.25 329 GLU A O 1
ATOM 2593 N N . GLN A 1 330 ? 12.248 -21.702 31.495 1.00 74.62 330 GLN A N 1
ATOM 2594 C CA . GLN A 1 330 ? 11.070 -22.205 30.777 1.00 74.62 330 GLN A CA 1
ATOM 2595 C C . GLN A 1 330 ? 9.786 -21.456 31.162 1.00 74.62 330 GLN A C 1
ATOM 2597 O O . GLN A 1 330 ? 8.973 -21.132 30.294 1.00 74.62 330 GLN A O 1
ATOM 2602 N N . GLN A 1 331 ? 9.625 -21.121 32.446 1.00 72.81 331 GLN A N 1
ATOM 2603 C CA . GLN A 1 331 ? 8.472 -20.354 32.923 1.00 72.81 331 GLN A CA 1
ATOM 2604 C C . GLN A 1 331 ? 8.478 -18.912 32.385 1.00 72.81 331 GLN A C 1
ATOM 2606 O O . GLN A 1 331 ? 7.424 -18.365 32.058 1.00 72.81 331 GLN A O 1
ATOM 2611 N N . GLN A 1 332 ? 9.663 -18.310 32.231 1.00 77.25 332 GLN A N 1
ATOM 2612 C CA . GLN A 1 332 ? 9.804 -16.957 31.690 1.00 77.25 332 GLN A CA 1
ATOM 2613 C C . GLN A 1 332 ? 9.563 -16.900 30.169 1.00 77.25 332 GLN A C 1
ATOM 2615 O O . GLN A 1 332 ? 8.946 -15.948 29.690 1.00 77.25 332 GLN A O 1
ATOM 2620 N N . GLN A 1 333 ? 9.971 -17.927 29.410 1.00 76.44 333 GLN A N 1
ATOM 2621 C CA . GLN A 1 333 ? 9.657 -18.019 27.974 1.00 76.44 333 GLN A CA 1
ATOM 2622 C C . GLN A 1 333 ? 8.156 -18.190 27.700 1.00 76.44 333 GLN A C 1
ATOM 2624 O O . GLN A 1 333 ? 7.648 -17.586 26.754 1.00 76.44 333 GLN A O 1
ATOM 2629 N N . GLN A 1 334 ? 7.424 -18.948 28.527 1.00 73.38 334 GLN A N 1
ATOM 2630 C CA . GLN A 1 334 ? 5.969 -19.083 28.363 1.00 73.38 334 GLN A CA 1
ATOM 2631 C C . GLN A 1 334 ? 5.219 -17.765 28.613 1.00 73.38 334 GLN A C 1
ATOM 2633 O O . GLN A 1 334 ? 4.255 -17.480 27.906 1.00 73.38 334 GLN A O 1
ATOM 2638 N N . GLN A 1 335 ? 5.669 -16.931 29.559 1.00 72.88 335 GLN A N 1
ATOM 2639 C CA . GLN A 1 335 ? 5.048 -15.617 29.786 1.00 72.88 335 GLN A CA 1
ATOM 2640 C C . GLN A 1 335 ? 5.247 -14.662 28.600 1.00 72.88 335 GLN A C 1
ATOM 2642 O O . GLN A 1 335 ? 4.309 -13.963 28.227 1.00 72.88 335 GLN A O 1
ATOM 2647 N N . GLN A 1 336 ? 6.420 -14.670 27.954 1.00 75.38 336 GLN A N 1
ATOM 2648 C CA . GLN A 1 336 ? 6.670 -13.810 26.786 1.00 75.38 336 GLN A CA 1
ATOM 2649 C C . GLN A 1 336 ? 5.864 -14.228 25.546 1.00 75.38 336 GLN A C 1
ATOM 2651 O O . GLN A 1 336 ? 5.426 -13.363 24.790 1.00 75.38 336 GLN A O 1
ATOM 2656 N N . GLN A 1 337 ? 5.626 -15.530 25.339 1.00 71.69 337 GLN A N 1
ATOM 2657 C CA . GLN A 1 337 ? 4.780 -15.987 24.228 1.00 71.69 337 GLN A CA 1
ATOM 2658 C C . GLN A 1 337 ? 3.315 -15.563 24.400 1.00 71.69 337 GLN A C 1
ATOM 2660 O O . GLN A 1 337 ? 2.682 -15.202 23.412 1.00 71.69 337 GLN A O 1
ATOM 2665 N N . GLN A 1 338 ? 2.792 -15.522 25.632 1.00 67.81 338 GLN A N 1
ATOM 2666 C CA . GLN A 1 338 ? 1.415 -15.075 25.880 1.00 67.81 338 GLN A CA 1
ATOM 2667 C C . GLN A 1 338 ? 1.202 -13.584 25.599 1.00 67.81 338 GLN A C 1
ATOM 2669 O O . GLN A 1 338 ? 0.161 -13.221 25.055 1.00 67.81 338 GLN A O 1
ATOM 2674 N N . GLU A 1 339 ? 2.171 -12.721 25.923 1.00 67.50 339 GLU A N 1
ATOM 2675 C CA . GLU A 1 339 ? 2.059 -11.287 25.616 1.00 67.50 339 GLU A CA 1
ATOM 2676 C C . GLU A 1 339 ? 2.074 -11.027 24.098 1.00 67.50 339 GLU A C 1
ATOM 2678 O O . GLU A 1 339 ? 1.317 -10.186 23.613 1.00 67.50 339 GLU A O 1
ATOM 2683 N N . GLN A 1 340 ? 2.856 -11.794 23.325 1.00 64.69 340 GLN A N 1
ATOM 2684 C CA . GLN A 1 340 ? 2.856 -11.701 21.858 1.00 64.69 340 GLN A CA 1
ATOM 2685 C C . GLN A 1 340 ? 1.584 -12.265 21.213 1.00 64.69 340 GLN A C 1
ATOM 2687 O O . GLN A 1 340 ? 1.098 -11.707 20.223 1.00 64.69 340 GLN A O 1
ATOM 2692 N N . GLU A 1 341 ? 1.019 -13.346 21.758 1.00 66.38 341 GLU A N 1
ATOM 2693 C CA . GLU A 1 341 ? -0.256 -13.886 21.277 1.00 66.38 341 GLU A CA 1
ATOM 2694 C C . GLU A 1 341 ? -1.426 -12.946 21.586 1.00 66.38 341 GLU A C 1
ATOM 2696 O O . GLU A 1 341 ? -2.342 -12.852 20.777 1.00 66.38 341 GLU A O 1
ATOM 2701 N N . GLU A 1 342 ? -1.406 -12.186 22.687 1.00 66.06 342 GLU A N 1
ATOM 2702 C CA . GLU A 1 342 ? -2.479 -11.219 22.966 1.00 66.06 342 GLU A CA 1
ATOM 2703 C C . GLU A 1 342 ? -2.456 -10.013 22.007 1.00 66.06 342 GLU A C 1
ATOM 2705 O O . GLU A 1 342 ? -3.506 -9.436 21.715 1.00 66.06 342 GLU A O 1
ATOM 2710 N N . GLU A 1 343 ? -1.285 -9.651 21.475 1.00 63.38 343 GLU A N 1
ATOM 2711 C CA . GLU A 1 343 ? -1.149 -8.553 20.511 1.00 63.38 343 GLU A CA 1
ATOM 2712 C C . GLU A 1 343 ? -1.468 -8.989 19.068 1.00 63.38 343 GLU A C 1
ATOM 2714 O O . GLU A 1 343 ? -1.938 -8.182 18.262 1.00 63.38 343 GLU A O 1
ATOM 2719 N N . THR A 1 344 ? -1.272 -10.274 18.747 1.00 56.91 344 THR A N 1
ATOM 2720 C CA . THR A 1 344 ? -1.486 -10.828 17.396 1.00 56.91 344 THR A CA 1
ATOM 2721 C C . THR A 1 344 ? -2.745 -11.668 17.237 1.00 56.91 344 THR A C 1
ATOM 2723 O O . THR A 1 344 ? -3.147 -11.902 16.093 1.00 56.91 344 THR A O 1
ATOM 2726 N N . ALA A 1 345 ? -3.399 -12.085 18.329 1.00 63.88 345 ALA A N 1
ATOM 2727 C CA . ALA A 1 345 ? -4.731 -12.675 18.294 1.00 63.88 345 ALA A CA 1
ATOM 2728 C C . ALA A 1 345 ? -5.645 -11.680 17.587 1.00 63.88 345 ALA A C 1
ATOM 2730 O O . ALA A 1 345 ? -6.032 -10.649 18.144 1.00 63.88 345 ALA A O 1
ATOM 2731 N N . GLY A 1 346 ? -5.892 -11.957 16.303 1.00 64.50 346 GLY A N 1
ATOM 2732 C CA . GLY A 1 346 ? -6.568 -11.045 15.402 1.00 64.50 346 GLY A CA 1
ATOM 2733 C C . GLY A 1 346 ? -7.835 -10.534 16.062 1.00 64.50 346 GLY A C 1
ATOM 2734 O O . GLY A 1 346 ? -8.495 -11.273 16.785 1.00 64.50 346 GLY A O 1
ATOM 2735 N N . VAL A 1 347 ? -8.145 -9.256 15.840 1.00 67.75 347 VAL A N 1
ATOM 2736 C CA . VAL A 1 347 ? -9.331 -8.591 16.388 1.00 67.75 347 VAL A CA 1
ATOM 2737 C C . VAL A 1 347 ? -10.586 -9.277 15.826 1.00 67.75 347 VAL A C 1
ATOM 2739 O O . VAL A 1 347 ? -11.197 -8.820 14.859 1.00 67.75 347 VAL A O 1
ATOM 2742 N N . GLU A 1 348 ? -10.931 -10.426 16.388 1.00 80.38 348 GLU A N 1
ATOM 2743 C CA . GLU A 1 348 ? -12.113 -11.213 16.108 1.00 80.38 348 GLU A CA 1
ATOM 2744 C C . GLU A 1 348 ? -13.107 -10.886 17.211 1.00 80.38 348 GLU A C 1
ATOM 2746 O O . GLU A 1 348 ? -12.937 -11.208 18.385 1.00 80.38 348 GLU A O 1
ATOM 2751 N N . GLY A 1 349 ? -14.141 -10.151 16.831 1.00 88.12 349 GLY A N 1
ATOM 2752 C CA . GLY A 1 349 ? -15.187 -9.721 17.737 1.00 88.12 349 GLY A CA 1
ATOM 2753 C C . GLY A 1 349 ? -16.506 -9.624 17.000 1.00 88.12 349 GLY A C 1
ATOM 2754 O O . GLY A 1 349 ? -16.573 -9.656 15.765 1.00 88.12 349 GLY A O 1
ATOM 2755 N N . ARG A 1 350 ? -17.588 -9.495 17.760 1.00 92.50 350 ARG A N 1
ATOM 2756 C CA . ARG A 1 350 ? -18.911 -9.307 17.170 1.00 92.50 350 ARG A CA 1
ATOM 2757 C C . ARG A 1 350 ? -19.000 -7.889 16.608 1.00 92.50 350 ARG A C 1
ATOM 2759 O O . ARG A 1 350 ? -18.749 -6.927 17.326 1.00 92.50 350 ARG A O 1
ATOM 2766 N N . SER A 1 351 ? -19.362 -7.746 15.333 1.00 94.44 351 SER A N 1
ATOM 2767 C CA . SER A 1 351 ? -19.501 -6.423 14.710 1.00 94.44 351 SER A CA 1
ATOM 2768 C C . SER A 1 351 ? -20.638 -5.630 15.347 1.00 94.44 351 SER A C 1
ATOM 2770 O O . SER A 1 351 ? -21.797 -6.037 15.295 1.00 94.44 351 SER A O 1
ATOM 2772 N N . VAL A 1 352 ? -20.280 -4.497 15.944 1.00 94.69 352 VAL A N 1
ATOM 2773 C CA . VAL A 1 352 ? -21.182 -3.577 16.641 1.00 94.69 352 VAL A CA 1
ATOM 2774 C C . VAL A 1 352 ? -21.762 -2.563 15.671 1.00 94.69 352 VAL A C 1
ATOM 2776 O O . VAL A 1 352 ? -22.940 -2.241 15.753 1.00 94.69 352 VAL A O 1
ATOM 2779 N N . GLY A 1 353 ? -20.945 -2.056 14.752 1.00 94.56 353 GLY A N 1
ATOM 2780 C CA . GLY A 1 353 ? -21.342 -1.050 13.776 1.00 94.56 353 GLY A CA 1
ATOM 2781 C C . GLY A 1 353 ? -20.204 -0.722 12.820 1.00 94.56 353 GLY A C 1
ATOM 2782 O O . GLY A 1 353 ? -19.053 -1.084 13.062 1.00 94.56 353 GLY A O 1
ATOM 2783 N N . ARG A 1 354 ? -20.530 -0.045 11.723 1.00 95.06 354 ARG A N 1
ATOM 2784 C CA . ARG A 1 354 ? -19.589 0.433 10.711 1.00 95.06 354 ARG A CA 1
ATOM 2785 C C . ARG A 1 354 ? -19.652 1.952 10.643 1.00 95.06 354 ARG A C 1
ATOM 2787 O O . ARG A 1 354 ? -20.733 2.527 10.592 1.00 95.06 354 ARG A O 1
ATOM 2794 N N . LEU A 1 355 ? -18.496 2.589 10.636 1.00 93.94 355 LEU A N 1
ATOM 2795 C CA . LEU A 1 355 ? -18.319 4.019 10.471 1.00 93.94 355 LEU A CA 1
ATOM 2796 C C . LEU A 1 355 ? -17.617 4.245 9.137 1.00 93.94 355 LEU A C 1
ATOM 2798 O O . LEU A 1 355 ? -16.498 3.775 8.942 1.00 93.94 355 LEU A O 1
ATOM 2802 N N . VAL A 1 356 ? -18.277 4.966 8.239 1.00 94.88 356 VAL A N 1
ATOM 2803 C CA . VAL A 1 356 ? -17.700 5.362 6.955 1.00 94.88 356 VAL A CA 1
ATOM 2804 C C . VAL A 1 356 ? -17.543 6.872 6.975 1.00 94.88 356 VAL A C 1
ATOM 2806 O O . VAL A 1 356 ? -18.522 7.594 7.135 1.00 94.88 356 VAL A O 1
ATOM 2809 N N . VAL A 1 357 ? -16.308 7.333 6.838 1.00 95.25 357 VAL A N 1
ATOM 2810 C CA . VAL A 1 357 ? -15.944 8.742 6.759 1.00 95.25 357 VAL A CA 1
ATOM 2811 C C . VAL A 1 357 ? -15.331 8.966 5.390 1.00 95.25 357 VAL A C 1
ATOM 2813 O O . VAL A 1 357 ? -14.273 8.420 5.073 1.00 95.25 357 VAL A O 1
ATOM 2816 N N . GLU A 1 358 ? -16.009 9.765 4.573 1.00 95.81 358 GLU A N 1
ATOM 2817 C CA . GLU A 1 358 ? -15.466 10.199 3.289 1.00 95.81 358 GLU A CA 1
ATOM 2818 C C . GLU A 1 358 ? -14.185 11.018 3.482 1.00 95.81 358 GLU A C 1
ATOM 2820 O O . GLU A 1 358 ? -13.934 11.576 4.551 1.00 95.81 358 GLU A O 1
ATOM 2825 N N . GLU A 1 359 ? -13.373 11.113 2.432 1.00 94.88 359 GLU A N 1
ATOM 2826 C CA . GLU A 1 359 ? -12.107 11.840 2.474 1.00 94.88 359 GLU A CA 1
ATOM 2827 C C . GLU A 1 359 ? -12.290 13.316 2.843 1.00 94.88 359 GLU A C 1
ATOM 2829 O O . GLU A 1 359 ? -12.828 14.117 2.067 1.00 94.88 359 GLU A O 1
ATOM 2834 N N . ARG A 1 360 ? -11.763 13.693 4.007 1.00 95.81 360 ARG A N 1
ATOM 2835 C CA . ARG A 1 360 ? -11.830 15.048 4.562 1.00 95.81 360 ARG A CA 1
ATOM 2836 C C . ARG A 1 360 ? -10.457 15.655 4.707 1.00 95.81 360 ARG A C 1
ATOM 2838 O O . ARG A 1 360 ? -9.482 14.936 4.893 1.00 95.81 360 ARG A O 1
ATOM 2845 N N . GLU A 1 361 ? -10.399 16.978 4.637 1.00 96.00 361 GLU A N 1
ATOM 2846 C CA . GLU A 1 361 ? -9.186 17.718 4.968 1.00 96.00 361 GLU A CA 1
ATOM 2847 C C . GLU A 1 361 ? -8.812 17.508 6.436 1.00 96.00 361 GLU A C 1
ATOM 2849 O O . GLU A 1 361 ? -9.684 17.408 7.303 1.00 96.00 361 GLU A O 1
ATOM 2854 N N . VAL A 1 362 ? -7.511 17.430 6.708 1.00 96.25 362 VAL A N 1
ATOM 2855 C CA . VAL A 1 362 ? -6.988 17.164 8.051 1.00 96.25 362 VAL A CA 1
ATOM 2856 C C . VAL A 1 362 ? -6.064 18.275 8.524 1.00 96.25 362 VAL A C 1
ATOM 2858 O O . VAL A 1 362 ? -5.451 18.985 7.726 1.00 96.25 362 VAL A O 1
ATOM 2861 N N . THR A 1 363 ? -5.939 18.417 9.842 1.00 94.81 363 THR A N 1
ATOM 2862 C CA . THR A 1 363 ? -4.962 19.323 10.447 1.00 94.81 363 THR A CA 1
ATOM 2863 C C . THR A 1 363 ? -3.710 18.550 10.830 1.00 94.81 363 THR A C 1
ATOM 2865 O O . THR A 1 363 ? -3.782 17.597 11.605 1.00 94.81 363 THR A O 1
ATOM 2868 N N . GLN A 1 364 ? -2.558 18.973 10.308 1.00 94.38 364 GLN A N 1
ATOM 2869 C CA . GLN A 1 364 ? -1.255 18.414 10.658 1.00 94.38 364 GLN A CA 1
ATOM 2870 C C . GLN A 1 364 ? -0.465 19.395 11.525 1.00 94.38 364 GLN A C 1
ATOM 2872 O O . GLN A 1 364 ? -0.217 20.532 11.122 1.00 94.38 364 GLN A O 1
ATOM 2877 N N . VAL A 1 365 ? -0.031 18.942 12.700 1.00 94.75 365 VAL A N 1
ATOM 2878 C CA . VAL A 1 365 ? 0.842 19.694 13.608 1.00 94.75 365 VAL A CA 1
ATOM 2879 C C . VAL A 1 365 ? 2.078 18.845 13.894 1.00 94.75 365 VAL A C 1
ATOM 2881 O O . VAL A 1 365 ? 2.049 17.914 14.696 1.00 94.75 365 VAL A O 1
ATOM 2884 N N . GLY A 1 366 ? 3.180 19.155 13.208 1.00 92.12 366 GLY A N 1
ATOM 2885 C CA . GLY A 1 366 ? 4.395 18.340 13.259 1.00 92.12 366 GLY A CA 1
ATOM 2886 C C . GLY A 1 366 ? 4.175 16.964 12.623 1.00 92.12 366 GLY A C 1
ATOM 2887 O O . GLY A 1 366 ? 3.756 16.872 11.468 1.00 92.12 366 GLY A O 1
ATOM 2888 N N . SER A 1 367 ? 4.456 15.902 13.379 1.00 89.88 367 SER A N 1
ATOM 2889 C CA . SER A 1 367 ? 4.215 14.510 12.974 1.00 89.88 367 SER A CA 1
ATOM 2890 C C . SER A 1 367 ? 2.795 14.026 13.268 1.00 89.88 367 SER A C 1
ATOM 2892 O O . SER A 1 367 ? 2.445 12.924 12.867 1.00 89.88 367 SER A O 1
ATOM 2894 N N . ILE A 1 368 ? 1.966 14.812 13.960 1.00 89.44 368 ILE A N 1
ATOM 2895 C CA . ILE A 1 368 ? 0.619 14.385 14.344 1.00 89.44 368 ILE A CA 1
ATOM 2896 C C . ILE A 1 368 ? -0.386 14.938 13.342 1.00 89.44 368 ILE A C 1
ATOM 2898 O O . ILE A 1 368 ? -0.468 16.150 13.132 1.00 89.44 368 ILE A O 1
ATOM 2902 N N . VAL A 1 369 ? -1.182 14.049 12.758 1.00 91.69 369 VAL A N 1
ATOM 2903 C CA . VAL A 1 369 ? -2.369 14.400 11.978 1.00 91.69 369 VAL A CA 1
ATOM 2904 C C . VAL A 1 369 ? -3.603 14.070 12.774 1.00 91.69 369 VAL A C 1
ATOM 2906 O O . VAL A 1 369 ? -3.701 12.985 13.338 1.00 91.69 369 VAL A O 1
ATOM 2909 N N . SER A 1 370 ? -4.550 14.998 12.807 1.00 91.44 370 SER A N 1
ATOM 2910 C CA . SER A 1 370 ? -5.831 14.790 13.461 1.00 91.44 370 SER A CA 1
ATOM 2911 C C . SER A 1 370 ? -6.984 15.380 12.664 1.00 91.44 370 SER A C 1
ATOM 2913 O O . SER A 1 370 ? -6.826 16.343 11.906 1.00 91.44 370 SER A O 1
ATOM 2915 N N . PHE A 1 371 ? -8.157 14.778 12.834 1.00 93.31 371 PHE A N 1
ATOM 2916 C CA . PHE A 1 371 ? -9.415 15.293 12.311 1.00 93.31 371 PHE A CA 1
ATOM 2917 C C . PHE A 1 371 ? -10.589 14.858 13.189 1.00 93.31 371 PHE A C 1
ATOM 2919 O O . PHE A 1 371 ? -10.543 13.832 13.876 1.00 93.31 371 PHE A O 1
ATOM 2926 N N . GLU A 1 372 ? -11.642 15.672 13.181 1.00 90.56 372 GLU A N 1
ATOM 2927 C CA . GLU A 1 372 ? -12.880 15.379 13.895 1.00 90.56 372 GLU A CA 1
ATOM 2928 C C . GLU A 1 372 ? -13.862 14.629 12.992 1.00 90.56 372 GLU A C 1
ATOM 2930 O O . GLU A 1 372 ? -14.089 14.978 11.831 1.00 90.56 372 GLU A O 1
ATOM 2935 N N . VAL A 1 373 ? -14.471 13.595 13.557 1.00 89.25 373 VAL A N 1
ATOM 2936 C CA . VAL A 1 373 ? -15.472 12.753 12.915 1.00 89.25 373 VAL A CA 1
ATOM 2937 C C . VAL A 1 373 ? -16.792 12.937 13.638 1.00 89.25 373 VAL A C 1
ATOM 2939 O O . VAL A 1 373 ? -16.848 12.807 14.858 1.00 89.25 373 VAL A O 1
ATOM 2942 N N . TYR A 1 374 ? -17.845 13.208 12.871 1.00 91.06 374 TYR A N 1
ATOM 2943 C CA . TYR A 1 374 ? -19.228 13.295 13.336 1.00 91.06 374 TYR A CA 1
ATOM 2944 C C . TYR A 1 374 ? -20.110 12.555 12.337 1.00 91.06 374 TYR A C 1
ATOM 2946 O O . TYR A 1 374 ? -20.787 13.177 11.525 1.00 91.06 374 TYR A O 1
ATOM 2954 N N . GLU A 1 375 ? -20.046 11.227 12.362 1.00 93.00 375 GLU A N 1
ATOM 2955 C CA . GLU A 1 375 ? -20.751 10.377 11.400 1.00 93.00 375 GLU A CA 1
ATOM 2956 C C . GLU A 1 375 ? -21.706 9.411 12.090 1.00 93.00 375 GLU A C 1
ATOM 2958 O O . GLU A 1 375 ? -21.528 9.041 13.255 1.00 93.00 375 GLU A O 1
ATOM 2963 N N . LEU A 1 376 ? -22.748 9.014 11.363 1.00 91.62 376 LEU A N 1
ATOM 2964 C CA . LEU A 1 376 ? -23.708 8.028 11.841 1.00 91.62 376 LEU A CA 1
ATOM 2965 C C . LEU A 1 376 ? -23.107 6.627 11.746 1.00 91.62 376 LEU A C 1
ATOM 2967 O O . LEU A 1 376 ? -22.649 6.197 10.686 1.00 91.62 376 LEU A O 1
ATOM 2971 N N . LEU A 1 377 ? -23.157 5.890 12.854 1.00 92.69 377 LEU A N 1
ATOM 2972 C CA . LEU A 1 377 ? -22.844 4.469 12.844 1.00 92.69 377 LEU A CA 1
ATOM 2973 C C . LEU A 1 377 ? -23.911 3.705 12.061 1.00 92.69 377 LEU A C 1
ATOM 2975 O O . LEU A 1 377 ? -25.105 3.785 12.350 1.00 92.69 377 LEU A O 1
ATOM 2979 N N . GLN A 1 378 ? -23.453 2.930 11.086 1.00 93.38 378 GLN A N 1
ATOM 2980 C CA . GLN A 1 378 ? -24.272 2.019 10.306 1.00 93.38 378 GLN A CA 1
ATOM 2981 C C . GLN A 1 378 ? -24.309 0.658 10.997 1.00 93.38 378 GLN A C 1
ATOM 2983 O O . GLN A 1 378 ? -23.271 0.044 11.254 1.00 93.38 378 GLN A O 1
ATOM 2988 N N . PHE A 1 379 ? -25.507 0.157 11.274 1.00 92.44 379 PHE A N 1
ATOM 2989 C CA . PHE A 1 379 ? -25.703 -1.138 11.918 1.00 92.44 379 PHE A CA 1
ATOM 2990 C C . PHE A 1 379 ? -26.060 -2.199 10.879 1.00 92.44 379 PHE A C 1
ATOM 2992 O O . PHE A 1 379 ? -26.846 -1.952 9.965 1.00 92.44 379 PHE A O 1
ATOM 2999 N N . ARG A 1 380 ? -25.475 -3.396 11.010 1.00 90.31 380 ARG A N 1
ATOM 3000 C CA . ARG A 1 380 ? -25.893 -4.566 10.214 1.00 90.31 380 ARG A CA 1
ATOM 3001 C C . ARG A 1 380 ? -27.185 -5.186 10.748 1.00 90.31 380 ARG A C 1
ATOM 3003 O O . ARG A 1 380 ? -27.896 -5.854 10.005 1.00 90.31 380 ARG A O 1
ATOM 3010 N N . ASP A 1 381 ? -27.460 -4.982 12.032 1.00 90.25 381 ASP A N 1
ATOM 3011 C CA . ASP A 1 381 ? -28.669 -5.408 12.723 1.00 90.25 381 ASP A CA 1
ATOM 3012 C C . ASP A 1 381 ? -29.566 -4.195 13.040 1.00 90.25 381 ASP A C 1
ATOM 3014 O O . ASP A 1 381 ? -29.365 -3.091 12.536 1.00 90.25 381 ASP A O 1
ATOM 3018 N N . ARG A 1 382 ? -30.584 -4.389 13.883 1.00 87.50 382 ARG A N 1
ATOM 3019 C CA . ARG A 1 382 ? -31.479 -3.312 14.339 1.00 87.50 382 ARG A CA 1
ATOM 3020 C C . ARG A 1 382 ? -30.865 -2.437 15.447 1.00 87.50 382 ARG A C 1
ATOM 3022 O O . ARG A 1 382 ? -31.606 -1.795 16.184 1.00 87.50 382 ARG A O 1
ATOM 3029 N N . GLY A 1 383 ? -29.538 -2.441 15.595 1.00 89.25 383 GLY A N 1
ATOM 3030 C CA . GLY A 1 383 ? -28.817 -1.799 16.694 1.00 89.25 383 GLY A CA 1
ATOM 3031 C C . GLY A 1 383 ? -28.760 -2.645 17.970 1.00 89.25 383 GLY A C 1
ATOM 3032 O O . GLY A 1 383 ? -28.387 -2.133 19.021 1.00 89.25 383 GLY A O 1
ATOM 3033 N N . GLU A 1 384 ? -29.122 -3.930 17.911 1.00 91.75 384 GLU A N 1
ATOM 3034 C CA . GLU A 1 384 ? -29.141 -4.829 19.075 1.00 91.75 384 GLU A CA 1
ATOM 3035 C C . GLU A 1 384 ? -27.735 -5.048 19.639 1.00 91.75 384 GLU A C 1
ATOM 3037 O O . GLU A 1 384 ? -27.531 -4.976 20.851 1.00 91.75 384 GLU A O 1
ATOM 3042 N N . THR A 1 385 ? -26.746 -5.259 18.765 1.00 91.75 385 THR A N 1
ATOM 3043 C CA . THR A 1 385 ? -25.350 -5.427 19.187 1.00 91.75 385 THR A CA 1
ATOM 3044 C C . THR A 1 385 ? -24.803 -4.139 19.804 1.00 91.75 385 THR A C 1
ATOM 3046 O O . THR A 1 385 ? -24.12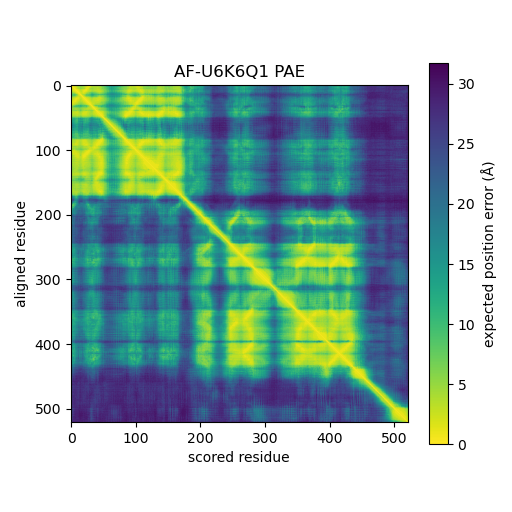9 -4.178 20.831 1.00 91.75 385 THR A O 1
ATOM 3049 N N . PHE A 1 386 ? -25.152 -2.978 19.243 1.00 93.00 386 PHE A N 1
ATOM 3050 C CA . PHE A 1 386 ? -24.803 -1.694 19.847 1.00 93.00 386 PHE A CA 1
ATOM 3051 C C . PHE A 1 386 ? -25.466 -1.489 21.209 1.00 93.00 386 PHE A C 1
ATOM 3053 O O . PHE A 1 386 ? -24.805 -1.046 22.144 1.00 93.00 386 PHE A O 1
ATOM 3060 N N . ALA A 1 387 ? -26.745 -1.840 21.349 1.00 90.25 387 ALA A N 1
ATOM 3061 C CA . ALA A 1 387 ? -27.445 -1.760 22.626 1.00 90.25 387 ALA A CA 1
ATOM 3062 C C . ALA A 1 387 ? -26.793 -2.662 23.687 1.00 90.25 387 ALA A C 1
ATOM 3064 O O . ALA A 1 387 ? -26.656 -2.238 24.832 1.00 90.25 387 ALA A O 1
ATOM 3065 N N . SER A 1 388 ? -26.340 -3.862 23.301 1.00 90.81 388 SER A N 1
ATOM 3066 C CA . SER A 1 388 ? -25.551 -4.752 24.163 1.00 90.81 388 SER A CA 1
ATOM 3067 C C . SER A 1 388 ? -24.250 -4.085 24.611 1.00 90.81 388 SER A C 1
ATOM 3069 O O . SER A 1 388 ? -24.007 -3.984 25.810 1.00 90.81 388 SER A O 1
ATOM 3071 N N . LEU A 1 389 ? -23.466 -3.530 23.678 1.00 90.38 389 LEU A N 1
ATOM 3072 C CA . LEU A 1 389 ? -22.227 -2.822 24.013 1.00 90.38 389 LEU A CA 1
ATOM 3073 C C . LEU A 1 389 ? -22.485 -1.625 24.943 1.00 90.38 389 LEU A C 1
ATOM 3075 O O . LEU A 1 389 ? -21.776 -1.430 25.929 1.00 90.38 389 LEU A O 1
ATOM 3079 N N . ALA A 1 390 ? -23.500 -0.814 24.641 1.00 89.62 390 ALA A N 1
ATOM 3080 C CA . ALA A 1 390 ? -23.873 0.336 25.457 1.00 89.62 390 ALA A CA 1
ATOM 3081 C C . ALA A 1 390 ? -24.263 -0.096 26.878 1.00 89.62 390 ALA A C 1
ATOM 3083 O O . ALA A 1 390 ? -23.847 0.534 27.850 1.00 89.62 390 ALA A O 1
ATOM 3084 N N . LEU A 1 391 ? -25.006 -1.198 27.006 1.00 88.69 391 LEU A N 1
ATOM 3085 C CA . LEU A 1 391 ? -25.349 -1.788 28.293 1.00 88.69 391 LEU A CA 1
ATOM 3086 C C . LEU A 1 391 ? -24.090 -2.227 29.056 1.00 88.69 391 LEU A C 1
ATOM 3088 O O . LEU A 1 391 ? -23.966 -1.881 30.231 1.00 88.69 391 LEU A O 1
ATOM 3092 N N . SER A 1 392 ? -23.148 -2.909 28.399 1.00 87.62 392 SER A N 1
ATOM 3093 C CA . SER A 1 392 ? -21.861 -3.307 28.990 1.00 87.62 392 SER A CA 1
ATOM 3094 C C . SER A 1 392 ? -21.086 -2.087 29.502 1.00 87.62 392 SER A C 1
ATOM 3096 O O . SER A 1 392 ? -20.683 -2.057 30.662 1.00 87.62 392 SER A O 1
ATOM 3098 N N . ILE A 1 393 ? -20.996 -1.011 28.707 1.00 86.62 393 ILE A N 1
ATOM 3099 C CA . ILE A 1 393 ? -20.368 0.262 29.115 1.00 86.62 393 ILE A CA 1
ATOM 3100 C C . ILE A 1 393 ? -21.072 0.872 30.336 1.00 86.62 393 ILE A C 1
ATOM 3102 O O . ILE A 1 393 ? -20.421 1.431 31.219 1.00 86.62 393 ILE A O 1
ATOM 3106 N N . MET A 1 394 ? -22.401 0.796 30.413 1.00 83.94 394 MET A N 1
ATOM 3107 C CA . MET A 1 394 ? -23.154 1.335 31.550 1.00 83.94 394 MET A CA 1
ATOM 3108 C C . MET A 1 394 ? -23.011 0.485 32.823 1.00 83.94 394 MET A C 1
ATOM 3110 O O . MET A 1 394 ? -23.064 1.037 33.928 1.00 83.94 394 MET A O 1
ATOM 3114 N N . GLN A 1 395 ? -22.875 -0.837 32.684 1.00 83.69 395 GLN A N 1
ATOM 3115 C CA . GLN A 1 395 ? -22.781 -1.795 33.790 1.00 83.69 395 GLN A CA 1
ATOM 3116 C C . GLN A 1 395 ? -21.372 -1.896 34.370 1.00 83.69 395 GLN A C 1
ATOM 3118 O O . GLN A 1 395 ? -21.215 -1.927 35.594 1.00 83.69 395 GLN A O 1
ATOM 3123 N N . GLU A 1 396 ? -20.354 -1.943 33.518 1.00 77.12 396 GLU A N 1
ATOM 3124 C CA . GLU A 1 396 ? -18.987 -2.193 33.947 1.00 77.12 396 GLU A CA 1
ATOM 3125 C C . GLU A 1 396 ? -18.369 -0.985 34.659 1.00 77.12 396 GLU A C 1
ATOM 3127 O O . GLU A 1 396 ? -18.589 0.180 34.318 1.00 77.12 396 GLU A O 1
ATOM 3132 N N . GLN A 1 397 ? -17.574 -1.280 35.692 1.00 63.78 397 GLN A N 1
ATOM 3133 C CA . GLN A 1 397 ? -16.738 -0.283 36.370 1.00 63.78 397 GLN A CA 1
ATOM 3134 C C . GLN A 1 397 ? -15.390 -0.094 35.665 1.00 63.78 397 GLN A C 1
ATOM 3136 O O . GLN A 1 397 ? -14.695 0.893 35.903 1.00 63.78 397 GLN A O 1
ATOM 3141 N N . GLN A 1 398 ? -15.001 -1.084 34.861 1.00 78.06 398 GLN A N 1
ATOM 3142 C CA . GLN A 1 398 ? -13.706 -1.160 34.205 1.00 78.06 398 GLN A CA 1
ATOM 3143 C C . GLN A 1 398 ? -13.782 -0.624 32.771 1.00 78.06 398 GLN A C 1
ATOM 3145 O O . GLN A 1 398 ? -14.747 0.031 32.376 1.00 78.06 398 GLN A O 1
ATOM 3150 N N . HIS A 1 399 ? -12.702 -0.818 32.020 1.00 82.19 399 HIS A N 1
ATOM 3151 C CA . HIS A 1 399 ? -12.611 -0.409 30.631 1.00 82.19 399 HIS A CA 1
ATOM 3152 C C . HIS A 1 399 ? -13.191 -1.503 29.729 1.00 82.19 399 HIS A C 1
ATOM 3154 O O . HIS A 1 399 ? -12.672 -2.616 29.717 1.00 82.19 399 HIS A O 1
ATOM 3160 N N . VAL A 1 400 ? -14.204 -1.163 28.935 1.00 87.31 400 VAL A N 1
ATOM 3161 C CA . VAL A 1 400 ? -14.726 -2.025 27.872 1.00 87.31 400 VAL A CA 1
ATOM 3162 C C . VAL A 1 400 ? -13.755 -1.985 26.694 1.00 87.31 400 VAL A C 1
ATOM 3164 O O . VAL A 1 400 ? -13.421 -0.904 26.197 1.00 87.31 400 VAL A O 1
ATOM 3167 N N . ARG A 1 401 ? -13.295 -3.155 26.240 1.00 88.19 401 ARG A N 1
ATOM 3168 C CA . ARG A 1 401 ? -12.431 -3.293 25.057 1.00 88.19 401 ARG A CA 1
ATOM 3169 C C . ARG A 1 401 ? -13.283 -3.280 23.792 1.00 88.19 401 ARG A C 1
ATOM 3171 O O . ARG A 1 401 ? -14.119 -4.158 23.589 1.00 88.19 4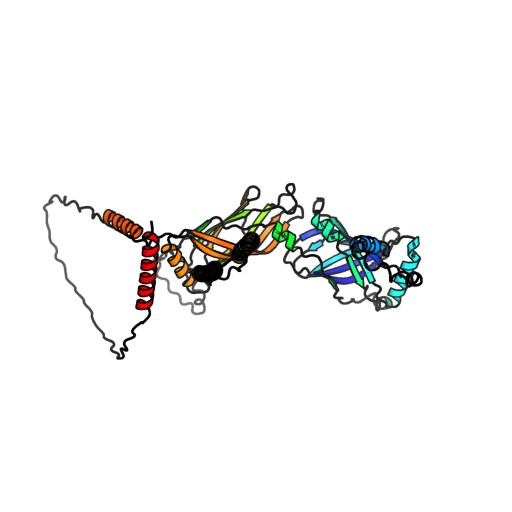01 ARG A O 1
ATOM 3178 N N . VAL A 1 402 ? -13.037 -2.314 22.917 1.00 90.44 402 VAL A N 1
ATOM 3179 C CA . VAL A 1 402 ? -13.658 -2.236 21.594 1.00 90.44 402 VAL A CA 1
ATOM 3180 C C . VAL A 1 402 ? -12.572 -2.359 20.539 1.00 90.44 402 VAL A C 1
ATOM 3182 O O . VAL A 1 402 ? -11.664 -1.535 20.466 1.00 90.44 402 VAL A O 1
ATOM 3185 N N . GLY A 1 403 ? -12.663 -3.403 19.726 1.00 90.69 403 GLY A N 1
ATOM 3186 C CA . GLY A 1 403 ? -11.830 -3.568 18.548 1.00 90.69 403 GLY A CA 1
ATOM 3187 C C . GLY A 1 403 ? -12.267 -2.618 17.435 1.00 90.69 403 GLY A C 1
ATOM 3188 O O . GLY A 1 403 ? -13.453 -2.359 17.245 1.00 90.69 403 GLY A O 1
ATOM 3189 N N . VAL A 1 404 ? -11.308 -2.104 16.683 1.00 91.00 404 VAL A N 1
ATOM 3190 C CA . VAL A 1 404 ? -11.508 -1.272 15.499 1.00 91.00 404 VAL A CA 1
ATOM 3191 C C . VAL A 1 404 ? -10.763 -1.942 14.359 1.00 91.00 404 VAL A C 1
ATOM 3193 O O . VAL A 1 404 ? -9.550 -2.132 14.440 1.00 91.00 404 VAL A O 1
ATOM 3196 N N . LYS A 1 405 ? -11.490 -2.313 13.306 1.00 93.12 405 LYS A N 1
ATOM 3197 C CA . LYS A 1 405 ? -10.936 -2.975 12.121 1.00 93.12 405 LYS A CA 1
ATOM 3198 C C . LYS A 1 405 ? -11.451 -2.314 10.856 1.00 93.12 405 LYS A C 1
ATOM 3200 O O . LYS A 1 405 ? -12.655 -2.132 10.729 1.00 93.12 405 LYS A O 1
ATOM 3205 N N . GLY A 1 406 ? -10.593 -1.995 9.898 1.00 92.06 406 GLY A N 1
ATOM 3206 C CA . GLY A 1 406 ? -11.046 -1.325 8.685 1.00 92.06 406 GLY A CA 1
ATOM 3207 C C . GLY A 1 406 ? -9.948 -1.001 7.694 1.00 92.06 406 GLY A C 1
ATOM 3208 O O . GLY A 1 406 ? -8.875 -1.597 7.727 1.00 92.06 406 GLY A O 1
ATOM 3209 N N . THR A 1 407 ? -10.231 -0.033 6.831 1.00 92.00 407 THR A N 1
ATOM 3210 C CA . THR A 1 407 ? -9.279 0.509 5.861 1.00 92.00 407 THR A CA 1
ATOM 3211 C C . THR A 1 407 ? -9.303 2.033 5.855 1.00 92.00 407 THR A C 1
ATOM 3213 O O . THR A 1 407 ? -10.353 2.641 6.063 1.00 92.00 407 THR A O 1
ATOM 3216 N N . ALA A 1 408 ? -8.164 2.651 5.568 1.00 90.69 408 ALA A N 1
ATOM 3217 C CA . ALA A 1 408 ? -8.007 4.083 5.362 1.00 90.69 408 ALA A CA 1
ATOM 3218 C C . ALA A 1 408 ? -7.716 4.396 3.889 1.00 90.69 408 ALA A C 1
ATOM 3220 O O . ALA A 1 408 ? -7.061 3.619 3.187 1.00 90.69 408 ALA A O 1
ATOM 3221 N N . SER A 1 409 ? -8.143 5.577 3.452 1.00 91.19 409 SER A N 1
ATOM 3222 C CA . SER A 1 409 ? -7.582 6.258 2.290 1.00 91.19 409 SER A CA 1
ATOM 3223 C C . SER A 1 409 ? -6.901 7.546 2.739 1.00 91.19 409 SER A C 1
ATOM 3225 O O . SER A 1 409 ? -7.400 8.271 3.599 1.00 91.19 409 SER A O 1
ATOM 3227 N N . VAL A 1 410 ? -5.721 7.818 2.197 1.00 91.44 410 VAL A N 1
ATOM 3228 C CA . VAL A 1 410 ? -4.888 8.956 2.578 1.00 91.44 410 VAL A CA 1
ATOM 3229 C C . VAL A 1 410 ? -4.368 9.612 1.310 1.00 91.44 410 VAL A C 1
ATOM 3231 O O . VAL A 1 410 ? -3.667 8.989 0.516 1.00 91.44 410 VAL A O 1
ATOM 3234 N N . LEU A 1 411 ? -4.692 10.889 1.130 1.00 91.31 411 LEU A N 1
ATOM 3235 C CA . LEU A 1 411 ? -4.064 11.740 0.128 1.00 91.31 411 LEU A CA 1
ATOM 3236 C C . LEU A 1 411 ? -2.977 12.557 0.814 1.00 91.31 411 LEU A C 1
ATOM 3238 O O . LEU A 1 411 ? -3.267 13.394 1.674 1.00 91.31 411 LEU A O 1
ATOM 3242 N N . LEU A 1 412 ? -1.732 12.339 0.411 1.00 93.00 412 LEU A N 1
ATOM 3243 C CA . LEU A 1 412 ? -0.581 13.039 0.959 1.00 93.00 412 LEU A CA 1
ATOM 3244 C C . LEU A 1 412 ? 0.248 13.693 -0.142 1.00 93.00 412 LEU A C 1
ATOM 3246 O O . LEU A 1 412 ? 0.263 13.261 -1.289 1.00 93.00 412 LEU A O 1
ATOM 3250 N N . LEU A 1 413 ? 0.941 14.763 0.219 1.00 89.69 413 LEU A N 1
ATOM 3251 C CA . LEU A 1 413 ? 1.916 15.443 -0.609 1.00 89.69 413 LEU A CA 1
ATOM 3252 C C . LEU A 1 413 ? 3.305 15.089 -0.084 1.00 89.69 413 LEU A C 1
ATOM 3254 O O . LEU A 1 413 ? 3.645 15.359 1.070 1.00 89.69 413 LEU A O 1
ATOM 3258 N N . SER A 1 414 ? 4.092 14.468 -0.949 1.00 87.56 414 SER A N 1
ATOM 3259 C CA . SER A 1 414 ? 5.467 14.053 -0.689 1.00 87.56 414 SER A CA 1
ATOM 3260 C C . SER A 1 414 ? 6.431 14.790 -1.630 1.00 87.56 414 SER A C 1
ATOM 3262 O O . SER A 1 414 ? 5.984 15.430 -2.588 1.00 87.56 414 SER A O 1
ATOM 3264 N N . PRO A 1 415 ? 7.757 14.666 -1.443 1.00 79.44 415 PRO A N 1
ATOM 3265 C CA . PRO A 1 415 ? 8.734 15.148 -2.425 1.00 79.44 415 PRO A CA 1
ATOM 3266 C C . PRO A 1 415 ? 8.604 14.500 -3.814 1.00 79.44 415 PRO A C 1
ATOM 3268 O O . PRO A 1 415 ? 9.146 15.020 -4.786 1.00 79.44 415 PRO A O 1
ATOM 3271 N N . LEU A 1 416 ? 7.906 13.363 -3.915 1.00 73.75 416 LEU A N 1
ATOM 3272 C CA . LEU A 1 416 ? 7.589 12.705 -5.184 1.00 73.75 416 LEU A CA 1
ATOM 3273 C C . LEU A 1 416 ? 6.351 13.295 -5.875 1.00 73.75 416 LEU A C 1
ATOM 3275 O O . LEU A 1 416 ? 6.064 12.932 -7.009 1.00 73.75 416 LEU A O 1
ATOM 3279 N N . GLY A 1 417 ? 5.628 14.197 -5.214 1.00 80.69 417 GLY A N 1
ATOM 3280 C CA . GLY A 1 417 ? 4.330 14.694 -5.653 1.00 80.69 417 GLY A CA 1
ATOM 3281 C C . GLY A 1 417 ? 3.191 14.182 -4.775 1.00 80.69 417 GLY A C 1
ATOM 3282 O O . GLY A 1 417 ? 3.397 13.737 -3.639 1.00 80.69 417 GLY A O 1
ATOM 3283 N N . GLU A 1 418 ? 1.972 14.303 -5.293 1.00 85.50 418 GLU A N 1
ATOM 3284 C CA . GLU A 1 418 ? 0.771 13.805 -4.625 1.00 85.50 418 GLU A CA 1
ATOM 3285 C C . GLU A 1 418 ? 0.717 12.281 -4.720 1.00 85.50 418 GLU A C 1
ATOM 3287 O O . GLU A 1 418 ? 0.841 11.716 -5.804 1.00 85.50 418 GLU A O 1
ATOM 3292 N N . LEU A 1 419 ? 0.555 11.631 -3.572 1.00 80.81 419 LEU A N 1
ATOM 3293 C CA . LEU A 1 419 ? 0.395 10.190 -3.454 1.00 80.81 419 LEU A CA 1
ATOM 3294 C C . LEU A 1 419 ? -0.978 9.922 -2.849 1.00 80.81 419 LEU A C 1
ATOM 3296 O O . LEU A 1 419 ? -1.297 10.409 -1.759 1.00 80.81 419 LEU A O 1
ATOM 3300 N N . HIS A 1 420 ? -1.790 9.144 -3.560 1.00 87.50 420 HIS A N 1
ATOM 3301 C CA . HIS A 1 420 ? -3.064 8.651 -3.050 1.00 87.50 420 HIS A CA 1
ATOM 3302 C C . HIS A 1 420 ? -2.891 7.193 -2.647 1.00 87.50 420 HIS A C 1
ATOM 3304 O O . HIS A 1 420 ? -2.671 6.326 -3.495 1.00 87.50 420 HIS A O 1
ATOM 3310 N N . LEU A 1 421 ? -2.934 6.956 -1.340 1.00 84.69 421 LEU A N 1
ATOM 3311 C CA . LEU A 1 421 ? -2.853 5.638 -0.729 1.00 84.69 421 LEU A CA 1
ATOM 3312 C C . LEU A 1 421 ? -4.268 5.187 -0.384 1.00 84.69 421 LEU A C 1
ATOM 3314 O O . LEU A 1 421 ? -4.996 5.913 0.292 1.00 84.69 421 LEU A O 1
ATOM 3318 N N . THR A 1 422 ? -4.665 4.000 -0.822 1.00 86.94 422 THR A N 1
ATOM 3319 C CA . THR A 1 422 ? -5.992 3.450 -0.521 1.00 86.94 422 THR A CA 1
ATOM 3320 C C . THR A 1 422 ? -5.873 2.041 0.043 1.00 86.94 422 THR A C 1
ATOM 3322 O O . THR A 1 422 ? -4.851 1.381 -0.129 1.00 86.94 422 THR A O 1
ATOM 3325 N N . GLY A 1 423 ? -6.890 1.605 0.788 1.00 83.19 423 GLY A N 1
ATOM 3326 C CA . GLY A 1 423 ? -6.907 0.264 1.373 1.00 83.19 423 GLY A CA 1
ATOM 3327 C C . GLY A 1 423 ? -5.911 0.057 2.517 1.00 83.19 423 GLY A C 1
ATOM 3328 O O . GLY A 1 423 ? -5.603 -1.086 2.836 1.00 83.19 423 GLY A O 1
ATOM 3329 N N . LEU A 1 424 ? -5.415 1.129 3.150 1.00 83.38 424 LEU A N 1
ATOM 3330 C CA . LEU A 1 424 ? -4.464 1.024 4.260 1.00 83.38 424 LEU A CA 1
ATOM 3331 C C . LEU A 1 424 ? -5.140 0.323 5.447 1.00 83.38 424 LEU A C 1
ATOM 3333 O O . LEU A 1 424 ? -6.096 0.882 5.987 1.00 83.38 424 LEU A O 1
ATOM 3337 N N . PRO A 1 425 ? -4.711 -0.880 5.861 1.00 84.75 425 PRO A N 1
ATOM 3338 C CA . PRO A 1 425 ? -5.408 -1.627 6.897 1.00 84.75 425 PRO A CA 1
ATOM 3339 C C . PRO A 1 425 ? -5.321 -0.904 8.246 1.00 84.75 425 PRO A C 1
ATOM 3341 O O . PRO A 1 425 ? -4.257 -0.459 8.666 1.00 84.75 425 PRO A O 1
ATOM 3344 N N . ILE A 1 426 ? -6.450 -0.814 8.946 1.00 87.56 426 ILE A N 1
ATOM 3345 C CA . ILE A 1 426 ? -6.544 -0.266 10.301 1.00 87.56 426 ILE A CA 1
ATOM 3346 C C . ILE A 1 426 ? -6.908 -1.406 11.245 1.00 87.56 426 ILE A C 1
ATOM 3348 O O . ILE A 1 426 ? -7.960 -2.027 11.084 1.00 87.56 426 ILE A O 1
ATOM 3352 N N . HIS A 1 427 ? -6.074 -1.626 12.259 1.00 86.94 427 HIS A N 1
ATOM 3353 C CA . HIS A 1 427 ? -6.357 -2.508 13.388 1.00 86.94 427 HIS A CA 1
ATOM 3354 C C . HIS A 1 427 ? -5.972 -1.780 14.675 1.00 86.94 427 HIS A C 1
ATOM 3356 O O . HIS A 1 427 ? -4.836 -1.346 14.829 1.00 86.94 427 HIS A O 1
ATOM 3362 N N . SER A 1 428 ? -6.925 -1.596 15.584 1.00 85.69 428 SER A N 1
ATOM 3363 C CA . SER A 1 428 ? -6.684 -0.941 16.872 1.00 85.69 428 SER A CA 1
ATOM 3364 C C . SER A 1 428 ? -7.630 -1.499 17.925 1.00 85.69 428 SER A C 1
ATOM 3366 O O . SER A 1 428 ? -8.764 -1.856 17.623 1.00 85.69 428 SER A O 1
ATOM 3368 N N . VAL A 1 429 ? -7.203 -1.512 19.185 1.00 85.50 429 VAL A N 1
ATOM 3369 C CA . VAL A 1 429 ? -8.077 -1.789 20.331 1.00 85.50 429 VAL A CA 1
ATOM 3370 C C . VAL A 1 429 ? -8.213 -0.509 21.143 1.00 85.50 429 VAL A C 1
ATOM 3372 O O . VAL A 1 429 ? -7.221 0.106 21.525 1.00 85.50 429 VAL A O 1
ATOM 3375 N N . VAL A 1 430 ? -9.449 -0.083 21.380 1.00 85.81 430 VAL A N 1
ATOM 3376 C CA . VAL A 1 430 ? -9.778 1.124 22.138 1.00 85.81 430 VAL A CA 1
ATOM 3377 C C . VAL A 1 430 ? -10.427 0.717 23.452 1.00 85.81 430 VAL A C 1
ATOM 3379 O O . VAL A 1 430 ? -11.293 -0.155 23.499 1.00 85.81 430 VAL A O 1
ATOM 3382 N N . PHE A 1 431 ? -10.016 1.371 24.531 1.00 85.69 431 PHE A N 1
ATOM 3383 C CA . PHE A 1 431 ? -10.556 1.149 25.865 1.00 85.69 431 PHE A CA 1
ATOM 3384 C C . PHE A 1 431 ? -11.560 2.249 26.192 1.00 85.69 431 PHE A C 1
ATOM 3386 O O . PHE A 1 431 ? -11.198 3.417 26.343 1.00 85.69 431 PHE A O 1
ATOM 3393 N N . ILE A 1 432 ? -12.832 1.882 26.313 1.00 85.31 432 ILE A N 1
ATOM 3394 C CA . ILE A 1 432 ? -13.893 2.802 26.716 1.00 85.31 432 ILE A CA 1
ATOM 3395 C C . ILE A 1 432 ? -14.080 2.666 28.218 1.00 85.31 432 ILE A C 1
ATOM 3397 O O . ILE A 1 432 ? -14.428 1.600 28.716 1.00 85.31 432 ILE A O 1
ATOM 3401 N N . LYS A 1 433 ? -13.868 3.751 28.960 1.00 82.56 433 LYS A N 1
ATOM 3402 C CA . LYS A 1 433 ? -14.126 3.755 30.400 1.00 82.56 433 LYS A CA 1
ATOM 3403 C C . LYS A 1 433 ? -15.619 3.527 30.662 1.00 82.56 433 LYS A C 1
ATOM 3405 O O . LYS A 1 433 ? -16.444 4.327 30.218 1.00 82.56 433 LYS A O 1
ATOM 3410 N N . GLY A 1 434 ? -15.945 2.465 31.395 1.00 84.19 434 GLY A N 1
ATOM 3411 C CA . GLY A 1 434 ? -17.301 2.182 31.842 1.00 84.19 434 GLY A CA 1
ATOM 3412 C C . GLY A 1 434 ? -17.852 3.298 32.730 1.00 84.19 434 GLY A C 1
ATOM 3413 O O . GLY A 1 434 ? -17.117 3.976 33.456 1.00 84.19 434 GLY A O 1
ATOM 3414 N N . LEU A 1 435 ? -19.163 3.518 32.653 1.00 80.81 435 LEU A N 1
ATOM 3415 C CA . LEU A 1 435 ? -19.843 4.575 33.403 1.00 80.81 435 LEU A CA 1
ATOM 3416 C C . LEU A 1 435 ? -20.227 4.132 34.821 1.00 80.81 435 LEU A C 1
ATOM 3418 O O . LEU A 1 435 ? -20.489 4.986 35.667 1.00 80.81 435 LEU A O 1
ATOM 3422 N N . GLY A 1 436 ? -20.284 2.822 35.098 1.00 78.31 436 GLY A N 1
ATOM 3423 C CA . GLY A 1 436 ? -20.650 2.288 36.414 1.00 78.31 436 GLY A CA 1
ATOM 3424 C C . GLY A 1 436 ? -21.991 2.812 36.950 1.00 78.31 436 GLY A C 1
ATOM 3425 O O . GLY A 1 436 ? -22.154 2.978 38.164 1.00 78.31 436 GLY A O 1
ATOM 3426 N N . LEU A 1 437 ? -22.952 3.107 36.066 1.00 72.75 437 LEU A N 1
ATOM 3427 C CA . LEU A 1 437 ? -24.234 3.723 36.433 1.00 72.75 437 LEU A CA 1
ATOM 3428 C C . LEU A 1 437 ? -25.085 2.802 37.309 1.00 72.75 437 LEU A C 1
ATOM 3430 O O . LEU A 1 437 ? -25.828 3.277 38.165 1.00 72.75 437 LEU A O 1
ATOM 3434 N N . PHE A 1 438 ? -24.939 1.488 37.134 1.00 73.81 438 PHE A N 1
ATOM 3435 C CA . PHE A 1 438 ? -25.691 0.474 37.874 1.00 73.81 438 PHE A CA 1
ATOM 3436 C C . PHE A 1 438 ? -25.037 0.043 39.190 1.00 73.81 438 PHE A C 1
ATOM 3438 O O . PHE A 1 438 ? -25.516 -0.883 39.845 1.00 73.81 438 PHE A O 1
ATOM 3445 N N . GLN A 1 439 ? -23.961 0.706 39.622 1.00 74.38 439 GLN A N 1
ATOM 3446 C CA . GLN A 1 439 ? -23.406 0.418 40.938 1.00 74.38 439 GLN A CA 1
ATOM 3447 C C . GLN A 1 439 ? -24.407 0.801 42.036 1.00 74.38 439 GLN A C 1
ATOM 3449 O O . GLN A 1 439 ? -25.009 1.876 41.962 1.00 74.38 439 GLN A O 1
ATOM 3454 N N . PRO A 1 440 ? -24.523 0.009 43.118 1.00 75.31 440 PRO A N 1
ATOM 3455 C CA . PRO A 1 440 ? -25.389 0.345 44.246 1.00 75.31 440 PRO A CA 1
ATOM 3456 C C . PRO A 1 440 ? -25.105 1.740 44.816 1.00 75.31 440 PRO A C 1
ATOM 3458 O O . PRO A 1 440 ? -26.031 2.433 45.224 1.00 75.31 440 PRO A O 1
ATOM 3461 N N . GLN A 1 441 ? -23.839 2.177 44.810 1.00 75.69 441 GLN A N 1
ATOM 3462 C CA . GLN A 1 441 ? -23.439 3.502 45.292 1.00 75.69 441 GLN A CA 1
ATOM 3463 C C . GLN A 1 441 ? -23.849 4.622 44.329 1.00 75.69 441 GLN A C 1
ATOM 3465 O O . GLN A 1 441 ? -24.410 5.626 44.772 1.00 75.69 441 GLN A O 1
ATOM 3470 N N . THR A 1 442 ? -23.636 4.452 43.021 1.00 73.25 442 THR A N 1
ATOM 3471 C CA . THR A 1 442 ? -24.064 5.422 41.999 1.00 73.25 442 THR A CA 1
ATOM 3472 C C . THR A 1 442 ? -25.583 5.544 41.972 1.00 73.25 442 THR A C 1
ATOM 3474 O O . THR A 1 442 ? -26.101 6.655 42.029 1.00 73.25 442 THR A O 1
ATOM 3477 N N . LEU A 1 443 ? -26.303 4.418 42.008 1.00 74.94 443 LEU A N 1
ATOM 3478 C CA . LEU A 1 443 ? -27.762 4.386 42.119 1.00 74.94 443 LEU A CA 1
ATOM 3479 C C . LEU A 1 443 ? -28.247 5.037 43.416 1.00 74.94 443 LEU A C 1
ATOM 3481 O O . LEU A 1 443 ? -29.186 5.825 43.380 1.00 74.94 443 LEU A O 1
ATOM 3485 N N . LYS A 1 444 ? -27.591 4.783 44.555 1.00 78.44 444 LYS A N 1
ATOM 3486 C CA . LYS A 1 444 ? -27.906 5.446 45.831 1.00 78.44 444 LYS A CA 1
ATOM 3487 C C . LYS A 1 444 ? -27.671 6.956 45.763 1.00 78.44 444 LYS A C 1
ATOM 3489 O O . LYS A 1 444 ? -28.450 7.712 46.334 1.00 78.44 444 LYS A O 1
ATOM 3494 N N . THR A 1 445 ? -26.641 7.396 45.045 1.00 76.31 445 THR A N 1
ATOM 3495 C CA . THR A 1 445 ? -26.299 8.816 44.872 1.00 76.31 445 THR A CA 1
ATOM 3496 C C . THR A 1 445 ? -27.275 9.513 43.923 1.00 76.31 445 THR A C 1
ATOM 3498 O O . THR A 1 445 ? -27.779 10.583 44.252 1.00 76.31 445 THR A O 1
ATOM 3501 N N . LEU A 1 446 ? -27.618 8.881 42.796 1.00 72.19 446 LEU A N 1
ATOM 3502 C CA . LEU A 1 446 ? -28.657 9.338 41.870 1.00 72.19 446 LEU A CA 1
ATOM 3503 C C . LEU A 1 446 ? -30.025 9.382 42.547 1.00 72.19 446 LEU A C 1
ATOM 3505 O O . LEU A 1 446 ? -30.716 10.386 42.434 1.00 72.19 446 LEU A O 1
ATOM 3509 N N . ALA A 1 447 ? -30.395 8.349 43.307 1.00 74.56 447 ALA A N 1
ATOM 3510 C CA . ALA A 1 447 ? -31.639 8.323 44.068 1.00 74.56 447 ALA A CA 1
ATOM 3511 C C . ALA A 1 447 ? -31.665 9.421 45.142 1.00 74.56 447 ALA A C 1
ATOM 3513 O O . ALA A 1 447 ? -32.659 10.130 45.262 1.00 74.56 447 ALA A O 1
ATOM 3514 N N . ALA A 1 448 ? -30.570 9.620 45.885 1.00 76.31 448 ALA A N 1
ATOM 3515 C CA . ALA A 1 448 ? -30.467 10.700 46.867 1.00 76.31 448 ALA A CA 1
ATOM 3516 C C . ALA A 1 448 ? -30.544 12.090 46.213 1.00 76.31 448 ALA A C 1
ATOM 3518 O O . ALA A 1 448 ? -31.191 12.990 46.748 1.00 76.31 448 ALA A O 1
ATOM 3519 N N . SER A 1 449 ? -29.924 12.269 45.045 1.00 72.62 449 SER A N 1
ATOM 3520 C CA . SER A 1 449 ? -29.984 13.514 44.278 1.00 72.62 449 SER A CA 1
ATOM 3521 C C . SER A 1 449 ? -31.384 13.761 43.711 1.00 72.62 449 SER A C 1
ATOM 3523 O O . SER A 1 449 ? -31.916 14.849 43.908 1.00 72.62 449 SER A O 1
ATOM 3525 N N . ALA A 1 450 ? -32.016 12.755 43.104 1.00 70.19 450 ALA A N 1
ATOM 3526 C CA . ALA A 1 450 ? -33.379 12.834 42.584 1.00 70.19 450 ALA A CA 1
ATOM 3527 C C . ALA A 1 450 ? -34.397 13.129 43.695 1.00 70.19 450 ALA A C 1
ATOM 3529 O O . ALA A 1 450 ? -35.280 13.960 43.505 1.00 70.19 450 ALA A O 1
ATOM 3530 N N . LEU A 1 451 ? -34.243 12.522 44.877 1.00 72.56 451 LEU A N 1
ATOM 3531 C CA . LEU A 1 451 ? -35.078 12.810 46.048 1.00 72.56 451 LEU A CA 1
ATOM 3532 C C . LEU A 1 451 ? -34.854 14.225 46.602 1.00 72.56 451 LEU A C 1
ATOM 3534 O O . LEU A 1 451 ? -35.812 14.869 47.022 1.00 72.56 451 LEU A O 1
ATOM 3538 N N . ASN A 1 452 ? -33.622 14.742 46.570 1.00 69.94 452 ASN A N 1
ATOM 3539 C CA . ASN A 1 452 ? -33.347 16.133 46.942 1.00 69.94 452 ASN A CA 1
ATOM 3540 C C . ASN A 1 452 ? -33.927 17.136 45.930 1.00 69.94 452 ASN A C 1
ATOM 3542 O O . ASN A 1 452 ? -34.388 18.203 46.336 1.00 69.94 452 ASN A O 1
ATOM 3546 N N . SER A 1 453 ? -33.949 16.790 44.641 1.00 60.88 453 SER A N 1
ATOM 3547 C CA . SER A 1 453 ? -34.588 17.581 43.579 1.00 60.88 453 SER A CA 1
ATOM 3548 C C . SER A 1 453 ? -36.118 17.464 43.575 1.00 60.88 453 SER A C 1
ATOM 3550 O O . SER A 1 453 ? -36.796 18.385 43.136 1.00 60.88 453 SER A O 1
ATOM 3552 N N . LEU A 1 454 ? -36.670 16.378 44.126 1.00 51.56 454 LEU A N 1
ATOM 3553 C CA . LEU A 1 454 ? -38.102 16.176 44.386 1.00 51.56 454 LEU A CA 1
ATOM 3554 C C . LEU A 1 454 ? -38.583 16.837 45.686 1.00 51.56 454 LEU A C 1
ATOM 3556 O O . LEU A 1 454 ? -39.661 16.506 46.186 1.00 51.56 454 LEU A O 1
ATOM 3560 N N . ARG A 1 455 ? -37.842 17.810 46.234 1.00 52.12 455 ARG A N 1
ATOM 3561 C CA . ARG A 1 455 ? -38.449 18.760 47.169 1.00 52.12 455 ARG A CA 1
ATOM 3562 C C . ARG A 1 455 ? -39.483 19.565 46.395 1.00 52.12 455 ARG A C 1
ATOM 3564 O O . ARG A 1 455 ? -39.161 20.560 45.755 1.00 52.12 455 ARG A O 1
ATOM 3571 N N . ILE A 1 456 ? -40.722 19.082 46.454 1.00 50.53 456 ILE A N 1
ATOM 3572 C CA . ILE A 1 456 ? -41.933 19.824 46.127 1.00 50.53 456 ILE A CA 1
ATOM 3573 C C . ILE A 1 456 ? -41.743 21.199 46.762 1.00 50.53 456 ILE A C 1
ATOM 3575 O O . ILE A 1 456 ? -41.666 21.302 47.986 1.00 50.53 456 ILE A O 1
ATOM 3579 N N . TYR A 1 457 ? -41.563 22.234 45.939 1.00 46.31 457 TYR A N 1
ATOM 3580 C CA . TYR A 1 457 ? -41.637 23.600 46.430 1.00 46.31 457 TYR A CA 1
ATOM 3581 C C . TYR A 1 457 ? -42.994 23.705 47.106 1.00 46.31 457 TYR A C 1
ATOM 3583 O O . TYR A 1 457 ? -44.016 23.555 46.434 1.00 46.31 457 TYR A O 1
ATOM 3591 N N . ASP A 1 458 ? -42.987 23.871 48.430 1.00 43.28 458 ASP A N 1
ATOM 3592 C CA . ASP A 1 458 ? -44.190 24.133 49.202 1.00 43.28 458 ASP A CA 1
ATOM 3593 C C . ASP A 1 458 ? -44.930 25.247 48.470 1.00 43.28 458 ASP A C 1
ATOM 3595 O O . ASP A 1 458 ? -44.419 26.363 48.314 1.00 43.28 458 ASP A O 1
ATOM 3599 N N . ILE A 1 459 ? -46.093 24.901 47.919 1.00 54.91 4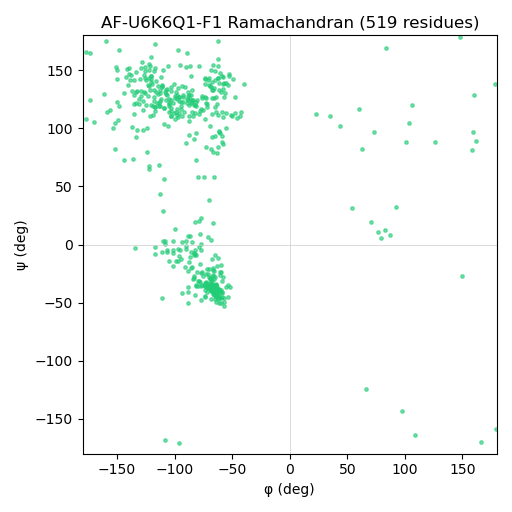59 ILE A N 1
ATOM 3600 C CA . ILE A 1 459 ? -46.985 25.844 47.267 1.00 54.91 459 ILE A CA 1
ATOM 3601 C C . ILE A 1 459 ? -47.356 26.825 48.368 1.00 54.91 459 ILE A C 1
ATOM 3603 O O . ILE A 1 459 ? -48.201 26.515 49.200 1.00 54.91 459 ILE A O 1
ATOM 3607 N N . ASN A 1 460 ? -46.676 27.971 48.414 1.00 45.16 460 ASN A N 1
ATOM 3608 C CA . ASN A 1 460 ? -46.949 29.043 49.360 1.00 45.16 460 ASN A CA 1
ATOM 3609 C C . ASN A 1 460 ? -48.453 29.362 49.299 1.00 45.16 460 ASN A C 1
ATOM 3611 O O . ASN A 1 460 ? -48.907 29.902 48.284 1.00 45.16 460 ASN A O 1
ATOM 3615 N N . PRO A 1 461 ? -49.249 29.068 50.343 1.00 51.38 461 PRO A N 1
ATOM 3616 C CA . PRO A 1 461 ? -50.654 29.423 50.353 1.00 51.38 461 PRO A CA 1
ATOM 3617 C C . PRO A 1 461 ? -50.769 30.893 50.766 1.00 51.38 461 PRO A C 1
ATOM 3619 O O . PRO A 1 461 ? -51.170 31.222 51.878 1.00 51.38 461 PRO A O 1
ATOM 3622 N N . THR A 1 462 ? -50.390 31.811 49.878 1.00 56.22 462 THR A N 1
ATOM 3623 C CA . THR A 1 462 ? -50.631 33.250 50.056 1.00 56.22 462 THR A CA 1
ATOM 3624 C C . THR A 1 462 ? -51.688 33.750 49.082 1.00 56.22 462 THR A C 1
ATOM 3626 O O . THR A 1 462 ? -51.501 34.721 48.356 1.00 56.22 462 THR A O 1
ATOM 3629 N N . THR A 1 463 ? -52.872 33.139 49.116 1.00 45.47 463 THR A N 1
ATOM 3630 C CA . THR A 1 463 ? -54.080 33.770 48.576 1.00 45.47 463 THR A CA 1
ATOM 3631 C C . THR A 1 463 ? -54.735 34.620 49.660 1.00 45.47 463 THR A C 1
ATOM 3633 O O . THR A 1 463 ? -55.525 34.138 50.471 1.00 45.47 463 THR A O 1
ATOM 3636 N N . LYS A 1 464 ? -54.399 35.917 49.662 1.00 48.25 464 LYS A N 1
ATOM 3637 C CA . LYS A 1 464 ? -55.247 36.960 50.251 1.00 48.25 464 LYS A CA 1
ATOM 3638 C C . LYS A 1 464 ? -56.621 36.898 49.583 1.00 48.25 464 LYS A C 1
ATOM 3640 O O . LYS A 1 464 ? -56.726 36.944 48.360 1.00 48.25 464 LYS A O 1
ATOM 3645 N N . ALA A 1 465 ? -57.653 36.810 50.412 1.00 48.00 465 ALA A N 1
ATOM 3646 C CA . ALA A 1 465 ? -59.047 36.890 50.018 1.00 48.00 465 ALA A CA 1
ATOM 3647 C C . ALA A 1 465 ? -59.340 38.194 49.254 1.00 48.00 465 ALA A C 1
ATOM 3649 O O . ALA A 1 465 ? -59.026 39.282 49.735 1.00 48.00 465 ALA A O 1
ATOM 3650 N N . SER A 1 466 ? -59.992 38.069 48.099 1.00 45.22 466 SER A N 1
ATOM 3651 C CA . SER A 1 466 ? -60.731 39.153 47.453 1.00 45.22 466 SER A CA 1
ATOM 3652 C C . SER A 1 466 ? -62.196 38.716 47.352 1.00 45.22 466 SER A C 1
ATOM 3654 O O . SER A 1 466 ? -62.464 37.668 46.759 1.00 45.22 466 SER A O 1
ATOM 3656 N N . PRO A 1 467 ? -63.148 39.440 47.965 1.00 58.03 467 PRO A N 1
ATOM 3657 C CA . PRO A 1 467 ? -64.559 39.113 47.882 1.00 58.03 467 PRO A CA 1
ATOM 3658 C C . PRO A 1 467 ? -65.177 39.878 46.711 1.00 58.03 467 PRO A C 1
ATOM 3660 O O . PRO A 1 467 ? -65.245 41.094 46.774 1.00 58.03 467 PRO A O 1
ATOM 3663 N N . HIS A 1 468 ? -65.631 39.190 45.663 1.00 47.00 468 HIS A N 1
ATOM 3664 C CA . HIS A 1 468 ? -66.857 39.523 44.922 1.00 47.00 468 HIS A CA 1
ATOM 3665 C C . HIS A 1 468 ? -67.172 38.424 43.885 1.00 47.00 468 HIS A C 1
ATOM 3667 O O . HIS A 1 468 ? -66.348 38.060 43.055 1.00 47.00 468 HIS A O 1
ATOM 3673 N N . ALA A 1 469 ? -68.390 37.889 44.003 1.00 43.72 469 ALA A N 1
ATOM 3674 C CA . ALA A 1 469 ? -69.105 36.950 43.123 1.00 43.72 469 ALA A CA 1
ATOM 3675 C C . ALA A 1 469 ? -69.362 37.554 41.702 1.00 43.72 469 ALA A C 1
ATOM 3677 O O . ALA A 1 469 ? -69.104 38.751 41.566 1.00 43.72 469 ALA A O 1
ATOM 3678 N N . PRO A 1 470 ? -69.925 36.852 40.670 1.00 54.31 470 PRO A N 1
ATOM 3679 C CA . PRO A 1 470 ? -70.785 35.659 40.752 1.00 54.31 470 PRO A CA 1
ATOM 3680 C C . PRO A 1 470 ? -70.632 34.533 39.689 1.00 54.31 470 PRO A C 1
ATOM 3682 O O . PRO A 1 470 ? -70.429 34.745 38.501 1.00 54.31 470 PRO A O 1
ATOM 3685 N N . ILE A 1 471 ? -70.820 33.307 40.186 1.00 49.44 471 ILE A N 1
ATOM 3686 C CA . ILE A 1 471 ? -71.709 32.217 39.724 1.00 49.44 471 ILE A CA 1
ATOM 3687 C C . ILE A 1 471 ? -72.152 32.232 38.243 1.00 49.44 471 ILE A C 1
ATOM 3689 O O . ILE A 1 471 ? -73.047 32.986 37.870 1.00 49.44 471 ILE A O 1
ATOM 3693 N N . THR A 1 472 ? -71.679 31.244 37.472 1.00 47.62 472 THR A N 1
ATOM 3694 C CA . THR A 1 472 ? -72.465 30.533 36.437 1.00 47.62 472 THR A CA 1
ATOM 3695 C C . THR A 1 472 ? -72.130 29.023 36.462 1.00 47.62 472 THR A C 1
ATOM 3697 O O . THR A 1 472 ? -71.018 28.665 36.851 1.00 47.62 472 THR A O 1
ATOM 3700 N N . PRO A 1 473 ? -73.092 28.123 36.161 1.00 56.19 473 PRO A N 1
ATOM 3701 C CA . PRO A 1 473 ? -72.998 26.690 36.474 1.00 56.19 473 PRO A CA 1
ATOM 3702 C C . PRO A 1 473 ? -72.275 25.846 35.401 1.00 56.19 473 PRO A C 1
ATOM 3704 O O . PRO A 1 473 ? -72.343 26.184 34.219 1.00 56.19 473 PRO A O 1
ATOM 3707 N N . PRO A 1 474 ? -71.658 24.704 35.774 1.00 52.31 474 PRO A N 1
ATOM 3708 C CA . PRO A 1 474 ? -71.095 23.750 34.823 1.00 52.31 474 PRO A CA 1
ATOM 3709 C C . PRO A 1 474 ? -72.147 22.748 34.323 1.00 52.31 474 PRO A C 1
ATOM 3711 O O . PRO A 1 474 ? -72.814 22.070 35.106 1.00 52.31 474 PRO A O 1
ATOM 3714 N N . THR A 1 475 ? -72.249 22.606 33.003 1.00 42.53 475 THR A N 1
ATOM 3715 C CA . THR A 1 475 ? -72.899 21.464 32.353 1.00 42.53 475 THR A CA 1
ATOM 3716 C C . THR A 1 475 ? -71.931 20.289 32.289 1.00 42.53 475 THR A C 1
ATOM 3718 O O . THR A 1 475 ? -70.869 20.364 31.673 1.00 42.53 475 THR A O 1
ATOM 3721 N N . SER A 1 476 ? -72.327 19.199 32.932 1.00 50.72 476 SER A N 1
ATOM 3722 C CA . SER A 1 476 ? -71.734 17.873 32.855 1.00 50.72 476 SER A CA 1
ATOM 3723 C C . SER A 1 476 ? -71.929 17.242 31.473 1.00 50.72 476 SER A C 1
ATOM 3725 O O . SER A 1 476 ? -73.016 17.284 30.905 1.00 50.72 476 SER A O 1
ATOM 3727 N N . SER A 1 477 ? -70.903 16.558 30.969 1.00 41.62 477 SER A N 1
ATOM 3728 C CA . SER A 1 477 ? -71.112 15.366 30.142 1.00 41.62 477 SER A CA 1
ATOM 3729 C C . SER A 1 477 ? -69.950 14.391 30.315 1.00 41.62 477 SER A C 1
ATOM 3731 O O . SER A 1 477 ? -68.817 14.601 29.898 1.00 41.62 477 SER A O 1
ATOM 3733 N N . SER A 1 478 ? -70.280 13.323 31.027 1.00 46.31 478 SER A N 1
ATOM 3734 C CA . SER A 1 478 ? -69.606 12.039 31.074 1.00 46.31 478 SER A CA 1
ATOM 3735 C C . SER A 1 478 ? -69.805 11.284 29.762 1.00 46.31 478 SER A C 1
ATOM 3737 O O . SER A 1 478 ? -70.935 11.211 29.280 1.00 46.31 478 SER A O 1
ATOM 3739 N N . SER A 1 479 ? -68.778 10.586 29.285 1.00 37.44 479 SER A N 1
ATOM 3740 C CA . SER A 1 479 ? -68.982 9.374 28.486 1.00 37.44 479 SER A CA 1
ATOM 3741 C C . SER A 1 479 ? -67.787 8.433 28.597 1.00 37.44 479 SER A C 1
ATOM 3743 O O . SER A 1 479 ? -66.758 8.588 27.947 1.00 37.44 479 SER A O 1
ATOM 3745 N N . SER A 1 480 ? -67.987 7.437 29.449 1.00 42.91 480 SER A N 1
ATOM 3746 C CA . SER A 1 480 ? -67.414 6.099 29.390 1.00 42.91 480 SER A CA 1
ATOM 3747 C C . SER A 1 480 ? -67.646 5.431 28.032 1.00 42.91 480 SER A C 1
ATOM 3749 O O . SER A 1 480 ? -68.747 5.515 27.491 1.00 42.91 480 SER A O 1
ATOM 3751 N N . SER A 1 481 ? -66.685 4.636 27.564 1.00 35.22 481 SER A N 1
ATOM 3752 C CA . SER A 1 481 ? -66.999 3.436 26.784 1.00 35.22 481 SER A CA 1
ATOM 3753 C C . SER A 1 481 ? -65.962 2.343 27.028 1.00 35.22 481 SER A C 1
ATOM 3755 O O . SER A 1 481 ? -64.761 2.494 26.837 1.00 35.22 481 SER A O 1
ATOM 3757 N N . SER A 1 482 ? -66.493 1.246 27.545 1.00 36.75 482 SER A N 1
ATOM 3758 C CA . SER A 1 482 ? -65.889 -0.056 27.756 1.00 36.75 482 SER A CA 1
ATOM 3759 C C . SER A 1 482 ? -66.070 -0.960 26.531 1.00 36.75 482 SER A C 1
ATOM 3761 O O . SER A 1 482 ? -67.012 -0.772 25.765 1.00 36.75 482 SER A O 1
ATOM 3763 N N . SER A 1 483 ? -65.285 -2.045 26.521 1.00 35.34 483 SER A N 1
ATOM 3764 C CA . SER A 1 483 ? -65.622 -3.429 26.119 1.00 35.34 483 SER A CA 1
ATOM 3765 C C . SER A 1 483 ? -65.104 -3.982 24.779 1.00 35.34 483 SER A C 1
ATOM 3767 O O . SER A 1 483 ? -65.427 -3.490 23.705 1.00 35.34 483 SER A O 1
ATOM 3769 N N . SER A 1 484 ? -64.320 -5.067 24.882 1.00 37.25 484 SER A N 1
ATOM 3770 C CA . SER A 1 484 ? -64.548 -6.420 24.307 1.00 37.25 484 SER A CA 1
ATOM 3771 C C . SER A 1 484 ? -63.203 -7.177 24.222 1.00 37.25 484 SER A C 1
ATOM 3773 O O . SER A 1 484 ? -62.307 -6.789 23.485 1.00 37.25 484 SER A O 1
ATOM 3775 N N . SER A 1 485 ? -62.863 -8.039 25.185 1.00 39.66 485 SER A N 1
ATOM 3776 C CA . SER A 1 485 ? -63.066 -9.507 25.205 1.00 39.66 485 SER A CA 1
ATOM 3777 C C . SER A 1 485 ? -62.726 -10.234 23.895 1.00 39.66 485 SER A C 1
ATOM 3779 O O . SER A 1 485 ? -63.539 -10.283 22.978 1.00 39.66 485 SER A O 1
ATOM 3781 N N . GLY A 1 486 ? -61.558 -10.881 23.872 1.00 33.84 486 GLY A N 1
ATOM 3782 C CA . GLY A 1 486 ? -61.175 -11.921 22.918 1.00 33.84 486 GLY A CA 1
ATOM 3783 C C . GLY A 1 486 ? -60.467 -13.049 23.665 1.00 33.84 486 GLY A C 1
ATOM 3784 O O . GLY A 1 486 ? -59.315 -12.918 24.061 1.00 33.84 486 GLY A O 1
ATOM 3785 N N . ASP A 1 487 ? -61.232 -14.103 23.908 1.00 42.31 487 ASP A N 1
ATOM 3786 C CA . ASP A 1 487 ? -60.955 -15.328 24.652 1.00 42.31 487 ASP A CA 1
ATOM 3787 C C . ASP A 1 487 ? -60.310 -16.390 23.744 1.00 42.31 487 ASP A C 1
ATOM 3789 O O . ASP A 1 487 ? -60.943 -16.762 22.762 1.00 42.31 487 ASP A O 1
ATOM 3793 N N . GLN A 1 488 ? -59.087 -16.848 24.055 1.00 35.81 488 GLN A N 1
ATOM 3794 C CA . GLN A 1 488 ? -58.476 -18.163 23.745 1.00 35.81 488 GLN A CA 1
ATOM 3795 C C . GLN A 1 488 ? -57.288 -18.305 24.725 1.00 35.81 488 GLN A C 1
ATOM 3797 O O . GLN A 1 488 ? -56.500 -17.379 24.864 1.00 35.81 488 GLN A O 1
ATOM 3802 N N . GLY A 1 489 ? -57.055 -19.356 25.506 1.00 36.16 489 GLY A N 1
ATOM 3803 C CA . GLY A 1 489 ? -57.364 -20.763 25.320 1.00 36.16 489 GLY A CA 1
ATOM 3804 C C . GLY A 1 489 ? -56.066 -21.569 25.490 1.00 36.16 489 GLY A C 1
ATOM 3805 O O . GLY A 1 489 ? -55.385 -21.827 24.512 1.00 36.16 489 GLY A O 1
ATOM 3806 N N . VAL A 1 490 ? -55.762 -21.956 26.738 1.00 41.62 490 VAL A N 1
ATOM 3807 C CA . VAL A 1 490 ? -55.027 -23.173 27.165 1.00 41.62 490 VAL A CA 1
ATOM 3808 C C . VAL A 1 490 ? -53.573 -23.393 26.687 1.00 41.62 490 VAL A C 1
ATOM 3810 O O . VAL A 1 490 ? -53.322 -23.705 25.532 1.00 41.62 490 VAL A O 1
ATOM 3813 N N . SER A 1 491 ? -52.622 -23.419 27.639 1.00 38.16 491 SER A N 1
ATOM 3814 C CA . SER A 1 491 ? -51.767 -24.594 27.949 1.00 38.16 491 SER A CA 1
ATOM 3815 C C . SER A 1 491 ? -50.516 -24.187 28.748 1.00 38.16 491 SER A C 1
ATOM 3817 O O . SER A 1 491 ? -49.451 -23.917 28.195 1.00 38.16 491 SER A O 1
ATOM 3819 N N . SER A 1 492 ? -50.625 -24.180 30.076 1.00 34.44 492 SER A N 1
ATOM 3820 C CA . SER A 1 492 ? -49.502 -23.952 30.992 1.00 34.44 492 SER A CA 1
ATOM 3821 C C . SER A 1 492 ? -48.735 -25.258 31.233 1.00 34.44 492 SER A C 1
ATOM 3823 O O . SER A 1 492 ? -49.235 -26.161 31.901 1.00 34.44 492 SER A O 1
ATOM 3825 N N . ARG A 1 493 ? -47.504 -25.360 30.716 1.00 40.22 493 ARG A N 1
ATOM 3826 C CA . ARG A 1 493 ? -46.484 -26.301 31.213 1.00 40.22 493 ARG A CA 1
ATOM 3827 C C . ARG A 1 493 ? -45.555 -25.553 32.180 1.00 40.22 493 ARG A C 1
ATOM 3829 O O . ARG A 1 493 ? -45.120 -24.457 31.830 1.00 40.22 493 ARG A O 1
ATOM 3836 N N . PRO A 1 494 ? -45.214 -26.109 33.354 1.00 42.88 494 PRO A N 1
ATOM 3837 C CA . PRO A 1 494 ? -44.237 -25.497 34.244 1.00 42.88 494 PRO A CA 1
ATOM 3838 C C . PRO A 1 494 ? -42.822 -25.773 33.716 1.00 42.88 494 PRO A C 1
ATOM 3840 O O . PRO A 1 494 ? -42.390 -26.922 33.657 1.00 42.88 494 PRO A O 1
ATOM 3843 N N . TYR A 1 495 ? -42.104 -24.722 33.316 1.00 41.44 495 TYR A N 1
ATOM 3844 C CA . TYR A 1 495 ? -40.664 -24.775 33.049 1.00 41.44 495 TYR A CA 1
ATOM 3845 C C . TYR A 1 495 ? -39.922 -24.356 34.325 1.00 41.44 495 TYR A C 1
ATOM 3847 O O . TYR A 1 495 ? -39.984 -23.200 34.739 1.00 41.44 495 TYR A O 1
ATOM 3855 N N . HIS A 1 496 ? -39.236 -25.306 34.960 1.00 50.78 496 HIS A N 1
ATOM 3856 C CA . HIS A 1 496 ? -38.235 -25.045 35.994 1.00 50.78 496 HIS A CA 1
ATOM 3857 C C . HIS A 1 496 ? -36.866 -24.840 35.323 1.00 50.78 496 HIS A C 1
ATOM 3859 O O . HIS A 1 496 ? -36.427 -25.742 34.608 1.00 50.78 496 HIS A O 1
ATOM 3865 N N . PRO A 1 497 ? -36.162 -23.713 35.537 1.00 49.94 497 PRO A N 1
ATOM 3866 C CA . PRO A 1 497 ? -34.770 -23.577 35.122 1.00 49.94 497 PRO A CA 1
ATOM 3867 C C . PRO A 1 497 ? -33.832 -24.169 36.197 1.00 49.94 497 PRO A C 1
ATOM 3869 O O . PRO A 1 497 ? -33.887 -23.728 37.344 1.00 49.94 497 PRO A O 1
ATOM 3872 N N . PRO A 1 498 ? -32.940 -25.126 35.870 1.00 48.06 498 PRO A N 1
ATOM 3873 C CA . PRO A 1 498 ? -32.014 -25.706 36.847 1.00 48.06 498 PRO A CA 1
ATOM 3874 C C . PRO A 1 498 ? -30.711 -24.904 37.054 1.00 48.06 498 PRO A C 1
ATOM 3876 O O . PRO A 1 498 ? -29.868 -25.310 37.847 1.00 48.06 498 PRO A O 1
ATOM 3879 N N . HIS A 1 499 ? -30.509 -23.755 36.400 1.00 51.53 499 HIS A N 1
ATOM 3880 C CA . HIS A 1 499 ? -29.188 -23.100 36.390 1.00 51.53 499 HIS A CA 1
ATOM 3881 C C . HIS A 1 499 ? -28.875 -22.148 37.557 1.00 51.53 499 HIS A C 1
ATOM 3883 O O . HIS A 1 499 ? -27.716 -21.779 37.736 1.00 51.53 499 HIS A O 1
ATOM 3889 N N . GLN A 1 500 ? -29.846 -21.776 38.396 1.00 54.44 500 GLN A N 1
ATOM 3890 C CA . GLN A 1 500 ? -29.590 -20.788 39.456 1.00 54.44 500 GLN A CA 1
ATOM 3891 C C . GLN A 1 500 ? -28.904 -21.385 40.699 1.00 54.44 500 GLN A C 1
ATOM 3893 O O . GLN A 1 500 ? -28.205 -20.678 41.422 1.00 54.44 500 GLN A O 1
ATOM 3898 N N . GLN A 1 501 ? -29.040 -22.696 40.929 1.00 58.16 501 GLN A N 1
ATOM 3899 C CA . GLN A 1 501 ? -28.466 -23.350 42.109 1.00 58.16 501 GLN A CA 1
ATOM 3900 C C . GLN A 1 501 ? -26.962 -23.631 41.954 1.00 58.16 501 GLN A C 1
ATOM 3902 O O . GLN A 1 501 ? -26.215 -23.530 42.926 1.00 58.16 501 GLN A O 1
ATOM 3907 N N . GLN A 1 502 ? -26.490 -23.894 40.730 1.00 65.12 502 GLN A N 1
ATOM 3908 C CA . GLN A 1 502 ? -25.072 -24.163 40.471 1.00 65.12 502 GLN A CA 1
ATOM 3909 C C . GLN A 1 502 ? -24.214 -22.894 40.593 1.00 65.12 502 GLN A C 1
ATOM 3911 O O . GLN A 1 502 ? -23.126 -22.935 41.162 1.00 65.12 502 GLN A O 1
ATOM 3916 N N . GLN A 1 503 ? -24.735 -21.740 40.161 1.00 71.69 503 GLN A N 1
ATOM 3917 C CA . GLN A 1 503 ? -24.028 -20.462 40.287 1.00 71.69 503 GLN A CA 1
ATOM 3918 C C . GLN A 1 503 ? -23.930 -19.998 41.751 1.00 71.69 503 GLN A C 1
ATOM 3920 O O . GLN A 1 503 ? -22.912 -19.444 42.167 1.00 71.69 503 GLN A O 1
ATOM 3925 N N . GLN A 1 504 ? -24.951 -20.289 42.565 1.00 73.94 504 GLN A N 1
ATOM 3926 C CA . GLN A 1 504 ? -24.929 -19.983 43.997 1.00 73.94 504 GLN A CA 1
ATOM 3927 C C . GLN A 1 504 ? -23.970 -20.904 44.773 1.00 73.94 504 GLN A C 1
ATOM 3929 O O . GLN A 1 504 ? -23.309 -20.455 45.710 1.00 73.94 504 GLN A O 1
ATOM 3934 N N . GLN A 1 505 ? -23.829 -22.165 44.349 1.00 75.50 505 GLN A N 1
ATOM 3935 C CA . GLN A 1 505 ? -22.865 -23.100 44.937 1.00 75.50 505 GLN A CA 1
ATOM 3936 C C . GLN A 1 505 ? -21.415 -22.731 44.577 1.00 75.50 505 GLN A C 1
ATOM 3938 O O . GLN A 1 505 ? -20.534 -22.807 45.432 1.00 75.50 505 GLN A O 1
ATOM 3943 N N . GLN A 1 506 ? -21.177 -22.234 43.358 1.00 77.69 506 GLN A N 1
ATOM 3944 C CA . GLN A 1 506 ? -19.857 -21.762 42.932 1.00 77.69 506 GLN A CA 1
ATOM 3945 C C . GLN A 1 506 ? -19.436 -20.477 43.669 1.00 77.69 506 GLN A C 1
ATOM 3947 O O . GLN A 1 506 ? -18.290 -20.366 44.103 1.00 77.69 506 GLN A O 1
ATOM 3952 N N . GLN A 1 507 ? -20.370 -19.548 43.923 1.00 79.25 507 GLN A N 1
ATOM 3953 C CA . GLN A 1 507 ? -20.100 -18.382 44.778 1.00 79.25 507 GLN A CA 1
ATOM 3954 C C . GLN A 1 507 ? -19.795 -18.764 46.233 1.00 79.25 507 GLN A C 1
ATOM 3956 O O . GLN A 1 507 ? -18.947 -18.126 46.858 1.00 79.25 507 GLN A O 1
ATOM 3961 N N . GLN A 1 508 ? -20.444 -19.797 46.784 1.00 77.88 508 GLN A N 1
ATOM 3962 C CA . GLN A 1 508 ? -20.121 -20.266 48.136 1.00 77.88 508 GLN A CA 1
ATOM 3963 C C . GLN A 1 508 ? -18.733 -20.907 48.218 1.00 77.88 508 GLN A C 1
ATOM 3965 O O . GLN A 1 508 ? -18.037 -20.680 49.204 1.00 77.88 508 GLN A O 1
ATOM 3970 N N . GLN A 1 509 ? -18.300 -21.655 47.198 1.00 82.69 509 GLN A N 1
ATOM 3971 C CA . GLN A 1 509 ? -16.948 -22.226 47.184 1.00 82.69 509 GLN A CA 1
ATOM 3972 C C . GLN A 1 509 ? -15.867 -21.142 47.087 1.00 82.69 509 GLN A C 1
ATOM 3974 O O . GLN A 1 509 ? -14.889 -21.201 47.829 1.00 82.69 509 GLN A O 1
ATOM 3979 N N . GLN A 1 510 ? -16.076 -20.103 46.271 1.00 79.88 510 GLN A N 1
ATOM 3980 C CA . GLN A 1 510 ? -15.137 -18.976 46.198 1.00 79.88 510 GLN A CA 1
ATOM 3981 C C . GLN A 1 510 ? -15.058 -18.196 47.516 1.00 79.88 510 GLN A C 1
ATOM 3983 O O . GLN A 1 510 ? -13.968 -17.825 47.942 1.00 79.88 510 GLN A O 1
ATOM 3988 N N . GLN A 1 511 ? -16.184 -17.999 48.212 1.00 79.69 511 GLN A N 1
ATOM 3989 C CA . GLN A 1 511 ? -16.159 -17.372 49.537 1.00 79.69 511 GLN A CA 1
ATOM 3990 C C . GLN A 1 511 ? -15.428 -18.240 50.569 1.00 79.69 511 GLN A C 1
ATOM 3992 O O . GLN A 1 511 ? -14.687 -17.700 51.383 1.00 79.69 511 GLN A O 1
ATOM 3997 N N . GLN A 1 512 ? -15.568 -19.569 50.526 1.00 76.12 512 GLN A N 1
ATOM 3998 C CA . GLN A 1 512 ? -14.841 -20.454 51.444 1.00 76.12 512 GLN A CA 1
ATOM 3999 C C . GLN A 1 512 ? -13.328 -20.446 51.190 1.00 76.12 512 GLN A C 1
ATOM 4001 O O . GLN A 1 512 ? -12.564 -20.397 52.151 1.00 76.12 512 GLN A O 1
ATOM 4006 N N . GLN A 1 513 ? -12.887 -20.413 49.929 1.00 74.00 513 GLN A N 1
ATOM 4007 C CA . GLN A 1 513 ? -11.460 -20.280 49.607 1.00 74.00 513 GLN A CA 1
ATOM 4008 C C . GLN A 1 513 ? -10.897 -18.913 50.020 1.00 74.00 513 GLN A C 1
ATOM 4010 O O . GLN A 1 513 ? -9.795 -18.837 50.561 1.00 74.00 513 GLN A O 1
ATOM 4015 N N . TRP A 1 514 ? -11.681 -17.842 49.862 1.00 68.31 514 TRP A N 1
ATOM 4016 C CA . TRP A 1 514 ? -11.294 -16.501 50.306 1.00 68.31 514 TRP A CA 1
ATOM 4017 C C . TRP A 1 514 ? -11.137 -16.418 51.835 1.00 68.31 514 TRP A C 1
ATOM 4019 O O . TRP A 1 514 ? -10.186 -15.823 52.336 1.00 68.31 514 TRP A O 1
ATOM 4029 N N . TRP A 1 515 ? -12.018 -17.087 52.589 1.00 60.19 515 TRP A N 1
ATOM 4030 C CA . TRP A 1 515 ? -11.897 -17.205 54.047 1.00 60.19 515 TRP A CA 1
ATOM 4031 C C . TRP A 1 515 ? -10.673 -18.021 54.488 1.00 60.19 515 TRP A C 1
ATOM 4033 O O . TRP A 1 515 ? -10.058 -17.675 55.494 1.00 60.19 515 TRP A O 1
ATOM 4043 N N . TRP A 1 516 ? -10.286 -19.058 53.738 1.00 62.31 516 TRP A N 1
ATOM 4044 C CA . TRP A 1 516 ? -9.054 -19.815 53.998 1.00 62.31 516 TRP A CA 1
ATOM 4045 C C . TRP A 1 516 ? -7.792 -18.971 53.788 1.00 62.31 516 TRP A C 1
ATOM 4047 O O . TRP A 1 516 ? -6.867 -19.043 54.594 1.00 62.31 516 TRP A O 1
ATOM 4057 N N . TRP A 1 517 ? -7.770 -18.122 52.760 1.00 52.44 517 TRP A N 1
ATOM 4058 C CA . TRP A 1 517 ? -6.648 -17.215 52.498 1.00 52.44 517 TRP A CA 1
ATOM 4059 C C . TRP A 1 517 ? -6.513 -16.098 53.540 1.00 52.44 517 TRP A C 1
ATOM 4061 O O . TRP A 1 517 ? -5.402 -15.744 53.925 1.00 52.44 517 TRP A O 1
ATOM 4071 N N . CYS A 1 518 ? -7.624 -15.557 54.044 1.00 61.06 518 CYS A N 1
ATOM 4072 C CA . CYS A 1 518 ? -7.588 -14.501 55.061 1.00 61.06 518 CYS A CA 1
ATOM 4073 C C . CYS A 1 518 ? -7.406 -15.015 56.505 1.00 61.06 518 CYS A C 1
ATOM 4075 O O . CYS A 1 518 ? -7.233 -14.200 57.408 1.00 61.06 518 CYS A O 1
ATOM 4077 N N . GLY A 1 519 ? -7.458 -16.332 56.739 1.00 43.66 519 GLY A N 1
ATOM 4078 C CA . GLY A 1 519 ? -7.412 -16.944 58.074 1.00 43.66 519 GLY A CA 1
ATOM 4079 C C . GLY A 1 519 ? -6.035 -17.410 58.566 1.00 43.66 519 GLY A C 1
ATOM 4080 O O . GLY A 1 519 ? -5.940 -17.842 59.712 1.00 43.66 519 GLY A O 1
ATOM 4081 N N . SER A 1 520 ? -4.986 -17.327 57.741 1.00 43.16 520 SER A N 1
ATOM 4082 C CA . SER A 1 520 ? -3.637 -17.846 58.052 1.00 43.16 520 SER A CA 1
ATOM 4083 C C . SER A 1 520 ? -2.581 -16.751 58.285 1.00 43.16 520 SER A C 1
ATOM 4085 O O . SER A 1 520 ? -1.400 -16.967 58.015 1.00 43.16 520 SER A O 1
ATOM 4087 N N . GLY A 1 521 ? -3.003 -15.574 58.761 1.00 39.81 521 GLY A N 1
ATOM 4088 C CA . GLY A 1 521 ? -2.130 -14.452 59.138 1.00 39.81 521 GLY A CA 1
ATOM 4089 C C . GLY A 1 521 ? -1.946 -14.321 60.640 1.00 39.81 521 GLY A C 1
ATOM 4090 O O . GLY A 1 521 ? -2.984 -14.275 61.339 1.00 39.81 521 GLY A O 1
#

Organism: NCBI:txid44415

Mean predicted aligned error: 16.93 Å